Protein 1DF6 (pdb70)

InterPro domains:
  IPR005535 Cyclotide [PF03784] (1-30)
  IPR005535 Cyclotide [PIRSF037891] (2-29)
  IPR005535 Cyclotide [PS51052] (1-30)
  IPR012323 Cyclotide, bracelet, conserved site [PS60008] (4-13)
  IPR036146 Cyclotide superfamily [SSF57038] (4-30)

Nearest PDB structures (foldseek):
  1df6-assembly1_A  TM=1.014E+00  e=5.075E-05  Viola odorata
  1df6-assembly1_A  TM=9.612E-01  e=4.506E-05  Viola odorata
  1df6-assembly1_A  TM=9.431E-01  e=6.832E-05  Viola odorata
  1df6-assembly1_A  TM=1.004E+00  e=2.206E-05  Viola odorata
  1df6-assembly1_A  TM=9.739E-01  e=1.861E-04  Viola odorata

Secondary structure (DSSP, 8-state):
--SSS---SSGGGT-EEETTEEESSSB---

Organism: Viola odorata (NCBI:txid97441)

Structure (mmCIF, N/CA/C/O backbone):
data_1DF6
#
_entry.id   1DF6
#
_cell.length_a   1.000
_cell.length_b   1.000
_cell.length_c   1.000
_cell.angle_alpha   90.00
_cell.angle_beta   90.00
_cell.angle_gamma   90.00
#
_symmetry.space_group_name_H-M   'P 1'
#
loop_
_atom_site.group_PDB
_atom_site.id
_atom_site.type_symbol
_atom_site.label_atom_id
_atom_site.label_alt_id
_atom_site.label_comp_id
_atom_site.label_asym_id
_atom_site.label_entity_id
_atom_site.label_seq_id
_atom_site.pdbx_PDB_ins_code
_atom_site.Cartn_x
_atom_site.Cartn_y
_atom_site.Cartn_z
_atom_site.occupancy
_atom_site.B_iso_or_equiv
_atom_site.auth_seq_id
_atom_site.auth_comp_id
_atom_site.auth_asym_id
_atom_site.auth_atom_id
_atom_site.pdbx_PDB_model_num
ATOM 1 N N . SER A 1 1 ? -2.539 -1.206 -6.135 1.00 0.00 1 SER A N 1
ATOM 2 C CA . SER A 1 1 ? -3.665 -0.660 -5.317 1.00 0.00 1 SER A CA 1
ATOM 3 C C . SER A 1 1 ? -4.188 -1.675 -4.301 1.00 0.00 1 SER A C 1
ATOM 4 O O . SER A 1 1 ? -4.186 -2.868 -4.535 1.00 0.00 1 SER A O 1
ATOM 12 N N . CYS A 1 2 ? -4.621 -1.128 -3.196 1.00 0.00 2 CYS A N 1
ATOM 13 C CA . CYS A 1 2 ? -5.177 -1.917 -2.063 1.00 0.00 2 CYS A CA 1
ATOM 14 C C . CYS A 1 2 ? -6.712 -1.781 -2.020 1.00 0.00 2 CYS A C 1
ATOM 15 O O . CYS A 1 2 ? -7.296 -1.748 -0.954 1.00 0.00 2 CYS A O 1
ATOM 22 N N . VAL A 1 3 ? -7.289 -1.717 -3.194 1.00 0.00 3 VAL A N 1
ATOM 23 C CA . VAL A 1 3 ? -8.780 -1.577 -3.405 1.00 0.00 3 VAL A CA 1
ATOM 24 C C . VAL A 1 3 ? -9.645 -2.090 -2.255 1.00 0.00 3 VAL A C 1
ATOM 25 O O . VAL A 1 3 ? -10.464 -1.372 -1.713 1.00 0.00 3 VAL A O 1
ATOM 38 N N . TYR A 1 4 ? -9.421 -3.333 -1.934 1.00 0.00 4 TYR A N 1
ATOM 39 C CA . TYR A 1 4 ? -10.171 -3.991 -0.833 1.00 0.00 4 TYR A CA 1
ATOM 40 C C . TYR A 1 4 ? -9.072 -4.545 0.064 1.00 0.00 4 TYR A C 1
ATOM 41 O O . TYR A 1 4 ? -9.005 -4.272 1.246 1.00 0.00 4 TYR A O 1
ATOM 59 N N . ILE A 1 5 ? -8.241 -5.322 -0.579 1.00 0.00 5 ILE A N 1
ATOM 60 C CA . ILE A 1 5 ? -7.086 -5.973 0.071 1.00 0.00 5 ILE A CA 1
ATOM 61 C C . ILE A 1 5 ? -6.039 -4.892 0.394 1.00 0.00 5 ILE A C 1
ATOM 62 O O . ILE A 1 5 ? -6.070 -3.854 -0.226 1.00 0.00 5 ILE A O 1
ATOM 78 N N . PRO A 1 6 ? -5.150 -5.125 1.327 1.00 0.00 6 PRO A N 1
ATOM 79 C CA . PRO A 1 6 ? -3.881 -4.347 1.458 1.00 0.00 6 PRO A CA 1
ATOM 80 C C . PRO A 1 6 ? -3.053 -4.357 0.155 1.00 0.00 6 PRO A C 1
ATOM 81 O O . PRO A 1 6 ? -3.480 -4.872 -0.863 1.00 0.00 6 PRO A O 1
ATOM 92 N N . CYS A 1 7 ? -1.882 -3.781 0.239 1.00 0.00 7 CYS A N 1
ATOM 93 C CA . CYS A 1 7 ? -0.974 -3.711 -0.950 1.00 0.00 7 CYS A CA 1
ATOM 94 C C . CYS A 1 7 ? -0.273 -5.050 -1.191 1.00 0.00 7 CYS A C 1
ATOM 95 O O . CYS A 1 7 ? -0.311 -5.569 -2.288 1.00 0.00 7 CYS A O 1
ATOM 102 N N . THR A 1 8 ? 0.343 -5.547 -0.142 1.00 0.00 8 THR A N 1
ATOM 103 C CA . THR A 1 8 ? 1.096 -6.852 -0.151 1.00 0.00 8 THR A CA 1
ATOM 104 C C . THR A 1 8 ? 2.015 -7.029 -1.347 1.00 0.00 8 THR A C 1
ATOM 105 O O . THR A 1 8 ? 2.220 -8.122 -1.843 1.00 0.00 8 THR A O 1
ATOM 116 N N . VAL A 1 9 ? 2.542 -5.915 -1.764 1.00 0.00 9 VAL A N 1
ATOM 117 C CA . VAL A 1 9 ? 3.464 -5.918 -2.931 1.00 0.00 9 VAL A CA 1
ATOM 118 C C . VAL A 1 9 ? 4.619 -4.928 -2.701 1.00 0.00 9 VAL A C 1
ATOM 119 O O . VAL A 1 9 ? 5.752 -5.219 -3.031 1.00 0.00 9 VAL A O 1
ATOM 132 N N . THR A 1 10 ? 4.288 -3.792 -2.140 1.00 0.00 10 THR A N 1
ATOM 133 C CA . THR A 1 10 ? 5.306 -2.728 -1.850 1.00 0.00 10 THR A CA 1
ATOM 134 C C . THR A 1 10 ? 5.286 -2.349 -0.367 1.00 0.00 10 THR A C 1
ATOM 135 O O . THR A 1 10 ? 6.230 -1.762 0.127 1.00 0.00 10 THR A O 1
ATOM 146 N N . ALA A 1 11 ? 4.211 -2.696 0.302 1.00 0.00 11 ALA A N 1
ATOM 147 C CA . ALA A 1 11 ? 4.053 -2.395 1.758 1.00 0.00 11 ALA A CA 1
ATOM 148 C C . ALA A 1 11 ? 5.275 -2.854 2.576 1.00 0.00 11 ALA A C 1
ATOM 149 O O . ALA A 1 11 ? 5.536 -2.344 3.648 1.00 0.00 11 ALA A O 1
ATOM 156 N N . LEU A 1 12 ? 5.976 -3.812 2.018 1.00 0.00 12 LEU A N 1
ATOM 157 C CA . LEU A 1 12 ? 7.196 -4.398 2.638 1.00 0.00 12 LEU A CA 1
ATOM 158 C C . LEU A 1 12 ? 8.220 -3.330 3.049 1.00 0.00 12 LEU A C 1
ATOM 159 O O . LEU A 1 12 ? 8.795 -3.409 4.117 1.00 0.00 12 LEU A O 1
ATOM 175 N N . LEU A 1 13 ? 8.410 -2.365 2.183 1.00 0.00 13 LEU A N 1
ATOM 176 C CA . LEU A 1 13 ? 9.373 -1.267 2.448 1.00 0.00 13 LEU A CA 1
ATOM 177 C C . LEU A 1 13 ? 8.750 -0.067 3.183 1.00 0.00 13 LEU A C 1
ATOM 178 O O . LEU A 1 13 ? 9.459 0.844 3.566 1.00 0.00 13 LEU A O 1
ATOM 194 N N . GLY A 1 14 ? 7.451 -0.107 3.355 1.00 0.00 14 GLY A N 1
ATOM 195 C CA . GLY A 1 14 ? 6.718 0.996 4.058 1.00 0.00 14 GLY A CA 1
ATOM 196 C C . GLY A 1 14 ? 5.682 1.694 3.171 1.00 0.00 14 GLY A C 1
ATOM 197 O O . GLY A 1 14 ? 5.292 2.809 3.463 1.00 0.00 14 GLY A O 1
ATOM 201 N N . CYS A 1 15 ? 5.264 1.030 2.122 1.00 0.00 15 CYS A N 1
ATOM 202 C CA . CYS A 1 15 ? 4.256 1.617 1.192 1.00 0.00 15 CYS A CA 1
ATOM 203 C C . CYS A 1 15 ? 2.831 1.447 1.746 1.00 0.00 15 CYS A C 1
ATOM 204 O O . CYS A 1 15 ? 2.051 0.620 1.313 1.00 0.00 15 CYS A O 1
ATOM 211 N N . SER A 1 16 ? 2.575 2.285 2.721 1.00 0.00 16 SER A N 1
ATOM 212 C CA . SER A 1 16 ? 1.269 2.345 3.446 1.00 0.00 16 SER A CA 1
ATOM 213 C C . SER A 1 16 ? 0.106 2.594 2.485 1.00 0.00 16 SER A C 1
ATOM 214 O O . SER A 1 16 ? 0.102 3.565 1.756 1.00 0.00 16 SER A O 1
ATOM 222 N N . CYS A 1 17 ? -0.845 1.700 2.533 1.00 0.00 17 CYS A N 1
ATOM 223 C CA . CYS A 1 17 ? -2.049 1.793 1.657 1.00 0.00 17 CYS A CA 1
ATOM 224 C C . CYS A 1 17 ? -2.898 3.051 1.910 1.00 0.00 17 CYS A C 1
ATOM 225 O O . CYS A 1 17 ? -3.853 3.040 2.666 1.00 0.00 17 CYS A O 1
ATOM 232 N N . SER A 1 18 ? -2.499 4.106 1.249 1.00 0.00 18 SER A N 1
ATOM 233 C CA . SER A 1 18 ? -3.200 5.422 1.360 1.00 0.00 18 SER A CA 1
ATOM 234 C C . SER A 1 18 ? -4.198 5.454 0.205 1.00 0.00 18 SER A C 1
ATOM 235 O O . SER A 1 18 ? -3.794 5.263 -0.925 1.00 0.00 18 SER A O 1
ATOM 243 N N . ASN A 1 19 ? -5.452 5.686 0.514 1.00 0.00 19 ASN A N 1
ATOM 244 C CA . ASN A 1 19 ? -6.552 5.747 -0.509 1.00 0.00 19 ASN A CA 1
ATOM 245 C C . ASN A 1 19 ? -6.458 4.557 -1.481 1.00 0.00 19 ASN A C 1
ATOM 246 O O . ASN A 1 19 ? -6.602 4.680 -2.682 1.00 0.00 19 ASN A O 1
ATOM 257 N N . ARG A 1 20 ? -6.210 3.429 -0.866 1.00 0.00 20 ARG A N 1
ATOM 258 C CA . ARG A 1 20 ? -6.066 2.116 -1.578 1.00 0.00 20 ARG A CA 1
ATOM 259 C C . ARG A 1 20 ? -4.966 2.165 -2.652 1.00 0.00 20 ARG A C 1
ATOM 260 O O . ARG A 1 20 ? -5.070 1.586 -3.716 1.00 0.00 20 ARG A O 1
ATOM 281 N N . VAL A 1 21 ? -3.940 2.896 -2.316 1.00 0.00 21 VAL A N 1
ATOM 282 C CA . VAL A 1 21 ? -2.749 3.073 -3.204 1.00 0.00 21 VAL A CA 1
ATOM 283 C C . VAL A 1 21 ? -1.522 2.933 -2.291 1.00 0.00 21 VAL A C 1
ATOM 284 O O . VAL A 1 21 ? -1.400 3.680 -1.339 1.00 0.00 21 VAL A O 1
ATOM 297 N N . CYS A 1 22 ? -0.651 1.998 -2.590 1.00 0.00 22 CYS A N 1
ATOM 298 C CA . CYS A 1 22 ? 0.575 1.804 -1.745 1.00 0.00 22 CYS A CA 1
ATOM 299 C C . CYS A 1 22 ? 1.348 3.142 -1.724 1.00 0.00 22 CYS A C 1
ATOM 300 O O . CYS A 1 22 ? 1.724 3.653 -2.762 1.00 0.00 22 CYS A O 1
ATOM 307 N N . TYR A 1 23 ? 1.552 3.653 -0.535 1.00 0.00 23 TYR A N 1
ATOM 308 C CA . TYR A 1 23 ? 2.273 4.957 -0.343 1.00 0.00 23 TYR A CA 1
ATOM 309 C C . TYR A 1 23 ? 3.327 4.997 0.777 1.00 0.00 23 TYR A C 1
ATOM 310 O O . TYR A 1 23 ? 3.020 4.713 1.917 1.00 0.00 23 TYR A O 1
ATOM 328 N N . ASN A 1 24 ? 4.533 5.358 0.415 1.00 0.00 24 ASN A N 1
ATOM 329 C CA . ASN A 1 24 ? 5.660 5.452 1.398 1.00 0.00 24 ASN A CA 1
ATOM 330 C C . ASN A 1 24 ? 6.243 6.857 1.192 1.00 0.00 24 ASN A C 1
ATOM 331 O O . ASN A 1 24 ? 7.403 7.030 0.868 1.00 0.00 24 ASN A O 1
ATOM 342 N N . GLY A 1 25 ? 5.387 7.830 1.395 1.00 0.00 25 GLY A N 1
ATOM 343 C CA . GLY A 1 25 ? 5.759 9.256 1.236 1.00 0.00 25 GLY A CA 1
ATOM 344 C C . GLY A 1 25 ? 5.508 9.617 -0.238 1.00 0.00 25 GLY A C 1
ATOM 345 O O . GLY A 1 25 ? 5.030 10.686 -0.563 1.00 0.00 25 GLY A O 1
ATOM 349 N N . ILE A 1 26 ? 5.858 8.671 -1.073 1.00 0.00 26 ILE A N 1
ATOM 350 C CA . ILE A 1 26 ? 5.712 8.769 -2.552 1.00 0.00 26 ILE A CA 1
ATOM 351 C C . ILE A 1 26 ? 5.224 7.355 -2.941 1.00 0.00 26 ILE A C 1
ATOM 352 O O . ILE A 1 26 ? 5.625 6.397 -2.303 1.00 0.00 26 ILE A O 1
ATOM 368 N N . PRO A 1 27 ? 4.390 7.224 -3.948 1.00 0.00 27 PRO A N 1
ATOM 369 C CA . PRO A 1 27 ? 3.693 5.945 -4.227 1.00 0.00 27 PRO A CA 1
ATOM 370 C C . PRO A 1 27 ? 4.689 4.845 -4.608 1.00 0.00 27 PRO A C 1
ATOM 371 O O . PRO A 1 27 ? 5.868 5.086 -4.785 1.00 0.00 27 PRO A O 1
ATOM 382 N N . CYS A 1 28 ? 4.150 3.665 -4.721 1.00 0.00 28 CYS A N 1
ATOM 383 C CA . CYS A 1 28 ? 4.959 2.461 -5.086 1.00 0.00 28 CYS A CA 1
ATOM 384 C C . CYS A 1 28 ? 4.116 1.588 -6.020 1.00 0.00 28 CYS A C 1
ATOM 385 O O . CYS A 1 28 ? 4.339 0.398 -6.134 1.00 0.00 28 CYS A O 1
ATOM 392 N N . ALA A 1 29 ? 3.166 2.222 -6.666 1.00 0.00 29 ALA A N 1
ATOM 393 C CA . ALA A 1 29 ? 2.246 1.520 -7.615 1.00 0.00 29 ALA A CA 1
ATOM 394 C C . ALA A 1 29 ? 1.414 0.487 -6.835 1.00 0.00 29 ALA A C 1
ATOM 395 O O . ALA A 1 29 ? 1.524 0.407 -5.626 1.00 0.00 29 ALA A O 1
ATOM 402 N N . GLU A 1 30 ? 0.614 -0.264 -7.551 1.00 0.00 30 GLU A N 1
ATOM 403 C CA . GLU A 1 30 ? -0.270 -1.322 -6.952 1.00 0.00 30 GLU A CA 1
ATOM 404 C C . GLU A 1 30 ? -1.345 -0.673 -6.062 1.00 0.00 30 GLU A C 1
ATOM 405 O O . GLU A 1 30 ? -1.078 0.272 -5.345 1.00 0.00 30 GLU A O 1
ATOM 417 N N . SER A 1 1 ? -2.651 -1.010 -6.339 1.00 0.00 1 SER A N 2
ATOM 418 C CA . SER A 1 1 ? -3.726 -0.463 -5.454 1.00 0.00 1 SER A CA 2
ATOM 419 C C . SER A 1 1 ? -4.258 -1.513 -4.477 1.00 0.00 1 SER A C 2
ATOM 420 O O . SER A 1 1 ? -4.288 -2.695 -4.759 1.00 0.00 1 SER A O 2
ATOM 428 N N . CYS A 1 2 ? -4.665 -1.001 -3.346 1.00 0.00 2 CYS A N 2
ATOM 429 C CA . CYS A 1 2 ? -5.222 -1.818 -2.236 1.00 0.00 2 CYS A CA 2
ATOM 430 C C . CYS A 1 2 ? -6.755 -1.658 -2.163 1.00 0.00 2 CYS A C 2
ATOM 431 O O . CYS A 1 2 ? -7.320 -1.591 -1.089 1.00 0.00 2 CYS A O 2
ATOM 438 N N . VAL A 1 3 ? -7.356 -1.613 -3.327 1.00 0.00 3 VAL A N 2
ATOM 439 C CA . VAL A 1 3 ? -8.849 -1.457 -3.514 1.00 0.00 3 VAL A CA 2
ATOM 440 C C . VAL A 1 3 ? -9.704 -1.970 -2.356 1.00 0.00 3 VAL A C 2
ATOM 441 O O . VAL A 1 3 ? -10.520 -1.254 -1.808 1.00 0.00 3 VAL A O 2
ATOM 454 N N . TYR A 1 4 ? -9.474 -3.212 -2.038 1.00 0.00 4 TYR A N 2
ATOM 455 C CA . TYR A 1 4 ? -10.212 -3.875 -0.932 1.00 0.00 4 TYR A CA 2
ATOM 456 C C . TYR A 1 4 ? -9.101 -4.401 -0.036 1.00 0.00 4 TYR A C 2
ATOM 457 O O . TYR A 1 4 ? -9.004 -4.079 1.132 1.00 0.00 4 TYR A O 2
ATOM 475 N N . ILE A 1 5 ? -8.296 -5.212 -0.666 1.00 0.00 5 ILE A N 2
ATOM 476 C CA . ILE A 1 5 ? -7.132 -5.849 -0.018 1.00 0.00 5 ILE A CA 2
ATOM 477 C C . ILE A 1 5 ? -6.088 -4.761 0.280 1.00 0.00 5 ILE A C 2
ATOM 478 O O . ILE A 1 5 ? -6.109 -3.744 -0.373 1.00 0.00 5 ILE A O 2
ATOM 494 N N . PRO A 1 6 ? -5.212 -4.969 1.231 1.00 0.00 6 PRO A N 2
ATOM 495 C CA . PRO A 1 6 ? -3.940 -4.197 1.348 1.00 0.00 6 PRO A CA 2
ATOM 496 C C . PRO A 1 6 ? -3.077 -4.347 0.081 1.00 0.00 6 PRO A C 2
ATOM 497 O O . PRO A 1 6 ? -3.471 -4.985 -0.878 1.00 0.00 6 PRO A O 2
ATOM 508 N N . CYS A 1 7 ? -1.915 -3.748 0.126 1.00 0.00 7 CYS A N 2
ATOM 509 C CA . CYS A 1 7 ? -0.982 -3.814 -1.042 1.00 0.00 7 CYS A CA 2
ATOM 510 C C . CYS A 1 7 ? -0.265 -5.168 -1.036 1.00 0.00 7 CYS A C 2
ATOM 511 O O . CYS A 1 7 ? -0.127 -5.797 -2.065 1.00 0.00 7 CYS A O 2
ATOM 518 N N . THR A 1 8 ? 0.160 -5.562 0.142 1.00 0.00 8 THR A N 2
ATOM 519 C CA . THR A 1 8 ? 0.887 -6.858 0.374 1.00 0.00 8 THR A CA 2
ATOM 520 C C . THR A 1 8 ? 1.889 -7.238 -0.715 1.00 0.00 8 THR A C 2
ATOM 521 O O . THR A 1 8 ? 1.999 -8.374 -1.138 1.00 0.00 8 THR A O 2
ATOM 532 N N . VAL A 1 9 ? 2.594 -6.224 -1.123 1.00 0.00 9 VAL A N 2
ATOM 533 C CA . VAL A 1 9 ? 3.632 -6.383 -2.181 1.00 0.00 9 VAL A CA 2
ATOM 534 C C . VAL A 1 9 ? 4.725 -5.344 -1.897 1.00 0.00 9 VAL A C 2
ATOM 535 O O . VAL A 1 9 ? 5.845 -5.682 -1.568 1.00 0.00 9 VAL A O 2
ATOM 548 N N . THR A 1 10 ? 4.337 -4.102 -2.039 1.00 0.00 10 THR A N 2
ATOM 549 C CA . THR A 1 10 ? 5.269 -2.956 -1.803 1.00 0.00 10 THR A CA 2
ATOM 550 C C . THR A 1 10 ? 5.443 -2.709 -0.295 1.00 0.00 10 THR A C 2
ATOM 551 O O . THR A 1 10 ? 6.232 -1.878 0.108 1.00 0.00 10 THR A O 2
ATOM 562 N N . ALA A 1 11 ? 4.692 -3.441 0.494 1.00 0.00 11 ALA A N 2
ATOM 563 C CA . ALA A 1 11 ? 4.751 -3.318 1.979 1.00 0.00 11 ALA A CA 2
ATOM 564 C C . ALA A 1 11 ? 6.188 -3.493 2.506 1.00 0.00 11 ALA A C 2
ATOM 565 O O . ALA A 1 11 ? 6.498 -3.085 3.608 1.00 0.00 11 ALA A O 2
ATOM 572 N N . LEU A 1 12 ? 7.011 -4.103 1.685 1.00 0.00 12 LEU A N 2
ATOM 573 C CA . LEU A 1 12 ? 8.440 -4.357 2.023 1.00 0.00 12 LEU A CA 2
ATOM 574 C C . LEU A 1 12 ? 9.154 -3.067 2.446 1.00 0.00 12 LEU A C 2
ATOM 575 O O . LEU A 1 12 ? 9.911 -3.061 3.397 1.00 0.00 12 LEU A O 2
ATOM 591 N N . LEU A 1 13 ? 8.877 -2.014 1.716 1.00 0.00 13 LEU A N 2
ATOM 592 C CA . LEU A 1 13 ? 9.485 -0.692 1.997 1.00 0.00 13 LEU A CA 2
ATOM 593 C C . LEU A 1 13 ? 8.632 0.120 2.983 1.00 0.00 13 LEU A C 2
ATOM 594 O O . LEU A 1 13 ? 9.058 1.153 3.463 1.00 0.00 13 LEU A O 2
ATOM 610 N N . GLY A 1 14 ? 7.453 -0.385 3.246 1.00 0.00 14 GLY A N 2
ATOM 611 C CA . GLY A 1 14 ? 6.505 0.283 4.184 1.00 0.00 14 GLY A CA 2
ATOM 612 C C . GLY A 1 14 ? 5.506 1.150 3.419 1.00 0.00 14 GLY A C 2
ATOM 613 O O . GLY A 1 14 ? 5.117 2.200 3.895 1.00 0.00 14 GLY A O 2
ATOM 617 N N . CYS A 1 15 ? 5.123 0.687 2.254 1.00 0.00 15 CYS A N 2
ATOM 618 C CA . CYS A 1 15 ? 4.146 1.468 1.436 1.00 0.00 15 CYS A CA 2
ATOM 619 C C . CYS A 1 15 ? 2.709 1.346 1.980 1.00 0.00 15 CYS A C 2
ATOM 620 O O . CYS A 1 15 ? 1.938 0.476 1.624 1.00 0.00 15 CYS A O 2
ATOM 627 N N . SER A 1 16 ? 2.429 2.276 2.858 1.00 0.00 16 SER A N 2
ATOM 628 C CA . SER A 1 16 ? 1.107 2.401 3.545 1.00 0.00 16 SER A CA 2
ATOM 629 C C . SER A 1 16 ? -0.015 2.673 2.544 1.00 0.00 16 SER A C 2
ATOM 630 O O . SER A 1 16 ? -0.004 3.671 1.851 1.00 0.00 16 SER A O 2
ATOM 638 N N . CYS A 1 17 ? -0.953 1.768 2.520 1.00 0.00 17 CYS A N 2
ATOM 639 C CA . CYS A 1 17 ? -2.122 1.875 1.596 1.00 0.00 17 CYS A CA 2
ATOM 640 C C . CYS A 1 17 ? -3.023 3.093 1.866 1.00 0.00 17 CYS A C 2
ATOM 641 O O . CYS A 1 17 ? -4.014 3.011 2.566 1.00 0.00 17 CYS A O 2
ATOM 648 N N . SER A 1 18 ? -2.626 4.195 1.285 1.00 0.00 18 SER A N 2
ATOM 649 C CA . SER A 1 18 ? -3.384 5.475 1.430 1.00 0.00 18 SER A CA 2
ATOM 650 C C . SER A 1 18 ? -4.378 5.504 0.267 1.00 0.00 18 SER A C 2
ATOM 651 O O . SER A 1 18 ? -3.962 5.351 -0.864 1.00 0.00 18 SER A O 2
ATOM 659 N N . ASN A 1 19 ? -5.642 5.690 0.574 1.00 0.00 19 ASN A N 2
ATOM 660 C CA . ASN A 1 19 ? -6.741 5.743 -0.453 1.00 0.00 19 ASN A CA 2
ATOM 661 C C . ASN A 1 19 ? -6.603 4.588 -1.457 1.00 0.00 19 ASN A C 2
ATOM 662 O O . ASN A 1 19 ? -6.725 4.742 -2.658 1.00 0.00 19 ASN A O 2
ATOM 673 N N . ARG A 1 20 ? -6.344 3.449 -0.871 1.00 0.00 20 ARG A N 2
ATOM 674 C CA . ARG A 1 20 ? -6.160 2.164 -1.618 1.00 0.00 20 ARG A CA 2
ATOM 675 C C . ARG A 1 20 ? -5.046 2.257 -2.672 1.00 0.00 20 ARG A C 2
ATOM 676 O O . ARG A 1 20 ? -5.128 1.710 -3.755 1.00 0.00 20 ARG A O 2
ATOM 697 N N . VAL A 1 21 ? -4.031 2.986 -2.300 1.00 0.00 21 VAL A N 2
ATOM 698 C CA . VAL A 1 21 ? -2.834 3.193 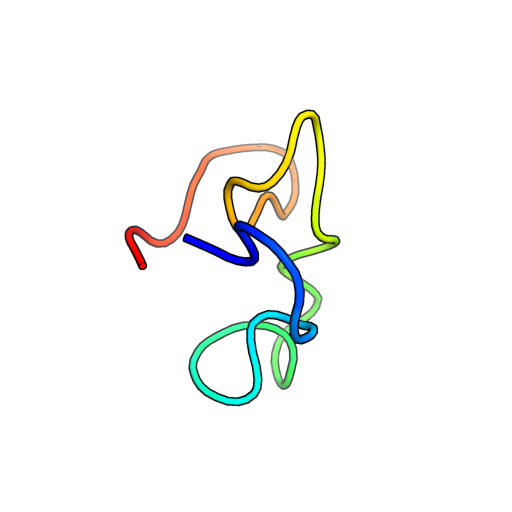-3.170 1.00 0.00 21 VAL A CA 2
ATOM 699 C C . VAL A 1 21 ? -1.619 3.033 -2.248 1.00 0.00 21 VAL A C 2
ATOM 700 O O . VAL A 1 21 ? -1.507 3.755 -1.275 1.00 0.00 21 VAL A O 2
ATOM 713 N N . CYS A 1 22 ? -0.752 2.105 -2.569 1.00 0.00 22 CYS A N 2
ATOM 714 C CA . CYS A 1 22 ? 0.470 1.873 -1.732 1.00 0.00 22 CYS A CA 2
ATOM 715 C C . CYS A 1 22 ? 1.237 3.216 -1.673 1.00 0.00 22 CYS A C 2
ATOM 716 O O . CYS A 1 22 ? 1.653 3.731 -2.693 1.00 0.00 22 CYS A O 2
ATOM 723 N N . TYR A 1 23 ? 1.388 3.730 -0.474 1.00 0.00 23 TYR A N 2
ATOM 724 C CA . TYR A 1 23 ? 2.098 5.039 -0.248 1.00 0.00 23 TYR A CA 2
ATOM 725 C C . TYR A 1 23 ? 3.110 5.124 0.915 1.00 0.00 23 TYR A C 2
ATOM 726 O O . TYR A 1 23 ? 2.850 4.640 1.996 1.00 0.00 23 TYR A O 2
ATOM 744 N N . ASN A 1 24 ? 4.230 5.751 0.655 1.00 0.00 24 ASN A N 2
ATOM 745 C CA . ASN A 1 24 ? 5.312 5.929 1.684 1.00 0.00 24 ASN A CA 2
ATOM 746 C C . ASN A 1 24 ? 6.012 7.244 1.312 1.00 0.00 24 ASN A C 2
ATOM 747 O O . ASN A 1 24 ? 7.188 7.277 1.005 1.00 0.00 24 ASN A O 2
ATOM 758 N N . GLY A 1 25 ? 5.237 8.301 1.360 1.00 0.00 25 GLY A N 2
ATOM 759 C CA . GLY A 1 25 ? 5.728 9.657 1.025 1.00 0.00 25 GLY A CA 2
ATOM 760 C C . GLY A 1 25 ? 5.495 9.801 -0.484 1.00 0.00 25 GLY A C 2
ATOM 761 O O . GLY A 1 25 ? 4.916 10.759 -0.956 1.00 0.00 25 GLY A O 2
ATOM 765 N N . ILE A 1 26 ? 5.979 8.799 -1.171 1.00 0.00 26 ILE A N 2
ATOM 766 C CA . ILE A 1 26 ? 5.888 8.670 -2.644 1.00 0.00 26 ILE A CA 2
ATOM 767 C C . ILE A 1 26 ? 5.223 7.293 -2.854 1.00 0.00 26 ILE A C 2
ATOM 768 O O . ILE A 1 26 ? 5.457 6.393 -2.069 1.00 0.00 26 ILE A O 2
ATOM 784 N N . PRO A 1 27 ? 4.419 7.138 -3.881 1.00 0.00 27 PRO A N 2
ATOM 785 C CA . PRO A 1 27 ? 3.692 5.869 -4.137 1.00 0.00 27 PRO A CA 2
ATOM 786 C C . PRO A 1 27 ? 4.677 4.744 -4.508 1.00 0.00 27 PRO A C 2
ATOM 787 O O . PRO A 1 27 ? 5.869 4.965 -4.600 1.00 0.00 27 PRO A O 2
ATOM 798 N N . CYS A 1 28 ? 4.136 3.571 -4.708 1.00 0.00 28 CYS A N 2
ATOM 799 C CA . CYS A 1 28 ? 4.973 2.382 -5.079 1.00 0.00 28 CYS A CA 2
ATOM 800 C C . CYS A 1 28 ? 4.183 1.490 -6.049 1.00 0.00 28 CYS A C 2
ATOM 801 O O . CYS A 1 28 ? 4.419 0.301 -6.138 1.00 0.00 28 CYS A O 2
ATOM 808 N N . ALA A 1 29 ? 3.264 2.113 -6.752 1.00 0.00 29 ALA A N 2
ATOM 809 C CA . ALA A 1 29 ? 2.392 1.407 -7.748 1.00 0.00 29 ALA A CA 2
ATOM 810 C C . ALA A 1 29 ? 1.460 0.406 -7.049 1.00 0.00 29 ALA A C 2
ATOM 811 O O . ALA A 1 29 ? 1.594 0.163 -5.865 1.00 0.00 29 ALA A O 2
ATOM 818 N N . GLU A 1 30 ? 0.546 -0.135 -7.818 1.00 0.00 30 GLU A N 2
ATOM 819 C CA . GLU A 1 30 ? -0.451 -1.136 -7.313 1.00 0.00 30 GLU A CA 2
ATOM 820 C C . GLU A 1 30 ? -1.456 -0.475 -6.353 1.00 0.00 30 GLU A C 2
ATOM 821 O O . GLU A 1 30 ? -1.132 0.476 -5.667 1.00 0.00 30 GLU A O 2
ATOM 833 N N . SER A 1 1 ? -2.466 -1.098 -6.481 1.00 0.00 1 SER A N 3
ATOM 834 C CA . SER A 1 1 ? -3.633 -0.598 -5.693 1.00 0.00 1 SER A CA 3
ATOM 835 C C . SER A 1 1 ? -4.088 -1.644 -4.670 1.00 0.00 1 SER A C 3
ATOM 836 O O . SER A 1 1 ? -4.040 -2.833 -4.920 1.00 0.00 1 SER A O 3
ATOM 844 N N . CYS A 1 2 ? -4.516 -1.139 -3.544 1.00 0.00 2 CYS A N 3
ATOM 845 C CA . CYS A 1 2 ? -5.000 -1.992 -2.425 1.00 0.00 2 CYS A CA 3
ATOM 846 C C . CYS A 1 2 ? -6.530 -1.958 -2.318 1.00 0.00 2 CYS A C 3
ATOM 847 O O . CYS A 1 2 ? -7.093 -1.994 -1.243 1.00 0.00 2 CYS A O 3
ATOM 854 N N . VAL A 1 3 ? -7.131 -1.899 -3.482 1.00 0.00 3 VAL A N 3
ATOM 855 C CA . VAL A 1 3 ? -8.626 -1.850 -3.691 1.00 0.00 3 VAL A CA 3
ATOM 856 C C . VAL A 1 3 ? -9.479 -2.393 -2.552 1.00 0.00 3 VAL A C 3
ATOM 857 O O . VAL A 1 3 ? -10.282 -1.700 -1.962 1.00 0.00 3 VAL A O 3
ATOM 870 N N . TYR A 1 4 ? -9.261 -3.644 -2.297 1.00 0.00 4 TYR A N 3
ATOM 871 C CA . TYR A 1 4 ? -10.014 -4.336 -1.206 1.00 0.00 4 TYR A CA 3
ATOM 872 C C . TYR A 1 4 ? -8.995 -4.856 -0.199 1.00 0.00 4 TYR A C 3
ATOM 873 O O . TYR A 1 4 ? -9.284 -5.036 0.968 1.00 0.00 4 TYR A O 3
ATOM 891 N N . ILE A 1 5 ? -7.822 -5.076 -0.724 1.00 0.00 5 ILE A N 3
ATOM 892 C CA . ILE A 1 5 ? -6.681 -5.581 0.054 1.00 0.00 5 ILE A CA 3
ATOM 893 C C . ILE A 1 5 ? -5.997 -4.418 0.842 1.00 0.00 5 ILE A C 3
ATOM 894 O O . ILE A 1 5 ? -6.481 -3.305 0.818 1.00 0.00 5 ILE A O 3
ATOM 910 N N . PRO A 1 6 ? -4.908 -4.690 1.523 1.00 0.00 6 PRO A N 3
ATOM 911 C CA . PRO A 1 6 ? -4.056 -3.681 2.208 1.00 0.00 6 PRO A CA 3
ATOM 912 C C . PRO A 1 6 ? -3.006 -3.112 1.253 1.00 0.00 6 PRO A C 3
ATOM 913 O O . PRO A 1 6 ? -2.913 -1.910 1.123 1.00 0.00 6 PRO A O 3
ATOM 924 N N . CYS A 1 7 ? -2.247 -3.985 0.642 1.00 0.00 7 CYS A N 3
ATOM 925 C CA . CYS A 1 7 ? -1.179 -3.607 -0.335 1.00 0.00 7 CYS A CA 3
ATOM 926 C C . CYS A 1 7 ? -0.474 -4.873 -0.847 1.00 0.00 7 CYS A C 3
ATOM 927 O O . CYS A 1 7 ? -0.313 -5.050 -2.036 1.00 0.00 7 CYS A O 3
ATOM 934 N N . THR A 1 8 ? -0.089 -5.688 0.104 1.00 0.00 8 THR A N 3
ATOM 935 C CA . THR A 1 8 ? 0.620 -6.999 -0.081 1.00 0.00 8 THR A CA 3
ATOM 936 C C . THR A 1 8 ? 1.649 -7.149 -1.198 1.00 0.00 8 THR A C 3
ATOM 937 O O . THR A 1 8 ? 1.890 -8.241 -1.678 1.00 0.00 8 THR A O 3
ATOM 948 N N . VAL A 1 9 ? 2.238 -6.051 -1.566 1.00 0.00 9 VAL A N 3
ATOM 949 C CA . VAL A 1 9 ? 3.255 -6.090 -2.664 1.00 0.00 9 VAL A CA 3
ATOM 950 C C . VAL A 1 9 ? 4.381 -5.079 -2.427 1.00 0.00 9 VAL A C 3
ATOM 951 O O . VAL A 1 9 ? 5.541 -5.441 -2.407 1.00 0.00 9 VAL A O 3
ATOM 964 N N . THR A 1 10 ? 3.998 -3.843 -2.254 1.00 0.00 10 THR A N 3
ATOM 965 C CA . THR A 1 10 ? 4.999 -2.751 -2.014 1.00 0.00 10 THR A CA 3
ATOM 966 C C . THR A 1 10 ? 5.153 -2.493 -0.508 1.00 0.00 10 THR A C 3
ATOM 967 O O . THR A 1 10 ? 5.929 -1.656 -0.094 1.00 0.00 10 THR A O 3
ATOM 978 N N . ALA A 1 11 ? 4.399 -3.225 0.276 1.00 0.00 11 ALA A N 3
ATOM 979 C CA . ALA A 1 11 ? 4.451 -3.083 1.755 1.00 0.00 11 ALA A CA 3
ATOM 980 C C . ALA A 1 11 ? 5.857 -3.441 2.283 1.00 0.00 11 ALA A C 3
ATOM 981 O O . ALA A 1 11 ? 6.193 -3.140 3.411 1.00 0.00 11 ALA A O 3
ATOM 988 N N . LEU A 1 12 ? 6.623 -4.080 1.428 1.00 0.00 12 LEU A N 3
ATOM 989 C CA . LEU A 1 12 ? 8.013 -4.509 1.750 1.00 0.00 12 LEU A CA 3
ATOM 990 C C . LEU A 1 12 ? 8.880 -3.341 2.228 1.00 0.00 12 LEU A C 3
ATOM 991 O O . LEU A 1 12 ? 9.628 -3.476 3.177 1.00 0.00 12 LEU A O 3
ATOM 1007 N N . LEU A 1 13 ? 8.747 -2.228 1.550 1.00 0.00 13 LEU A N 3
ATOM 1008 C CA . LEU A 1 13 ? 9.524 -1.017 1.901 1.00 0.00 13 LEU A CA 3
ATOM 1009 C C . LEU A 1 13 ? 8.779 -0.152 2.931 1.00 0.00 13 LEU A C 3
ATOM 1010 O O . LEU A 1 13 ? 9.289 0.855 3.380 1.00 0.00 13 LEU A O 3
ATOM 1026 N N . GLY A 1 14 ? 7.590 -0.592 3.267 1.00 0.00 14 GLY A N 3
ATOM 1027 C CA . GLY A 1 14 ? 6.731 0.125 4.257 1.00 0.00 14 GLY A CA 3
ATOM 1028 C C . GLY A 1 14 ? 5.798 1.108 3.554 1.00 0.00 14 GLY A C 3
ATOM 1029 O O . GLY A 1 14 ? 5.536 2.181 4.064 1.00 0.00 14 GLY A O 3
ATOM 1033 N N . CYS A 1 15 ? 5.324 0.711 2.399 1.00 0.00 15 CYS A N 3
ATOM 1034 C CA . CYS A 1 15 ? 4.403 1.595 1.625 1.00 0.00 15 CYS A CA 3
ATOM 1035 C C . CYS A 1 15 ? 2.942 1.465 2.107 1.00 0.00 15 CYS A C 3
ATOM 1036 O O . CYS A 1 15 ? 2.165 0.650 1.646 1.00 0.00 15 CYS A O 3
ATOM 1043 N N . SER A 1 16 ? 2.656 2.326 3.051 1.00 0.00 16 SER A N 3
ATOM 1044 C CA . SER A 1 16 ? 1.322 2.445 3.720 1.00 0.00 16 SER A CA 3
ATOM 1045 C C . SER A 1 16 ? 0.204 2.833 2.753 1.00 0.00 16 SER A C 3
ATOM 1046 O O . SER A 1 16 ? 0.236 3.889 2.152 1.00 0.00 16 SER A O 3
ATOM 1054 N N . CYS A 1 17 ? -0.761 1.962 2.652 1.00 0.00 17 CYS A N 3
ATOM 1055 C CA . CYS A 1 17 ? -1.913 2.215 1.740 1.00 0.00 17 CYS A CA 3
ATOM 1056 C C . CYS A 1 17 ? -2.767 3.404 2.186 1.00 0.00 17 CYS A C 3
ATOM 1057 O O . CYS A 1 17 ? -3.135 3.537 3.337 1.00 0.00 17 CYS A O 3
ATOM 1064 N N . SER A 1 18 ? -3.039 4.226 1.210 1.00 0.00 18 SER A N 3
ATOM 1065 C CA . SER A 1 18 ? -3.857 5.460 1.382 1.00 0.00 18 SER A CA 3
ATOM 1066 C C . SER A 1 18 ? -4.742 5.478 0.138 1.00 0.00 18 SER A C 3
ATOM 1067 O O . SER A 1 18 ? -4.223 5.320 -0.950 1.00 0.00 18 SER A O 3
ATOM 1075 N N . ASN A 1 19 ? -6.028 5.661 0.328 1.00 0.00 19 ASN A N 3
ATOM 1076 C CA . ASN A 1 19 ? -7.021 5.697 -0.802 1.00 0.00 19 ASN A CA 3
ATOM 1077 C C . ASN A 1 19 ? -6.770 4.524 -1.768 1.00 0.00 19 ASN A C 3
ATOM 1078 O O . ASN A 1 19 ? -6.796 4.649 -2.977 1.00 0.00 19 ASN A O 3
ATOM 1089 N N . ARG A 1 20 ? -6.532 3.402 -1.134 1.00 0.00 20 ARG A N 3
ATOM 1090 C CA . ARG A 1 20 ? -6.252 2.102 -1.824 1.00 0.00 20 ARG A CA 3
ATOM 1091 C C . ARG A 1 20 ? -5.066 2.193 -2.801 1.00 0.00 20 ARG A C 3
ATOM 1092 O O . ARG A 1 20 ? -5.059 1.618 -3.872 1.00 0.00 20 ARG A O 3
ATOM 1113 N N . VAL A 1 21 ? -4.094 2.951 -2.371 1.00 0.00 21 VAL A N 3
ATOM 1114 C CA . VAL A 1 21 ? -2.838 3.167 -3.153 1.00 0.00 21 VAL A CA 3
ATOM 1115 C C . VAL A 1 21 ? -1.670 3.055 -2.161 1.00 0.00 21 VAL A C 3
ATOM 1116 O O . VAL A 1 21 ? -1.532 3.912 -1.308 1.00 0.00 21 VAL A O 3
ATOM 1129 N N . CYS A 1 22 ? -0.867 2.021 -2.285 1.00 0.00 22 CYS A N 3
ATOM 1130 C CA . CYS A 1 22 ? 0.307 1.836 -1.360 1.00 0.00 22 CYS A CA 3
ATOM 1131 C C . CYS A 1 22 ? 1.113 3.161 -1.398 1.00 0.00 22 CYS A C 3
ATOM 1132 O O . CYS A 1 22 ? 1.426 3.649 -2.468 1.00 0.00 22 CYS A O 3
ATOM 1139 N N . TYR A 1 23 ? 1.423 3.699 -0.241 1.00 0.00 23 TYR A N 3
ATOM 1140 C CA . TYR A 1 23 ? 2.185 4.994 -0.152 1.00 0.00 23 TYR A CA 3
ATOM 1141 C C . TYR A 1 23 ? 3.318 5.042 0.885 1.00 0.00 23 TYR A C 3
ATOM 1142 O O . TYR A 1 23 ? 3.165 4.534 1.974 1.00 0.00 23 TYR A O 3
ATOM 1160 N N . ASN A 1 24 ? 4.415 5.662 0.529 1.00 0.00 24 ASN A N 3
ATOM 1161 C CA . ASN A 1 24 ? 5.577 5.769 1.472 1.00 0.00 24 ASN A CA 3
ATOM 1162 C C . ASN A 1 24 ? 6.213 7.136 1.203 1.00 0.00 24 ASN A C 3
ATOM 1163 O O . ASN A 1 24 ? 7.384 7.251 0.891 1.00 0.00 24 ASN A O 3
ATOM 1174 N N . GLY A 1 25 ? 5.385 8.144 1.345 1.00 0.00 25 GLY A N 3
ATOM 1175 C CA . GLY A 1 25 ? 5.792 9.549 1.119 1.00 0.00 25 GLY A CA 3
ATOM 1176 C C . GLY A 1 25 ? 5.521 9.789 -0.372 1.00 0.00 25 GLY A C 3
ATOM 1177 O O . GLY A 1 25 ? 4.912 10.762 -0.772 1.00 0.00 25 GLY A O 3
ATOM 1181 N N . ILE A 1 26 ? 6.014 8.844 -1.130 1.00 0.00 26 ILE A N 3
ATOM 1182 C CA . ILE A 1 26 ? 5.904 8.793 -2.604 1.00 0.00 26 ILE A CA 3
ATOM 1183 C C . ILE A 1 26 ? 5.298 7.396 -2.854 1.00 0.00 26 ILE A C 3
ATOM 1184 O O . ILE A 1 26 ? 5.609 6.474 -2.122 1.00 0.00 26 ILE A O 3
ATOM 1200 N N . PRO A 1 27 ? 4.462 7.247 -3.853 1.00 0.00 27 PRO A N 3
ATOM 1201 C CA . PRO A 1 27 ? 3.760 5.963 -4.115 1.00 0.00 27 PRO A CA 3
ATOM 1202 C C . PRO A 1 27 ? 4.759 4.855 -4.495 1.00 0.00 27 PRO A C 3
ATOM 1203 O O . PRO A 1 27 ? 5.949 5.085 -4.600 1.00 0.00 27 PRO A O 3
ATOM 1214 N N . CYS A 1 28 ? 4.223 3.681 -4.690 1.00 0.00 28 CYS A N 3
ATOM 1215 C CA . CYS A 1 28 ? 5.042 2.479 -5.064 1.00 0.00 28 CYS A CA 3
ATOM 1216 C C . CYS A 1 28 ? 4.242 1.639 -6.077 1.00 0.00 28 CYS A C 3
ATOM 1217 O O . CYS A 1 28 ? 4.635 0.533 -6.396 1.00 0.00 28 CYS A O 3
ATOM 1224 N N . ALA A 1 29 ? 3.149 2.196 -6.545 1.00 0.00 29 ALA A N 3
ATOM 1225 C CA . ALA A 1 29 ? 2.245 1.519 -7.532 1.00 0.00 29 ALA A CA 3
ATOM 1226 C C . ALA A 1 29 ? 1.467 0.413 -6.797 1.00 0.00 29 ALA A C 3
ATOM 1227 O O . ALA A 1 29 ? 1.596 0.275 -5.595 1.00 0.00 29 ALA A O 3
ATOM 1234 N N . GLU A 1 30 ? 0.686 -0.332 -7.542 1.00 0.00 30 GLU A N 3
ATOM 1235 C CA . GLU A 1 30 ? -0.142 -1.451 -6.977 1.00 0.00 30 GLU A CA 3
ATOM 1236 C C . GLU A 1 30 ? -1.244 -0.884 -6.069 1.00 0.00 30 GLU A C 3
ATOM 1237 O O . GLU A 1 30 ? -0.969 -0.287 -5.044 1.00 0.00 30 GLU A O 3
ATOM 1249 N N . SER A 1 1 ? -2.729 -0.942 -6.365 1.00 0.00 1 SER A N 4
ATOM 1250 C CA . SER A 1 1 ? -3.793 -0.393 -5.469 1.00 0.00 1 SER A CA 4
ATOM 1251 C C . SER A 1 1 ? -4.292 -1.460 -4.489 1.00 0.00 1 SER A C 4
ATOM 1252 O O . SER A 1 1 ? -4.270 -2.641 -4.780 1.00 0.00 1 SER A O 4
ATOM 1260 N N . CYS A 1 2 ? -4.727 -0.984 -3.352 1.00 0.00 2 CYS A N 4
ATOM 1261 C CA . CYS A 1 2 ? -5.254 -1.859 -2.268 1.00 0.00 2 CYS A CA 4
ATOM 1262 C C . CYS A 1 2 ? -6.791 -1.758 -2.219 1.00 0.00 2 CYS A C 4
ATOM 1263 O O . CYS A 1 2 ? -7.383 -1.799 -1.157 1.00 0.00 2 CYS A O 4
ATOM 1270 N N . VAL A 1 3 ? -7.359 -1.637 -3.395 1.00 0.00 3 VAL A N 4
ATOM 1271 C CA . VAL A 1 3 ? -8.847 -1.512 -3.628 1.00 0.00 3 VAL A CA 4
ATOM 1272 C C . VAL A 1 3 ? -9.719 -2.070 -2.506 1.00 0.00 3 VAL A C 4
ATOM 1273 O O . VAL A 1 3 ? -10.535 -1.372 -1.935 1.00 0.00 3 VAL A O 4
ATOM 1286 N N . TYR A 1 4 ? -9.503 -3.326 -2.244 1.00 0.00 4 TYR A N 4
ATOM 1287 C CA . TYR A 1 4 ? -10.259 -4.027 -1.177 1.00 0.00 4 TYR A CA 4
ATOM 1288 C C . TYR A 1 4 ? -9.157 -4.606 -0.301 1.00 0.00 4 TYR A C 4
ATOM 1289 O O . TYR A 1 4 ? -9.071 -4.354 0.885 1.00 0.00 4 TYR A O 4
ATOM 1307 N N . ILE A 1 5 ? -8.345 -5.379 -0.970 1.00 0.00 5 ILE A N 4
ATOM 1308 C CA . ILE A 1 5 ? -7.188 -6.057 -0.353 1.00 0.00 5 ILE A CA 4
ATOM 1309 C C . ILE A 1 5 ? -6.125 -5.000 0.003 1.00 0.00 5 ILE A C 4
ATOM 1310 O O . ILE A 1 5 ? -6.077 -3.988 -0.657 1.00 0.00 5 ILE A O 4
ATOM 1326 N N . PRO A 1 6 ? -5.311 -5.226 1.005 1.00 0.00 6 PRO A N 4
ATOM 1327 C CA . PRO A 1 6 ? -4.087 -4.406 1.263 1.00 0.00 6 PRO A CA 4
ATOM 1328 C C . PRO A 1 6 ? -3.114 -4.448 0.067 1.00 0.00 6 PRO A C 4
ATOM 1329 O O . PRO A 1 6 ? -3.402 -5.046 -0.953 1.00 0.00 6 PRO A O 4
ATOM 1340 N N . CYS A 1 7 ? -1.986 -3.808 0.238 1.00 0.00 7 CYS A N 4
ATOM 1341 C CA . CYS A 1 7 ? -0.959 -3.775 -0.853 1.00 0.00 7 CYS A CA 4
ATOM 1342 C C . CYS A 1 7 ? -0.205 -5.105 -0.851 1.00 0.00 7 CYS A C 4
ATOM 1343 O O . CYS A 1 7 ? -0.119 -5.766 -1.866 1.00 0.00 7 CYS A O 4
ATOM 1350 N N . THR A 1 8 ? 0.307 -5.439 0.311 1.00 0.00 8 THR A N 4
ATOM 1351 C CA . THR A 1 8 ? 1.087 -6.702 0.551 1.00 0.00 8 THR A CA 4
ATOM 1352 C C . THR A 1 8 ? 2.027 -7.101 -0.582 1.00 0.00 8 THR A C 4
ATOM 1353 O O . THR A 1 8 ? 2.207 -8.260 -0.903 1.00 0.00 8 THR A O 4
ATOM 1364 N N . VAL A 1 9 ? 2.598 -6.077 -1.147 1.00 0.00 9 VAL A N 4
ATOM 1365 C CA . VAL A 1 9 ? 3.556 -6.256 -2.273 1.00 0.00 9 VAL A CA 4
ATOM 1366 C C . VAL A 1 9 ? 4.672 -5.227 -2.072 1.00 0.00 9 VAL A C 4
ATOM 1367 O O . VAL A 1 9 ? 5.818 -5.582 -1.876 1.00 0.00 9 VAL A O 4
ATOM 1380 N N . THR A 1 10 ? 4.290 -3.977 -2.129 1.00 0.00 10 THR A N 4
ATOM 1381 C CA . THR A 1 10 ? 5.271 -2.861 -1.949 1.00 0.00 10 THR A CA 4
ATOM 1382 C C . THR A 1 10 ? 5.317 -2.449 -0.469 1.00 0.00 10 THR A C 4
ATOM 1383 O O . THR A 1 10 ? 6.172 -1.687 -0.067 1.00 0.00 10 THR A O 4
ATOM 1394 N N . ALA A 1 11 ? 4.391 -2.964 0.306 1.00 0.00 11 ALA A N 4
ATOM 1395 C CA . ALA A 1 11 ? 4.332 -2.647 1.762 1.00 0.00 11 ALA A CA 4
ATOM 1396 C C . ALA A 1 11 ? 5.662 -3.005 2.458 1.00 0.00 11 ALA A C 4
ATOM 1397 O O . ALA A 1 11 ? 5.951 -2.524 3.537 1.00 0.00 11 ALA A O 4
ATOM 1404 N N . LEU A 1 12 ? 6.419 -3.848 1.795 1.00 0.00 12 LEU A N 4
ATOM 1405 C CA . LEU A 1 12 ? 7.742 -4.321 2.291 1.00 0.00 12 LEU A CA 4
ATOM 1406 C C . LEU A 1 12 ? 8.676 -3.166 2.680 1.00 0.00 12 LEU A C 4
ATOM 1407 O O . LEU A 1 12 ? 9.387 -3.263 3.661 1.00 0.00 12 LEU A O 4
ATOM 1423 N N . LEU A 1 13 ? 8.640 -2.112 1.903 1.00 0.00 13 LEU A N 4
ATOM 1424 C CA . LEU A 1 13 ? 9.494 -0.930 2.173 1.00 0.00 13 LEU A CA 4
ATOM 1425 C C . LEU A 1 13 ? 8.786 0.073 3.095 1.00 0.00 13 LEU A C 4
ATOM 1426 O O . LEU A 1 13 ? 9.413 0.968 3.626 1.00 0.00 13 LEU A O 4
ATOM 1442 N N . GLY A 1 14 ? 7.499 -0.125 3.251 1.00 0.00 14 GLY A N 4
ATOM 1443 C CA . GLY A 1 14 ? 6.660 0.758 4.117 1.00 0.00 14 GLY A CA 4
ATOM 1444 C C . GLY A 1 14 ? 5.634 1.531 3.288 1.00 0.00 14 GLY A C 4
ATOM 1445 O O . GLY A 1 14 ? 5.230 2.611 3.676 1.00 0.00 14 GLY A O 4
ATOM 1449 N N . CYS A 1 15 ? 5.240 0.961 2.173 1.00 0.00 15 CYS A N 4
ATOM 1450 C CA . CYS A 1 15 ? 4.239 1.650 1.304 1.00 0.00 15 CYS A CA 4
ATOM 1451 C C . CYS A 1 15 ? 2.797 1.445 1.816 1.00 0.00 15 CYS A C 4
ATOM 1452 O O . CYS A 1 15 ? 2.046 0.604 1.361 1.00 0.00 15 CYS A O 4
ATOM 1459 N N . SER A 1 16 ? 2.489 2.271 2.785 1.00 0.00 16 SER A N 4
ATOM 1460 C CA . SER A 1 16 ? 1.160 2.303 3.475 1.00 0.00 16 SER A CA 4
ATOM 1461 C C . SER A 1 16 ? -0.016 2.550 2.521 1.00 0.00 16 SER A C 4
ATOM 1462 O O . SER A 1 16 ? -0.033 3.528 1.798 1.00 0.00 16 SER A O 4
ATOM 1470 N N . CYS A 1 17 ? -0.968 1.653 2.564 1.00 0.00 17 CYS A N 4
ATOM 1471 C CA . CYS A 1 17 ? -2.178 1.757 1.689 1.00 0.00 17 CYS A CA 4
ATOM 1472 C C . CYS A 1 17 ? -3.068 2.972 2.009 1.00 0.00 17 CYS A C 4
ATOM 1473 O O . CYS A 1 17 ? -4.051 2.873 2.718 1.00 0.00 17 CYS A O 4
ATOM 1480 N N . SER A 1 18 ? -2.673 4.091 1.460 1.00 0.00 18 SER A N 4
ATOM 1481 C CA . SER A 1 18 ? -3.421 5.367 1.659 1.00 0.00 18 SER A CA 4
ATOM 1482 C C . SER A 1 18 ? -4.421 5.420 0.500 1.00 0.00 18 SER A C 4
ATOM 1483 O O . SER A 1 18 ? -4.003 5.359 -0.639 1.00 0.00 18 SER A O 4
ATOM 1491 N N . ASN A 1 19 ? -5.690 5.527 0.821 1.00 0.00 19 ASN A N 4
ATOM 1492 C CA . ASN A 1 19 ? -6.794 5.590 -0.199 1.00 0.00 19 ASN A CA 4
ATOM 1493 C C . ASN A 1 19 ? -6.593 4.511 -1.273 1.00 0.00 19 ASN A C 4
ATOM 1494 O O . ASN A 1 19 ? -6.682 4.738 -2.464 1.00 0.00 19 ASN A O 4
ATOM 1505 N N . ARG A 1 20 ? -6.320 3.345 -0.748 1.00 0.00 20 ARG A N 4
ATOM 1506 C CA . ARG A 1 20 ? -6.074 2.111 -1.559 1.00 0.00 20 ARG A CA 4
ATOM 1507 C C . ARG A 1 20 ? -4.933 2.286 -2.573 1.00 0.00 20 ARG A C 4
ATOM 1508 O O . ARG A 1 20 ? -4.975 1.796 -3.683 1.00 0.00 20 ARG A O 4
ATOM 1529 N N . VAL A 1 21 ? -3.941 3.017 -2.140 1.00 0.00 21 VAL A N 4
ATOM 1530 C CA . VAL A 1 21 ? -2.732 3.287 -2.978 1.00 0.00 21 VAL A CA 4
ATOM 1531 C C . VAL A 1 21 ? -1.517 3.112 -2.059 1.00 0.00 21 VAL A C 4
ATOM 1532 O O . VAL A 1 21 ? -1.394 3.826 -1.081 1.00 0.00 21 VAL A O 4
ATOM 1545 N N . CYS A 1 22 ? -0.660 2.176 -2.388 1.00 0.00 22 CYS A N 4
ATOM 1546 C CA . CYS A 1 22 ? 0.562 1.929 -1.555 1.00 0.00 22 CYS A CA 4
ATOM 1547 C C . CYS A 1 22 ? 1.350 3.263 -1.524 1.00 0.00 22 CYS A C 4
ATOM 1548 O O . CYS A 1 22 ? 1.696 3.786 -2.565 1.00 0.00 22 CYS A O 4
ATOM 1555 N N . TYR A 1 23 ? 1.600 3.765 -0.336 1.00 0.00 23 TYR A N 4
ATOM 1556 C CA . TYR A 1 23 ? 2.344 5.062 -0.164 1.00 0.00 23 TYR A CA 4
ATOM 1557 C C . TYR A 1 23 ? 3.435 5.105 0.921 1.00 0.00 23 TYR A C 4
ATOM 1558 O O . TYR A 1 23 ? 3.219 4.671 2.033 1.00 0.00 23 TYR A O 4
ATOM 1576 N N . ASN A 1 24 ? 4.570 5.645 0.557 1.00 0.00 24 ASN A N 4
ATOM 1577 C CA . ASN A 1 24 ? 5.727 5.770 1.503 1.00 0.00 24 ASN A CA 4
ATOM 1578 C C . ASN A 1 24 ? 6.402 7.101 1.148 1.00 0.00 24 ASN A C 4
ATOM 1579 O O . ASN A 1 24 ? 7.557 7.156 0.769 1.00 0.00 24 ASN A O 4
ATOM 1590 N N . GLY A 1 25 ? 5.628 8.150 1.288 1.00 0.00 25 GLY A N 4
ATOM 1591 C CA . GLY A 1 25 ? 6.092 9.526 0.986 1.00 0.00 25 GLY A CA 4
ATOM 1592 C C . GLY A 1 25 ? 5.861 9.787 -0.514 1.00 0.00 25 GLY A C 4
ATOM 1593 O O . GLY A 1 25 ? 5.591 10.894 -0.937 1.00 0.00 25 GLY A O 4
ATOM 1597 N N . ILE A 1 26 ? 5.982 8.714 -1.253 1.00 0.00 26 ILE A N 4
ATOM 1598 C CA . ILE A 1 26 ? 5.803 8.691 -2.731 1.00 0.00 26 ILE A CA 4
ATOM 1599 C C . ILE A 1 26 ? 5.277 7.260 -3.003 1.00 0.00 26 ILE A C 4
ATOM 1600 O O . ILE A 1 26 ? 5.679 6.340 -2.313 1.00 0.00 26 ILE A O 4
ATOM 1616 N N . PRO A 1 27 ? 4.408 7.082 -3.970 1.00 0.00 27 PRO A N 4
ATOM 1617 C CA . PRO A 1 27 ? 3.713 5.788 -4.177 1.00 0.00 27 PRO A CA 4
ATOM 1618 C C . PRO A 1 27 ? 4.695 4.700 -4.637 1.00 0.00 27 PRO A C 4
ATOM 1619 O O . PRO A 1 27 ? 5.869 4.956 -4.829 1.00 0.00 27 PRO A O 4
ATOM 1630 N N . CYS A 1 28 ? 4.171 3.515 -4.798 1.00 0.00 28 CYS A N 4
ATOM 1631 C CA . CYS A 1 28 ? 5.001 2.348 -5.243 1.00 0.00 28 CYS A CA 4
ATOM 1632 C C . CYS A 1 28 ? 4.173 1.476 -6.200 1.00 0.00 28 CYS A C 4
ATOM 1633 O O . CYS A 1 28 ? 4.491 0.324 -6.421 1.00 0.00 28 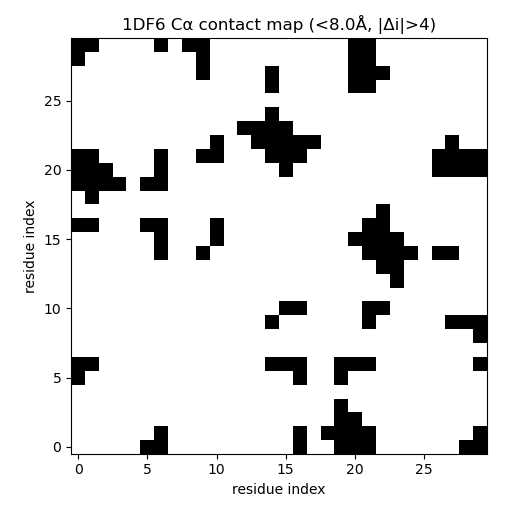CYS A O 4
ATOM 1640 N N . ALA A 1 29 ? 3.136 2.075 -6.738 1.00 0.00 29 ALA A N 4
ATOM 1641 C CA . ALA A 1 29 ? 2.202 1.393 -7.694 1.00 0.00 29 ALA A CA 4
ATOM 1642 C C . ALA A 1 29 ? 1.381 0.320 -6.964 1.00 0.00 29 ALA A C 4
ATOM 1643 O O . ALA A 1 29 ? 1.627 0.039 -5.806 1.00 0.00 29 ALA A O 4
ATOM 1650 N N . GLU A 1 30 ? 0.431 -0.237 -7.677 1.00 0.00 30 GLU A N 4
ATOM 1651 C CA . GLU A 1 30 ? -0.476 -1.304 -7.136 1.00 0.00 30 GLU A CA 4
ATOM 1652 C C . GLU A 1 30 ? -1.466 -0.681 -6.141 1.00 0.00 30 GLU A C 4
ATOM 1653 O O . GLU A 1 30 ? -1.069 0.005 -5.219 1.00 0.00 30 GLU A O 4
ATOM 1665 N N . SER A 1 1 ? -2.706 -0.952 -6.354 1.00 0.00 1 SER A N 5
ATOM 1666 C CA . SER A 1 1 ? -3.805 -0.404 -5.506 1.00 0.00 1 SER A CA 5
ATOM 1667 C C . SER A 1 1 ? -4.320 -1.454 -4.515 1.00 0.00 1 SER A C 5
ATOM 1668 O O . SER A 1 1 ? -4.337 -2.636 -4.802 1.00 0.00 1 SER A O 5
ATOM 1676 N N . CYS A 1 2 ? -4.722 -0.961 -3.375 1.00 0.00 2 CYS A N 5
ATOM 1677 C CA . CYS A 1 2 ? -5.260 -1.810 -2.275 1.00 0.00 2 CYS A CA 5
ATOM 1678 C C . CYS A 1 2 ? -6.794 -1.660 -2.204 1.00 0.00 2 CYS A C 5
ATOM 1679 O O . CYS A 1 2 ? -7.367 -1.664 -1.130 1.00 0.00 2 CYS A O 5
ATOM 1686 N N . VAL A 1 3 ? -7.383 -1.544 -3.368 1.00 0.00 3 VAL A N 5
ATOM 1687 C CA . VAL A 1 3 ? -8.874 -1.380 -3.563 1.00 0.00 3 VAL A CA 5
ATOM 1688 C C . VAL A 1 3 ? -9.734 -1.944 -2.434 1.00 0.00 3 VAL A C 5
ATOM 1689 O O . VAL A 1 3 ? -10.543 -1.250 -1.849 1.00 0.00 3 VAL A O 5
ATOM 1702 N N . TYR A 1 4 ? -9.519 -3.203 -2.182 1.00 0.00 4 TYR A N 5
ATOM 1703 C CA . TYR A 1 4 ? -10.264 -3.914 -1.113 1.00 0.00 4 TYR A CA 5
ATOM 1704 C C . TYR A 1 4 ? -9.163 -4.493 -0.236 1.00 0.00 4 TYR A C 5
ATOM 1705 O O . TYR A 1 4 ? -9.078 -4.241 0.950 1.00 0.00 4 TYR A O 5
ATOM 1723 N N . ILE A 1 5 ? -8.352 -5.267 -0.905 1.00 0.00 5 ILE A N 5
ATOM 1724 C CA . ILE A 1 5 ? -7.195 -5.945 -0.285 1.00 0.00 5 ILE A CA 5
ATOM 1725 C C . ILE A 1 5 ? -6.140 -4.885 0.080 1.00 0.00 5 ILE A C 5
ATOM 1726 O O . ILE A 1 5 ? -6.107 -3.861 -0.562 1.00 0.00 5 ILE A O 5
ATOM 1742 N N . PRO A 1 6 ? -5.315 -5.121 1.070 1.00 0.00 6 PRO A N 5
ATOM 1743 C CA . PRO A 1 6 ? -4.068 -4.329 1.297 1.00 0.00 6 PRO A CA 5
ATOM 1744 C C . PRO A 1 6 ? -3.113 -4.413 0.090 1.00 0.00 6 PRO A C 5
ATOM 1745 O O . PRO A 1 6 ? -3.423 -5.029 -0.913 1.00 0.00 6 PRO A O 5
ATOM 1756 N N . CYS A 1 7 ? -1.973 -3.787 0.235 1.00 0.00 7 CYS A N 5
ATOM 1757 C CA . CYS A 1 7 ? -0.952 -3.786 -0.862 1.00 0.00 7 CYS A CA 5
ATOM 1758 C C . CYS A 1 7 ? -0.190 -5.114 -0.846 1.00 0.00 7 CYS A C 5
ATOM 1759 O O . CYS A 1 7 ? -0.072 -5.767 -1.865 1.00 0.00 7 CYS A O 5
ATOM 1766 N N . THR A 1 8 ? 0.293 -5.451 0.327 1.00 0.00 8 THR A N 5
ATOM 1767 C CA . THR A 1 8 ? 1.074 -6.711 0.582 1.00 0.00 8 THR A CA 5
ATOM 1768 C C . THR A 1 8 ? 2.016 -7.127 -0.545 1.00 0.00 8 THR A C 5
ATOM 1769 O O . THR A 1 8 ? 2.149 -8.285 -0.894 1.00 0.00 8 THR A O 5
ATOM 1780 N N . VAL A 1 9 ? 2.645 -6.116 -1.071 1.00 0.00 9 VAL A N 5
ATOM 1781 C CA . VAL A 1 9 ? 3.614 -6.310 -2.184 1.00 0.00 9 VAL A CA 5
ATOM 1782 C C . VAL A 1 9 ? 4.727 -5.276 -1.984 1.00 0.00 9 VAL A C 5
ATOM 1783 O O . VAL A 1 9 ? 5.853 -5.620 -1.682 1.00 0.00 9 VAL A O 5
ATOM 1796 N N . THR A 1 10 ? 4.359 -4.032 -2.159 1.00 0.00 10 THR A N 5
ATOM 1797 C CA . THR A 1 10 ? 5.332 -2.907 -1.997 1.00 0.00 10 THR A CA 5
ATOM 1798 C C . THR A 1 10 ? 5.412 -2.509 -0.515 1.00 0.00 10 THR A C 5
ATOM 1799 O O . THR A 1 10 ? 6.273 -1.746 -0.124 1.00 0.00 10 THR A O 5
ATOM 1810 N N . ALA A 1 11 ? 4.504 -3.042 0.267 1.00 0.00 11 ALA A N 5
ATOM 1811 C CA . ALA A 1 11 ? 4.459 -2.753 1.728 1.00 0.00 11 ALA A CA 5
ATOM 1812 C C . ALA A 1 11 ? 5.798 -3.101 2.410 1.00 0.00 11 ALA A C 5
ATOM 1813 O O . ALA A 1 11 ? 6.069 -2.649 3.505 1.00 0.00 11 ALA A O 5
ATOM 1820 N N . LEU A 1 12 ? 6.582 -3.899 1.724 1.00 0.00 12 LEU A N 5
ATOM 1821 C CA . LEU A 1 12 ? 7.915 -4.343 2.223 1.00 0.00 12 LEU A CA 5
ATOM 1822 C C . LEU A 1 12 ? 8.817 -3.164 2.608 1.00 0.00 12 LEU A C 5
ATOM 1823 O O . LEU A 1 12 ? 9.535 -3.236 3.588 1.00 0.00 12 LEU A O 5
ATOM 1839 N N . LEU A 1 13 ? 8.750 -2.114 1.826 1.00 0.00 13 LEU A N 5
ATOM 1840 C CA . LEU A 1 13 ? 9.571 -0.907 2.087 1.00 0.00 13 LEU A CA 5
ATOM 1841 C C . LEU A 1 13 ? 8.836 0.079 3.009 1.00 0.00 13 LEU A C 5
ATOM 1842 O O . LEU A 1 13 ? 9.411 1.055 3.451 1.00 0.00 13 LEU A O 5
ATOM 1858 N N . GLY A 1 14 ? 7.587 -0.223 3.263 1.00 0.00 14 GLY A N 5
ATOM 1859 C CA . GLY A 1 14 ? 6.726 0.624 4.142 1.00 0.00 14 GLY A CA 5
ATOM 1860 C C . GLY A 1 14 ? 5.689 1.396 3.327 1.00 0.00 14 GLY A C 5
ATOM 1861 O O . GLY A 1 14 ? 5.296 2.480 3.717 1.00 0.00 14 GLY A O 5
ATOM 1865 N N . CYS A 1 15 ? 5.273 0.823 2.223 1.00 0.00 15 CYS A N 5
ATOM 1866 C CA . CYS A 1 15 ? 4.260 1.516 1.370 1.00 0.00 15 CYS A CA 5
ATOM 1867 C C . CYS A 1 15 ? 2.821 1.329 1.896 1.00 0.00 15 CYS A C 5
ATOM 1868 O O . CYS A 1 15 ? 2.061 0.488 1.454 1.00 0.00 15 CYS A O 5
ATOM 1875 N N . SER A 1 16 ? 2.524 2.168 2.856 1.00 0.00 16 SER A N 5
ATOM 1876 C CA . SER A 1 16 ? 1.196 2.212 3.546 1.00 0.00 16 SER A CA 5
ATOM 1877 C C . SER A 1 16 ? 0.055 2.517 2.570 1.00 0.00 16 SER A C 5
ATOM 1878 O O . SER A 1 16 ? 0.073 3.525 1.891 1.00 0.00 16 SER A O 5
ATOM 1886 N N . CYS A 1 17 ? -0.905 1.632 2.547 1.00 0.00 17 CYS A N 5
ATOM 1887 C CA . CYS A 1 17 ? -2.089 1.782 1.646 1.00 0.00 17 CYS A CA 5
ATOM 1888 C C . CYS A 1 17 ? -2.952 3.022 1.940 1.00 0.00 17 CYS A C 5
ATOM 1889 O O . CYS A 1 17 ? -3.928 2.961 2.663 1.00 0.00 17 CYS A O 5
ATOM 1896 N N . SER A 1 18 ? -2.544 4.119 1.355 1.00 0.00 18 SER A N 5
ATOM 1897 C CA . SER A 1 18 ? -3.273 5.412 1.530 1.00 0.00 18 SER A CA 5
ATOM 1898 C C . SER A 1 18 ? -4.269 5.475 0.369 1.00 0.00 18 SER A C 5
ATOM 1899 O O . SER A 1 18 ? -3.857 5.340 -0.765 1.00 0.00 18 SER A O 5
ATOM 1907 N N . ASN A 1 19 ? -5.530 5.667 0.683 1.00 0.00 19 ASN A N 5
ATOM 1908 C CA . ASN A 1 19 ? -6.632 5.752 -0.339 1.00 0.00 19 ASN A CA 5
ATOM 1909 C C . ASN A 1 19 ? -6.512 4.615 -1.364 1.00 0.00 19 ASN A C 5
ATOM 1910 O O . ASN A 1 19 ? -6.627 4.793 -2.561 1.00 0.00 19 ASN A O 5
ATOM 1921 N N . ARG A 1 20 ? -6.276 3.460 -0.797 1.00 0.00 20 ARG A N 5
ATOM 1922 C CA . ARG A 1 20 ? -6.112 2.183 -1.566 1.00 0.00 20 ARG A CA 5
ATOM 1923 C C . ARG A 1 20 ? -4.999 2.280 -2.621 1.00 0.00 20 ARG A C 5
ATOM 1924 O O . ARG A 1 20 ? -5.095 1.763 -3.716 1.00 0.00 20 ARG A O 5
ATOM 1945 N N . VAL A 1 21 ? -3.970 2.983 -2.236 1.00 0.00 21 VAL A N 5
ATOM 1946 C CA . VAL A 1 21 ? -2.773 3.186 -3.109 1.00 0.00 21 VAL A CA 5
ATOM 1947 C C . VAL A 1 21 ? -1.555 2.992 -2.198 1.00 0.00 21 VAL A C 5
ATOM 1948 O O . VAL A 1 21 ? -1.427 3.708 -1.222 1.00 0.00 21 VAL A O 5
ATOM 1961 N N . CYS A 1 22 ? -0.702 2.047 -2.521 1.00 0.00 22 CYS A N 5
ATOM 1962 C CA . CYS A 1 22 ? 0.516 1.805 -1.677 1.00 0.00 22 CYS A CA 5
ATOM 1963 C C . CYS A 1 22 ? 1.269 3.154 -1.613 1.00 0.00 22 CYS A C 5
ATOM 1964 O O . CYS A 1 22 ? 1.620 3.703 -2.639 1.00 0.00 22 CYS A O 5
ATOM 1971 N N . TYR A 1 23 ? 1.483 3.637 -0.412 1.00 0.00 23 TYR A N 5
ATOM 1972 C CA . TYR A 1 23 ? 2.190 4.948 -0.207 1.00 0.00 23 TYR A CA 5
ATOM 1973 C C . TYR A 1 23 ? 3.267 5.010 0.890 1.00 0.00 23 TYR A C 5
ATOM 1974 O O . TYR A 1 23 ? 3.071 4.520 1.982 1.00 0.00 23 TYR A O 5
ATOM 1992 N N . ASN A 1 24 ? 4.372 5.631 0.558 1.00 0.00 24 ASN A N 5
ATOM 1993 C CA . ASN A 1 24 ? 5.514 5.786 1.516 1.00 0.00 24 ASN A CA 5
ATOM 1994 C C . ASN A 1 24 ? 6.140 7.149 1.190 1.00 0.00 24 ASN A C 5
ATOM 1995 O O . ASN A 1 24 ? 7.293 7.256 0.817 1.00 0.00 24 ASN A O 5
ATOM 2006 N N . GLY A 1 25 ? 5.326 8.168 1.349 1.00 0.00 25 GLY A N 5
ATOM 2007 C CA . GLY A 1 25 ? 5.744 9.566 1.075 1.00 0.00 25 GLY A CA 5
ATOM 2008 C C . GLY A 1 25 ? 5.530 9.843 -0.426 1.00 0.00 25 GLY A C 5
ATOM 2009 O O . GLY A 1 25 ? 5.219 10.943 -0.837 1.00 0.00 25 GLY A O 5
ATOM 2013 N N . ILE A 1 26 ? 5.718 8.791 -1.179 1.00 0.00 26 ILE A N 5
ATOM 2014 C CA . ILE A 1 26 ? 5.573 8.778 -2.660 1.00 0.00 26 ILE A CA 5
ATOM 2015 C C . ILE A 1 26 ? 5.124 7.324 -2.954 1.00 0.00 26 ILE A C 5
ATOM 2016 O O . ILE A 1 26 ? 5.566 6.418 -2.271 1.00 0.00 26 ILE A O 5
ATOM 2032 N N . PRO A 1 27 ? 4.276 7.113 -3.932 1.00 0.00 27 PRO A N 5
ATOM 2033 C CA . PRO A 1 27 ? 3.635 5.793 -4.153 1.00 0.00 27 PRO A CA 5
ATOM 2034 C C . PRO A 1 27 ? 4.660 4.729 -4.580 1.00 0.00 27 PRO A C 5
ATOM 2035 O O . PRO A 1 27 ? 5.829 5.017 -4.754 1.00 0.00 27 PRO A O 5
ATOM 2046 N N . CYS A 1 28 ? 4.169 3.527 -4.732 1.00 0.00 28 CYS A N 5
ATOM 2047 C CA . CYS A 1 28 ? 5.031 2.372 -5.146 1.00 0.00 28 CYS A CA 5
ATOM 2048 C C . CYS A 1 28 ? 4.224 1.461 -6.084 1.00 0.00 28 CYS A C 5
ATOM 2049 O O . CYS A 1 28 ? 4.521 0.291 -6.224 1.00 0.00 28 CYS A O 5
ATOM 2056 N N . ALA A 1 29 ? 3.223 2.049 -6.701 1.00 0.00 29 ALA A N 5
ATOM 2057 C CA . ALA A 1 29 ? 2.315 1.329 -7.655 1.00 0.00 29 ALA A CA 5
ATOM 2058 C C . ALA A 1 29 ? 1.426 0.328 -6.899 1.00 0.00 29 ALA A C 5
ATOM 2059 O O . ALA A 1 29 ? 1.586 0.142 -5.708 1.00 0.00 29 ALA A O 5
ATOM 2066 N N . GLU A 1 30 ? 0.520 -0.272 -7.634 1.00 0.00 30 GLU A N 5
ATOM 2067 C CA . GLU A 1 30 ? -0.451 -1.283 -7.095 1.00 0.00 30 GLU A CA 5
ATOM 2068 C C . GLU A 1 30 ? -1.456 -0.633 -6.135 1.00 0.00 30 GLU A C 5
ATOM 2069 O O . GLU A 1 30 ? -1.090 0.116 -5.249 1.00 0.00 30 GLU A O 5
ATOM 2081 N N . SER A 1 1 ? -2.571 -0.895 -6.749 1.00 0.00 1 SER A N 6
ATOM 2082 C CA . SER A 1 1 ? -3.693 -0.343 -5.935 1.00 0.00 1 SER A CA 6
ATOM 2083 C C . SER A 1 1 ? -4.203 -1.406 -4.952 1.00 0.00 1 SER A C 6
ATOM 2084 O O . SER A 1 1 ? -4.395 -2.554 -5.305 1.00 0.00 1 SER A O 6
ATOM 2092 N N . CYS A 1 2 ? -4.400 -0.959 -3.741 1.00 0.00 2 CYS A N 6
ATOM 2093 C CA . CYS A 1 2 ? -4.893 -1.826 -2.632 1.00 0.00 2 CYS A CA 6
ATOM 2094 C C . CYS A 1 2 ? -6.380 -1.483 -2.388 1.00 0.00 2 CYS A C 6
ATOM 2095 O O . CYS A 1 2 ? -6.787 -1.123 -1.301 1.00 0.00 2 CYS A O 6
ATOM 2102 N N . VAL A 1 3 ? -7.120 -1.628 -3.460 1.00 0.00 3 VAL A N 6
ATOM 2103 C CA . VAL A 1 3 ? -8.602 -1.364 -3.532 1.00 0.00 3 VAL A CA 6
ATOM 2104 C C . VAL A 1 3 ? -9.449 -1.861 -2.368 1.00 0.00 3 VAL A C 6
ATOM 2105 O O . VAL A 1 3 ? -10.229 -1.122 -1.802 1.00 0.00 3 VAL A O 6
ATOM 2118 N N . TYR A 1 4 ? -9.285 -3.108 -2.049 1.00 0.00 4 TYR A N 6
ATOM 2119 C CA . TYR A 1 4 ? -10.060 -3.698 -0.926 1.00 0.00 4 TYR A CA 6
ATOM 2120 C C . TYR A 1 4 ? -8.976 -4.198 0.000 1.00 0.00 4 TYR A C 6
ATOM 2121 O O . TYR A 1 4 ? -8.873 -3.824 1.152 1.00 0.00 4 TYR A O 6
ATOM 2139 N N . ILE A 1 5 ? -8.197 -5.054 -0.596 1.00 0.00 5 ILE A N 6
ATOM 2140 C CA . ILE A 1 5 ? -7.059 -5.683 0.076 1.00 0.00 5 ILE A CA 6
ATOM 2141 C C . ILE A 1 5 ? -5.986 -4.595 0.251 1.00 0.00 5 ILE A C 6
ATOM 2142 O O . ILE A 1 5 ? -5.907 -3.717 -0.583 1.00 0.00 5 ILE A O 6
ATOM 2158 N N . PRO A 1 6 ? -5.199 -4.657 1.298 1.00 0.00 6 PRO A N 6
ATOM 2159 C CA . PRO A 1 6 ? -3.973 -3.821 1.440 1.00 0.00 6 PRO A CA 6
ATOM 2160 C C . PRO A 1 6 ? -2.994 -4.079 0.285 1.00 0.00 6 PRO A C 6
ATOM 2161 O O . PRO A 1 6 ? -3.254 -4.863 -0.609 1.00 0.00 6 PRO A O 6
ATOM 2172 N N . CYS A 1 7 ? -1.882 -3.399 0.353 1.00 0.00 7 CYS A N 6
ATOM 2173 C CA . CYS A 1 7 ? -0.834 -3.539 -0.702 1.00 0.00 7 CYS A CA 6
ATOM 2174 C C . CYS A 1 7 ? -0.095 -4.878 -0.593 1.00 0.00 7 CYS A C 6
ATOM 2175 O O . CYS A 1 7 ? -0.028 -5.622 -1.550 1.00 0.00 7 CYS A O 6
ATOM 2182 N N . THR A 1 8 ? 0.430 -5.123 0.583 1.00 0.00 8 THR A N 6
ATOM 2183 C CA . THR A 1 8 ? 1.196 -6.376 0.913 1.00 0.00 8 THR A CA 6
ATOM 2184 C C . THR A 1 8 ? 2.163 -6.863 -0.153 1.00 0.00 8 THR A C 6
ATOM 2185 O O . THR A 1 8 ? 2.369 -8.048 -0.343 1.00 0.00 8 THR A O 6
ATOM 2196 N N . VAL A 1 9 ? 2.730 -5.901 -0.815 1.00 0.00 9 VAL A N 6
ATOM 2197 C CA . VAL A 1 9 ? 3.707 -6.210 -1.891 1.00 0.00 9 VAL A CA 6
ATOM 2198 C C . VAL A 1 9 ? 4.799 -5.143 -1.822 1.00 0.00 9 VAL A C 6
ATOM 2199 O O . VAL A 1 9 ? 5.940 -5.436 -1.527 1.00 0.00 9 VAL A O 6
ATOM 2212 N N . THR A 1 10 ? 4.400 -3.930 -2.098 1.00 0.00 10 THR A N 6
ATOM 2213 C CA . THR A 1 10 ? 5.363 -2.786 -2.063 1.00 0.00 10 THR A CA 6
ATOM 2214 C C . THR A 1 10 ? 5.395 -2.285 -0.605 1.00 0.00 10 THR A C 6
ATOM 2215 O O . THR A 1 10 ? 6.314 -1.607 -0.192 1.00 0.00 10 THR A O 6
ATOM 2226 N N . ALA A 1 11 ? 4.367 -2.646 0.129 1.00 0.00 11 ALA A N 6
ATOM 2227 C CA . ALA A 1 11 ? 4.239 -2.258 1.559 1.00 0.00 11 ALA A CA 6
ATOM 2228 C C . ALA A 1 11 ? 5.432 -2.793 2.367 1.00 0.00 11 ALA A C 6
ATOM 2229 O O . ALA A 1 11 ? 5.733 -2.295 3.433 1.00 0.00 11 ALA A O 6
ATOM 2236 N N . LEU A 1 12 ? 6.064 -3.802 1.814 1.00 0.00 12 LEU A N 6
ATOM 2237 C CA . LEU A 1 12 ? 7.243 -4.446 2.453 1.00 0.00 12 LEU A CA 6
ATOM 2238 C C . LEU A 1 12 ? 8.364 -3.428 2.701 1.00 0.00 12 LEU A C 6
ATOM 2239 O O . LEU A 1 12 ? 9.076 -3.530 3.682 1.00 0.00 12 LEU A O 6
ATOM 2255 N N . LEU A 1 13 ? 8.482 -2.476 1.805 1.00 0.00 13 LEU A N 6
ATOM 2256 C CA . LEU A 1 13 ? 9.521 -1.429 1.930 1.00 0.00 13 LEU A CA 6
ATOM 2257 C C . LEU A 1 13 ? 9.001 -0.223 2.736 1.00 0.00 13 LEU A C 6
ATOM 2258 O O . LEU A 1 13 ? 9.752 0.680 3.051 1.00 0.00 13 LEU A O 6
ATOM 2274 N N . GLY A 1 14 ? 7.724 -0.263 3.040 1.00 0.00 14 GLY A N 6
ATOM 2275 C CA . GLY A 1 14 ? 7.056 0.824 3.824 1.00 0.00 14 GLY A CA 6
ATOM 2276 C C . GLY A 1 14 ? 5.904 1.509 3.079 1.00 0.00 14 GLY A C 6
ATOM 2277 O O . GLY A 1 14 ? 5.438 2.539 3.527 1.00 0.00 14 GLY A O 6
ATOM 2281 N N . CYS A 1 15 ? 5.468 0.940 1.981 1.00 0.00 15 CYS A N 6
ATOM 2282 C CA . CYS A 1 15 ? 4.346 1.577 1.221 1.00 0.00 15 CYS A CA 6
ATOM 2283 C C . CYS A 1 15 ? 2.959 1.267 1.816 1.00 0.00 15 CYS A C 6
ATOM 2284 O O . CYS A 1 15 ? 2.252 0.359 1.422 1.00 0.00 15 CYS A O 6
ATOM 2291 N N . SER A 1 16 ? 2.643 2.090 2.779 1.00 0.00 16 SER A N 6
ATOM 2292 C CA . SER A 1 16 ? 1.356 2.028 3.537 1.00 0.00 16 SER A CA 6
ATOM 2293 C C . SER A 1 16 ? 0.164 2.281 2.611 1.00 0.00 16 SER A C 6
ATOM 2294 O O . SER A 1 16 ? 0.109 3.294 1.943 1.00 0.00 16 SER A O 6
ATOM 2302 N N . CYS A 1 17 ? -0.754 1.353 2.612 1.00 0.00 17 CYS A N 6
ATOM 2303 C CA . CYS A 1 17 ? -1.963 1.482 1.747 1.00 0.00 17 CYS A CA 6
ATOM 2304 C C . CYS A 1 17 ? -2.858 2.677 2.131 1.00 0.00 17 CYS A C 6
ATOM 2305 O O . CYS A 1 17 ? -3.725 2.566 2.977 1.00 0.00 17 CYS A O 6
ATOM 2312 N N . SER A 1 18 ? -2.604 3.789 1.485 1.00 0.00 18 SER A N 6
ATOM 2313 C CA . SER A 1 18 ? -3.385 5.041 1.735 1.00 0.00 18 SER A CA 6
ATOM 2314 C C . SER A 1 18 ? -4.237 5.265 0.478 1.00 0.00 18 SER A C 6
ATOM 2315 O O . SER A 1 18 ? -3.756 5.044 -0.616 1.00 0.00 18 SER A O 6
ATOM 2323 N N . ASN A 1 19 ? -5.461 5.691 0.673 1.00 0.00 19 ASN A N 6
ATOM 2324 C CA . ASN A 1 19 ? -6.422 5.953 -0.451 1.00 0.00 19 ASN A CA 6
ATOM 2325 C C . ASN A 1 19 ? -6.461 4.764 -1.435 1.00 0.00 19 ASN A C 6
ATOM 2326 O O . ASN A 1 19 ? -6.566 4.911 -2.637 1.00 0.00 19 ASN A O 6
ATOM 2337 N N . ARG A 1 20 ? -6.375 3.602 -0.832 1.00 0.00 20 ARG A N 6
ATOM 2338 C CA . ARG A 1 20 ? -6.388 2.287 -1.555 1.00 0.00 20 ARG A CA 6
ATOM 2339 C C . ARG A 1 20 ? -5.282 2.178 -2.619 1.00 0.00 20 ARG A C 6
ATOM 2340 O O . ARG A 1 20 ? -5.425 1.544 -3.645 1.00 0.00 20 ARG A O 6
ATOM 2361 N N . VAL A 1 21 ? -4.204 2.840 -2.297 1.00 0.00 21 VAL A N 6
ATOM 2362 C CA . VAL A 1 21 ? -2.977 2.889 -3.154 1.00 0.00 21 VAL A CA 6
ATOM 2363 C C . VAL A 1 21 ? -1.757 2.704 -2.236 1.00 0.00 21 VAL A C 6
ATOM 2364 O O . VAL A 1 21 ? -1.726 3.273 -1.162 1.00 0.00 21 VAL A O 6
ATOM 2377 N N . CYS A 1 22 ? -0.789 1.929 -2.663 1.00 0.00 22 CYS A N 6
ATOM 2378 C CA . CYS A 1 22 ? 0.430 1.715 -1.814 1.00 0.00 22 CYS A CA 6
ATOM 2379 C C . CYS A 1 22 ? 1.130 3.082 -1.675 1.00 0.00 22 CYS A C 6
ATOM 2380 O O . CYS A 1 22 ? 1.419 3.713 -2.673 1.00 0.00 22 CYS A O 6
ATOM 2387 N N . TYR A 1 23 ? 1.374 3.496 -0.454 1.00 0.00 23 TYR A N 6
ATOM 2388 C CA . TYR A 1 23 ? 2.043 4.819 -0.203 1.00 0.00 23 TYR A CA 6
ATOM 2389 C C . TYR A 1 23 ? 3.157 4.851 0.857 1.00 0.00 23 TYR A C 6
ATOM 2390 O O . TYR A 1 23 ? 2.914 4.542 2.005 1.00 0.00 23 TYR A O 6
ATOM 2408 N N . ASN A 1 24 ? 4.340 5.236 0.444 1.00 0.00 24 ASN A N 6
ATOM 2409 C CA . ASN A 1 24 ? 5.514 5.320 1.377 1.00 0.00 24 ASN A CA 6
ATOM 2410 C C . ASN A 1 24 ? 5.980 6.776 1.259 1.00 0.00 24 ASN A C 6
ATOM 2411 O O . ASN A 1 24 ? 7.131 7.065 0.994 1.00 0.00 24 ASN A O 6
ATOM 2422 N N . GLY A 1 25 ? 5.032 7.656 1.470 1.00 0.00 25 GLY A N 6
ATOM 2423 C CA . GLY A 1 25 ? 5.270 9.114 1.390 1.00 0.00 25 GLY A CA 6
ATOM 2424 C C . GLY A 1 25 ? 4.922 9.468 -0.063 1.00 0.00 25 GLY A C 6
ATOM 2425 O O . GLY A 1 25 ? 4.258 10.446 -0.348 1.00 0.00 25 GLY A O 6
ATOM 2429 N N . ILE A 1 26 ? 5.413 8.615 -0.927 1.00 0.00 26 ILE A N 6
ATOM 2430 C CA . ILE A 1 26 ? 5.228 8.703 -2.395 1.00 0.00 26 ILE A CA 6
ATOM 2431 C C . ILE A 1 26 ? 4.841 7.266 -2.802 1.00 0.00 26 ILE A C 6
ATOM 2432 O O . ILE A 1 26 ? 5.292 6.327 -2.173 1.00 0.00 26 ILE A O 6
ATOM 2448 N N . PRO A 1 27 ? 4.033 7.102 -3.822 1.00 0.00 27 PRO A N 6
ATOM 2449 C CA . PRO A 1 27 ? 3.468 5.774 -4.175 1.00 0.00 27 PRO A CA 6
ATOM 2450 C C . PRO A 1 27 ? 4.558 4.777 -4.600 1.00 0.00 27 PRO A C 6
ATOM 2451 O O . PRO A 1 27 ? 5.721 5.119 -4.711 1.00 0.00 27 PRO A O 6
ATOM 2462 N N . CYS A 1 28 ? 4.122 3.567 -4.825 1.00 0.00 28 CYS A N 6
ATOM 2463 C CA . CYS A 1 28 ? 5.039 2.458 -5.248 1.00 0.00 28 CYS A CA 6
ATOM 2464 C C . CYS A 1 28 ? 4.265 1.527 -6.193 1.00 0.00 28 CYS A C 6
ATOM 2465 O O . CYS A 1 28 ? 4.550 0.349 -6.285 1.00 0.00 28 CYS A O 6
ATOM 2472 N N . ALA A 1 29 ? 3.301 2.112 -6.868 1.00 0.00 29 ALA A N 6
ATOM 2473 C CA . ALA A 1 29 ? 2.427 1.376 -7.839 1.00 0.00 29 ALA A CA 6
ATOM 2474 C C . ALA A 1 29 ? 1.537 0.359 -7.108 1.00 0.00 29 ALA A C 6
ATOM 2475 O O . ALA A 1 29 ? 1.655 0.188 -5.910 1.00 0.00 29 ALA A O 6
ATOM 2482 N N . GLU A 1 30 ? 0.675 -0.275 -7.867 1.00 0.00 30 GLU A N 6
ATOM 2483 C CA . GLU A 1 30 ? -0.281 -1.305 -7.340 1.00 0.00 30 GLU A CA 6
ATOM 2484 C C . GLU A 1 30 ? -1.327 -0.674 -6.409 1.00 0.00 30 GLU A C 6
ATOM 2485 O O . GLU A 1 30 ? -0.993 -0.025 -5.435 1.00 0.00 30 GLU A O 6
ATOM 2497 N N . SER A 1 1 ? -2.658 -0.895 -6.352 1.00 0.00 1 SER A N 7
ATOM 2498 C CA . SER A 1 1 ? -3.707 -0.355 -5.435 1.00 0.00 1 SER A CA 7
ATOM 2499 C C . SER A 1 1 ? -4.209 -1.431 -4.467 1.00 0.00 1 SER A C 7
ATOM 2500 O O . SER A 1 1 ? -4.205 -2.609 -4.767 1.00 0.00 1 SER A O 7
ATOM 2508 N N . CYS A 1 2 ? -4.626 -0.950 -3.326 1.00 0.00 2 CYS A N 7
ATOM 2509 C CA . CYS A 1 2 ? -5.160 -1.802 -2.228 1.00 0.00 2 CYS A CA 7
ATOM 2510 C C . CYS A 1 2 ? -6.697 -1.666 -2.165 1.00 0.00 2 CYS A C 7
ATOM 2511 O O . CYS A 1 2 ? -7.272 -1.644 -1.093 1.00 0.00 2 CYS A O 7
ATOM 2518 N N . VAL A 1 3 ? -7.290 -1.589 -3.331 1.00 0.00 3 VAL A N 7
ATOM 2519 C CA . VAL A 1 3 ? -8.784 -1.445 -3.525 1.00 0.00 3 VAL A CA 7
ATOM 2520 C C . VAL A 1 3 ? -9.642 -1.999 -2.388 1.00 0.00 3 VAL A C 7
ATOM 2521 O O . VAL A 1 3 ? -10.467 -1.304 -1.827 1.00 0.00 3 VAL A O 7
ATOM 2534 N N . TYR A 1 4 ? -9.406 -3.247 -2.103 1.00 0.00 4 TYR A N 7
ATOM 2535 C CA . TYR A 1 4 ? -10.149 -3.943 -1.020 1.00 0.00 4 TYR A CA 7
ATOM 2536 C C . TYR A 1 4 ? -9.041 -4.482 -0.127 1.00 0.00 4 TYR A C 7
ATOM 2537 O O . TYR A 1 4 ? -8.954 -4.188 1.048 1.00 0.00 4 TYR A O 7
ATOM 2555 N N . ILE A 1 5 ? -8.227 -5.272 -0.773 1.00 0.00 5 ILE A N 7
ATOM 2556 C CA . ILE A 1 5 ? -7.064 -5.919 -0.135 1.00 0.00 5 ILE A CA 7
ATOM 2557 C C . ILE A 1 5 ? -6.027 -4.836 0.210 1.00 0.00 5 ILE A C 7
ATOM 2558 O O . ILE A 1 5 ? -6.029 -3.809 -0.430 1.00 0.00 5 ILE A O 7
ATOM 2574 N N . PRO A 1 6 ? -5.179 -5.059 1.183 1.00 0.00 6 PRO A N 7
ATOM 2575 C CA . PRO A 1 6 ? -3.920 -4.275 1.363 1.00 0.00 6 PRO A CA 7
ATOM 2576 C C . PRO A 1 6 ? -3.021 -4.360 0.110 1.00 0.00 6 PRO A C 7
ATOM 2577 O O . PRO A 1 6 ? -3.401 -4.929 -0.897 1.00 0.00 6 PRO A O 7
ATOM 2588 N N . CYS A 1 7 ? -1.850 -3.788 0.217 1.00 0.00 7 CYS A N 7
ATOM 2589 C CA . CYS A 1 7 ? -0.890 -3.802 -0.932 1.00 0.00 7 CYS A CA 7
ATOM 2590 C C . CYS A 1 7 ? -0.180 -5.158 -1.021 1.00 0.00 7 CYS A C 7
ATOM 2591 O O . CYS A 1 7 ? -0.148 -5.769 -2.070 1.00 0.00 7 CYS A O 7
ATOM 2598 N N . THR A 1 8 ? 0.360 -5.561 0.106 1.00 0.00 8 THR A N 7
ATOM 2599 C CA . THR A 1 8 ? 1.107 -6.858 0.266 1.00 0.00 8 THR A CA 7
ATOM 2600 C C . THR A 1 8 ? 2.032 -7.207 -0.888 1.00 0.00 8 THR A C 7
ATOM 2601 O O . THR A 1 8 ? 2.210 -8.358 -1.243 1.00 0.00 8 THR A O 7
ATOM 2612 N N . VAL A 1 9 ? 2.595 -6.168 -1.430 1.00 0.00 9 VAL A N 7
ATOM 2613 C CA . VAL A 1 9 ? 3.531 -6.339 -2.574 1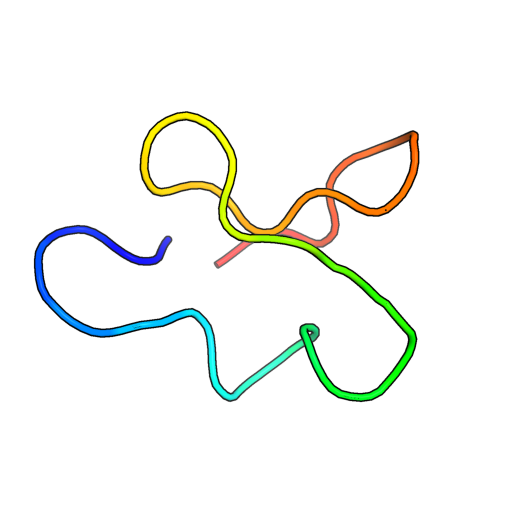.00 0.00 9 VAL A CA 7
ATOM 2614 C C . VAL A 1 9 ? 4.644 -5.286 -2.495 1.00 0.00 9 VAL A C 7
ATOM 2615 O O . VAL A 1 9 ? 5.780 -5.568 -2.822 1.00 0.00 9 VAL A O 7
ATOM 2628 N N . THR A 1 10 ? 4.267 -4.109 -2.067 1.00 0.00 10 THR A N 7
ATOM 2629 C CA . THR A 1 10 ? 5.239 -2.975 -1.932 1.00 0.00 10 THR A CA 7
ATOM 2630 C C . THR A 1 10 ? 5.283 -2.503 -0.471 1.00 0.00 10 THR A C 7
ATOM 2631 O O . THR A 1 10 ? 6.186 -1.790 -0.082 1.00 0.00 10 THR A O 7
ATOM 2642 N N . ALA A 1 11 ? 4.303 -2.913 0.298 1.00 0.00 11 ALA A N 7
ATOM 2643 C CA . ALA A 1 11 ? 4.228 -2.532 1.738 1.00 0.00 11 ALA A CA 7
ATOM 2644 C C . ALA A 1 11 ? 5.510 -2.913 2.506 1.00 0.00 11 ALA A C 7
ATOM 2645 O O . ALA A 1 11 ? 5.768 -2.388 3.571 1.00 0.00 11 ALA A O 7
ATOM 2652 N N . LEU A 1 12 ? 6.266 -3.820 1.931 1.00 0.00 12 LEU A N 7
ATOM 2653 C CA . LEU A 1 12 ? 7.540 -4.299 2.541 1.00 0.00 12 LEU A CA 7
ATOM 2654 C C . LEU A 1 12 ? 8.539 -3.167 2.825 1.00 0.00 12 LEU A C 7
ATOM 2655 O O . LEU A 1 12 ? 9.264 -3.224 3.800 1.00 0.00 12 LEU A O 7
ATOM 2671 N N . LEU A 1 13 ? 8.545 -2.175 1.969 1.00 0.00 13 LEU A N 7
ATOM 2672 C CA . LEU A 1 13 ? 9.462 -1.022 2.131 1.00 0.00 13 LEU A CA 7
ATOM 2673 C C . LEU A 1 13 ? 8.817 0.082 2.985 1.00 0.00 13 LEU A C 7
ATOM 2674 O O . LEU A 1 13 ? 9.456 1.063 3.314 1.00 0.00 13 LEU A O 7
ATOM 2690 N N . GLY A 1 14 ? 7.565 -0.131 3.310 1.00 0.00 14 GLY A N 7
ATOM 2691 C CA . GLY A 1 14 ? 6.778 0.833 4.139 1.00 0.00 14 GLY A CA 7
ATOM 2692 C C . GLY A 1 14 ? 5.726 1.562 3.302 1.00 0.00 14 GLY A C 7
ATOM 2693 O O . GLY A 1 14 ? 5.362 2.678 3.626 1.00 0.00 14 GLY A O 7
ATOM 2697 N N . CYS A 1 15 ? 5.265 0.920 2.257 1.00 0.00 15 CYS A N 7
ATOM 2698 C CA . CYS A 1 15 ? 4.236 1.565 1.388 1.00 0.00 15 CYS A CA 7
ATOM 2699 C C . CYS A 1 15 ? 2.809 1.389 1.943 1.00 0.00 15 CYS A C 7
ATOM 2700 O O . CYS A 1 15 ? 2.044 0.536 1.533 1.00 0.00 15 CYS A O 7
ATOM 2707 N N . SER A 1 16 ? 2.527 2.251 2.888 1.00 0.00 16 SER A N 7
ATOM 2708 C CA . SER A 1 16 ? 1.209 2.300 3.594 1.00 0.00 16 SER A CA 7
ATOM 2709 C C . SER A 1 16 ? 0.059 2.561 2.615 1.00 0.00 16 SER A C 7
ATOM 2710 O O . SER A 1 16 ? 0.057 3.544 1.901 1.00 0.00 16 SER A O 7
ATOM 2718 N N . CYS A 1 17 ? -0.887 1.662 2.632 1.00 0.00 17 CYS A N 7
ATOM 2719 C CA . CYS A 1 17 ? -2.077 1.763 1.736 1.00 0.00 17 CYS A CA 7
ATOM 2720 C C . CYS A 1 17 ? -3.002 2.952 2.051 1.00 0.00 17 CYS A C 7
ATOM 2721 O O . CYS A 1 17 ? -3.978 2.823 2.767 1.00 0.00 17 CYS A O 7
ATOM 2728 N N . SER A 1 18 ? -2.654 4.084 1.495 1.00 0.00 18 SER A N 7
ATOM 2729 C CA . SER A 1 18 ? -3.458 5.327 1.700 1.00 0.00 18 SER A CA 7
ATOM 2730 C C . SER A 1 18 ? -4.389 5.419 0.485 1.00 0.00 18 SER A C 7
ATOM 2731 O O . SER A 1 18 ? -3.929 5.247 -0.625 1.00 0.00 18 SER A O 7
ATOM 2739 N N . ASN A 1 19 ? -5.653 5.675 0.729 1.00 0.00 19 ASN A N 7
ATOM 2740 C CA . ASN A 1 19 ? -6.687 5.792 -0.356 1.00 0.00 19 ASN A CA 7
ATOM 2741 C C . ASN A 1 19 ? -6.551 4.638 -1.364 1.00 0.00 19 ASN A C 7
ATOM 2742 O O . ASN A 1 19 ? -6.642 4.802 -2.566 1.00 0.00 19 ASN A O 7
ATOM 2753 N N . ARG A 1 20 ? -6.332 3.487 -0.780 1.00 0.00 20 ARG A N 7
ATOM 2754 C CA . ARG A 1 20 ? -6.159 2.202 -1.534 1.00 0.00 20 ARG A CA 7
ATOM 2755 C C . ARG A 1 20 ? -5.028 2.281 -2.574 1.00 0.00 20 ARG A C 7
ATOM 2756 O O . ARG A 1 20 ? -5.116 1.762 -3.670 1.00 0.00 20 ARG A O 7
ATOM 2777 N N . VAL A 1 21 ? -3.992 2.968 -2.175 1.00 0.00 21 VAL A N 7
ATOM 2778 C CA . VAL A 1 21 ? -2.779 3.156 -3.029 1.00 0.00 21 VAL A CA 7
ATOM 2779 C C . VAL A 1 21 ? -1.562 2.946 -2.120 1.00 0.00 21 VAL A C 7
ATOM 2780 O O . VAL A 1 21 ? -1.456 3.613 -1.107 1.00 0.00 21 VAL A O 7
ATOM 2793 N N . CYS A 1 22 ? -0.683 2.043 -2.490 1.00 0.00 22 CYS A N 7
ATOM 2794 C CA . CYS A 1 22 ? 0.535 1.792 -1.650 1.00 0.00 22 CYS A CA 7
ATOM 2795 C C . CYS A 1 22 ? 1.288 3.140 -1.601 1.00 0.00 22 CYS A C 7
ATOM 2796 O O . CYS A 1 22 ? 1.639 3.677 -2.634 1.00 0.00 22 CYS A O 7
ATOM 2803 N N . TYR A 1 23 ? 1.503 3.640 -0.406 1.00 0.00 23 TYR A N 7
ATOM 2804 C CA . TYR A 1 23 ? 2.210 4.954 -0.221 1.00 0.00 23 TYR A CA 7
ATOM 2805 C C . TYR A 1 23 ? 3.288 5.029 0.875 1.00 0.00 23 TYR A C 7
ATOM 2806 O O . TYR A 1 23 ? 3.071 4.594 1.986 1.00 0.00 23 TYR A O 7
ATOM 2824 N N . ASN A 1 24 ? 4.413 5.596 0.520 1.00 0.00 24 ASN A N 7
ATOM 2825 C CA . ASN A 1 24 ? 5.556 5.753 1.477 1.00 0.00 24 ASN A CA 7
ATOM 2826 C C . ASN A 1 24 ? 6.170 7.121 1.147 1.00 0.00 24 ASN A C 7
ATOM 2827 O O . ASN A 1 24 ? 7.325 7.234 0.785 1.00 0.00 24 ASN A O 7
ATOM 2838 N N . GLY A 1 25 ? 5.345 8.132 1.292 1.00 0.00 25 GLY A N 7
ATOM 2839 C CA . GLY A 1 25 ? 5.752 9.531 1.012 1.00 0.00 25 GLY A CA 7
ATOM 2840 C C . GLY A 1 25 ? 5.527 9.798 -0.488 1.00 0.00 25 GLY A C 7
ATOM 2841 O O . GLY A 1 25 ? 5.190 10.891 -0.902 1.00 0.00 25 GLY A O 7
ATOM 2845 N N . ILE A 1 26 ? 5.734 8.749 -1.239 1.00 0.00 26 ILE A N 7
ATOM 2846 C CA . ILE A 1 26 ? 5.584 8.725 -2.719 1.00 0.00 26 ILE A CA 7
ATOM 2847 C C . ILE A 1 26 ? 5.157 7.263 -3.007 1.00 0.00 26 ILE A C 7
ATOM 2848 O O . ILE A 1 26 ? 5.619 6.366 -2.324 1.00 0.00 26 ILE A O 7
ATOM 2864 N N . PRO A 1 27 ? 4.306 7.035 -3.979 1.00 0.00 27 PRO A N 7
ATOM 2865 C CA . PRO A 1 27 ? 3.677 5.707 -4.186 1.00 0.00 27 PRO A CA 7
ATOM 2866 C C . PRO A 1 27 ? 4.704 4.636 -4.590 1.00 0.00 27 PRO A C 7
ATOM 2867 O O . PRO A 1 27 ? 5.875 4.922 -4.756 1.00 0.00 27 PRO A O 7
ATOM 2878 N N . CYS A 1 28 ? 4.214 3.433 -4.735 1.00 0.00 28 CYS A N 7
ATOM 2879 C CA . CYS A 1 28 ? 5.086 2.276 -5.128 1.00 0.00 28 CYS A CA 7
ATOM 2880 C C . CYS A 1 28 ? 4.308 1.367 -6.091 1.00 0.00 28 CYS A C 7
ATOM 2881 O O . CYS A 1 28 ? 4.578 0.185 -6.192 1.00 0.00 28 CYS A O 7
ATOM 2888 N N . ALA A 1 29 ? 3.364 1.973 -6.772 1.00 0.00 29 ALA A N 7
ATOM 2889 C CA . ALA A 1 29 ? 2.489 1.264 -7.763 1.00 0.00 29 ALA A CA 7
ATOM 2890 C C . ALA A 1 29 ? 1.536 0.287 -7.059 1.00 0.00 29 ALA A C 7
ATOM 2891 O O . ALA A 1 29 ? 1.703 -0.010 -5.891 1.00 0.00 29 ALA A O 7
ATOM 2898 N N . GLU A 1 30 ? 0.563 -0.172 -7.810 1.00 0.00 30 GLU A N 7
ATOM 2899 C CA . GLU A 1 30 ? -0.474 -1.136 -7.311 1.00 0.00 30 GLU A CA 7
ATOM 2900 C C . GLU A 1 30 ? -1.419 -0.475 -6.296 1.00 0.00 30 GLU A C 7
ATOM 2901 O O . GLU A 1 30 ? -1.018 0.370 -5.517 1.00 0.00 30 GLU A O 7
ATOM 2913 N N . SER A 1 1 ? -2.556 -0.938 -6.806 1.00 0.00 1 SER A N 8
ATOM 2914 C CA . SER A 1 1 ? -3.705 -0.354 -6.058 1.00 0.00 1 SER A CA 8
ATOM 2915 C C . SER A 1 1 ? -4.282 -1.415 -5.119 1.00 0.00 1 SER A C 8
ATOM 2916 O O . SER A 1 1 ? -4.554 -2.534 -5.511 1.00 0.00 1 SER A O 8
ATOM 2924 N N . CYS A 1 2 ? -4.442 -0.996 -3.895 1.00 0.00 2 CYS A N 8
ATOM 2925 C CA . CYS A 1 2 ? -4.988 -1.865 -2.816 1.00 0.00 2 CYS A CA 8
ATOM 2926 C C . CYS A 1 2 ? -6.444 -1.428 -2.564 1.00 0.00 2 CYS A C 8
ATOM 2927 O O . CYS A 1 2 ? -6.812 -1.018 -1.483 1.00 0.00 2 CYS A O 8
ATOM 2934 N N . VAL A 1 3 ? -7.207 -1.552 -3.623 1.00 0.00 3 VAL A N 8
ATOM 2935 C CA . VAL A 1 3 ? -8.668 -1.202 -3.681 1.00 0.00 3 VAL A CA 8
ATOM 2936 C C . VAL A 1 3 ? -9.523 -1.763 -2.550 1.00 0.00 3 VAL A C 8
ATOM 2937 O O . VAL A 1 3 ? -10.300 -1.063 -1.936 1.00 0.00 3 VAL A O 8
ATOM 2950 N N . TYR A 1 4 ? -9.356 -3.032 -2.323 1.00 0.00 4 TYR A N 8
ATOM 2951 C CA . TYR A 1 4 ? -10.125 -3.711 -1.243 1.00 0.00 4 TYR A CA 8
ATOM 2952 C C . TYR A 1 4 ? -9.076 -4.170 -0.249 1.00 0.00 4 TYR A C 8
ATOM 2953 O O . TYR A 1 4 ? -9.156 -3.923 0.940 1.00 0.00 4 TYR A O 8
ATOM 2971 N N . ILE A 1 5 ? -8.114 -4.839 -0.819 1.00 0.00 5 ILE A N 8
ATOM 2972 C CA . ILE A 1 5 ? -6.969 -5.385 -0.063 1.00 0.00 5 ILE A CA 8
ATOM 2973 C C . ILE A 1 5 ? -6.149 -4.213 0.522 1.00 0.00 5 ILE A C 8
ATOM 2974 O O . ILE A 1 5 ? -6.322 -3.086 0.106 1.00 0.00 5 ILE A O 8
ATOM 2990 N N . PRO A 1 6 ? -5.289 -4.496 1.470 1.00 0.00 6 PRO A N 8
ATOM 2991 C CA . PRO A 1 6 ? -4.065 -3.687 1.733 1.00 0.00 6 PRO A CA 8
ATOM 2992 C C . PRO A 1 6 ? -3.079 -3.844 0.565 1.00 0.00 6 PRO A C 8
ATOM 2993 O O . PRO A 1 6 ? -3.346 -4.549 -0.389 1.00 0.00 6 PRO A O 8
ATOM 3004 N N . CYS A 1 7 ? -1.960 -3.179 0.680 1.00 0.00 7 CYS A N 8
ATOM 3005 C CA . CYS A 1 7 ? -0.928 -3.255 -0.396 1.00 0.00 7 CYS A CA 8
ATOM 3006 C C . CYS A 1 7 ? -0.260 -4.632 -0.376 1.00 0.00 7 CYS A C 8
ATOM 3007 O O . CYS A 1 7 ? -0.379 -5.383 -1.323 1.00 0.00 7 CYS A O 8
ATOM 3014 N N . THR A 1 8 ? 0.414 -4.916 0.711 1.00 0.00 8 THR A N 8
ATOM 3015 C CA . THR A 1 8 ? 1.137 -6.217 0.918 1.00 0.00 8 THR A CA 8
ATOM 3016 C C . THR A 1 8 ? 1.928 -6.722 -0.286 1.00 0.00 8 THR A C 8
ATOM 3017 O O . THR A 1 8 ? 1.925 -7.889 -0.634 1.00 0.00 8 THR A O 8
ATOM 3028 N N . VAL A 1 9 ? 2.593 -5.777 -0.883 1.00 0.00 9 VAL A N 8
ATOM 3029 C CA . VAL A 1 9 ? 3.438 -6.060 -2.078 1.00 0.00 9 VAL A CA 8
ATOM 3030 C C . VAL A 1 9 ? 4.635 -5.115 -1.952 1.00 0.00 9 VAL A C 8
ATOM 3031 O O . VAL A 1 9 ? 5.742 -5.542 -1.687 1.00 0.00 9 VAL A O 8
ATOM 3044 N N . THR A 1 10 ? 4.362 -3.851 -2.145 1.00 0.00 10 THR A N 8
ATOM 3045 C CA . THR A 1 10 ? 5.429 -2.808 -2.049 1.00 0.00 10 THR A CA 8
ATOM 3046 C C . THR A 1 10 ? 5.511 -2.339 -0.586 1.00 0.00 10 THR A C 8
ATOM 3047 O O . THR A 1 10 ? 6.397 -1.594 -0.218 1.00 0.00 10 THR A O 8
ATOM 3058 N N . ALA A 1 11 ? 4.573 -2.794 0.209 1.00 0.00 11 ALA A N 8
ATOM 3059 C CA . ALA A 1 11 ? 4.526 -2.431 1.651 1.00 0.00 11 ALA A CA 8
ATOM 3060 C C . ALA A 1 11 ? 5.830 -2.849 2.355 1.00 0.00 11 ALA A C 8
ATOM 3061 O O . ALA A 1 11 ? 6.149 -2.356 3.419 1.00 0.00 11 ALA A O 8
ATOM 3068 N N . LEU A 1 12 ? 6.534 -3.756 1.716 1.00 0.00 12 LEU A N 8
ATOM 3069 C CA . LEU A 1 12 ? 7.826 -4.286 2.235 1.00 0.00 12 LEU A CA 8
ATOM 3070 C C . LEU A 1 12 ? 8.829 -3.171 2.555 1.00 0.00 12 LEU A C 8
ATOM 3071 O O . LEU A 1 12 ? 9.537 -3.257 3.540 1.00 0.00 12 LEU A O 8
ATOM 3087 N N . LEU A 1 13 ? 8.858 -2.163 1.718 1.00 0.00 13 LEU A N 8
ATOM 3088 C CA . LEU A 1 13 ? 9.790 -1.030 1.935 1.00 0.00 13 LEU A CA 8
ATOM 3089 C C . LEU A 1 13 ? 9.140 0.057 2.805 1.00 0.00 13 LEU A C 8
ATOM 3090 O O . LEU A 1 13 ? 9.815 0.959 3.263 1.00 0.00 13 LEU A O 8
ATOM 3106 N N . GLY A 1 14 ? 7.848 -0.074 3.002 1.00 0.00 14 GLY A N 8
ATOM 3107 C CA . GLY A 1 14 ? 7.073 0.900 3.833 1.00 0.00 14 GLY A CA 8
ATOM 3108 C C . GLY A 1 14 ? 5.881 1.510 3.091 1.00 0.00 14 GLY A C 8
ATOM 3109 O O . GLY A 1 14 ? 5.349 2.508 3.542 1.00 0.00 14 GLY A O 8
ATOM 3113 N N . CYS A 1 15 ? 5.484 0.918 1.990 1.00 0.00 15 CYS A N 8
ATOM 3114 C CA . CYS A 1 15 ? 4.323 1.486 1.236 1.00 0.00 15 CYS A CA 8
ATOM 3115 C C . CYS A 1 15 ? 2.969 1.096 1.849 1.00 0.00 15 CYS A C 8
ATOM 3116 O O . CYS A 1 15 ? 2.359 0.090 1.536 1.00 0.00 15 CYS A O 8
ATOM 3123 N N . SER A 1 16 ? 2.567 1.970 2.734 1.00 0.00 16 SER A N 8
ATOM 3124 C CA . SER A 1 16 ? 1.285 1.852 3.491 1.00 0.00 16 SER A CA 8
ATOM 3125 C C . SER A 1 16 ? 0.103 2.127 2.565 1.00 0.00 16 SER A C 8
ATOM 3126 O O . SER A 1 16 ? 0.063 3.157 1.923 1.00 0.00 16 SER A O 8
ATOM 3134 N N . CYS A 1 17 ? -0.826 1.207 2.532 1.00 0.00 17 CYS A N 8
ATOM 3135 C CA . CYS A 1 17 ? -2.023 1.378 1.655 1.00 0.00 17 CYS A CA 8
ATOM 3136 C C . CYS A 1 17 ? -2.879 2.602 2.046 1.00 0.00 17 CYS A C 8
ATOM 3137 O O . CYS A 1 17 ? -3.781 2.510 2.857 1.00 0.00 17 CYS A O 8
ATOM 3144 N N . SER A 1 18 ? -2.546 3.716 1.442 1.00 0.00 18 SER A N 8
ATOM 3145 C CA . SER A 1 18 ? -3.269 5.004 1.693 1.00 0.00 18 SER A CA 8
ATOM 3146 C C . SER A 1 18 ? -4.152 5.228 0.466 1.00 0.00 18 SER A C 8
ATOM 3147 O O . SER A 1 18 ? -3.700 5.005 -0.639 1.00 0.00 18 SER A O 8
ATOM 3155 N N . ASN A 1 19 ? -5.370 5.658 0.700 1.00 0.00 19 ASN A N 8
ATOM 3156 C CA . ASN A 1 19 ? -6.363 5.923 -0.395 1.00 0.00 19 ASN A CA 8
ATOM 3157 C C . ASN A 1 19 ? -6.418 4.737 -1.380 1.00 0.00 19 ASN A C 8
ATOM 3158 O O . ASN A 1 19 ? -6.518 4.886 -2.582 1.00 0.00 19 ASN A O 8
ATOM 3169 N N . ARG A 1 20 ? -6.345 3.574 -0.775 1.00 0.00 20 ARG A N 8
ATOM 3170 C CA . ARG A 1 20 ? -6.375 2.258 -1.495 1.00 0.00 20 ARG A CA 8
ATOM 3171 C C . ARG A 1 20 ? -5.280 2.126 -2.568 1.00 0.00 20 ARG A C 8
ATOM 3172 O O . ARG A 1 20 ? -5.443 1.486 -3.589 1.00 0.00 20 ARG A O 8
ATOM 3193 N N . VAL A 1 21 ? -4.188 2.773 -2.263 1.00 0.00 21 VAL A N 8
ATOM 3194 C CA . VAL A 1 21 ? -2.971 2.794 -3.138 1.00 0.00 21 VAL A CA 8
ATOM 3195 C C . VAL A 1 21 ? -1.740 2.600 -2.238 1.00 0.00 21 VAL A C 8
ATOM 3196 O O . VAL A 1 21 ? -1.694 3.179 -1.170 1.00 0.00 21 VAL A O 8
ATOM 3209 N N . CYS A 1 22 ? -0.783 1.813 -2.669 1.00 0.00 22 CYS A N 8
ATOM 3210 C CA . CYS A 1 22 ? 0.443 1.597 -1.826 1.00 0.00 22 CYS A CA 8
ATOM 3211 C C . CYS A 1 22 ? 1.110 2.975 -1.663 1.00 0.00 22 CYS A C 8
ATOM 3212 O O . CYS A 1 22 ? 1.398 3.625 -2.649 1.00 0.00 22 CYS A O 8
ATOM 3219 N N . TYR A 1 23 ? 1.330 3.374 -0.434 1.00 0.00 23 TYR A N 8
ATOM 3220 C CA . TYR A 1 23 ? 1.963 4.705 -0.158 1.00 0.00 23 TYR A CA 8
ATOM 3221 C C . TYR A 1 23 ? 3.066 4.766 0.910 1.00 0.00 23 TYR A C 8
ATOM 3222 O O . TYR A 1 23 ? 2.802 4.554 2.077 1.00 0.00 23 TYR A O 8
ATOM 3240 N N . ASN A 1 24 ? 4.267 5.060 0.474 1.00 0.00 24 ASN A N 8
ATOM 3241 C CA . ASN A 1 24 ? 5.441 5.166 1.403 1.00 0.00 24 ASN A CA 8
ATOM 3242 C C . ASN A 1 24 ? 5.884 6.633 1.297 1.00 0.00 24 ASN A C 8
ATOM 3243 O O . ASN A 1 24 ? 7.027 6.937 1.012 1.00 0.00 24 ASN A O 8
ATOM 3254 N N . GLY A 1 25 ? 4.935 7.508 1.539 1.00 0.00 25 GLY A N 8
ATOM 3255 C CA . GLY A 1 25 ? 5.172 8.969 1.471 1.00 0.00 25 GLY A CA 8
ATOM 3256 C C . GLY A 1 25 ? 4.907 9.393 0.015 1.00 0.00 25 GLY A C 8
ATOM 3257 O O . GLY A 1 25 ? 4.374 10.450 -0.259 1.00 0.00 25 GLY A O 8
ATOM 3261 N N . ILE A 1 26 ? 5.308 8.509 -0.863 1.00 0.00 26 ILE A N 8
ATOM 3262 C CA . ILE A 1 26 ? 5.165 8.664 -2.336 1.00 0.00 26 ILE A CA 8
ATOM 3263 C C . ILE A 1 26 ? 4.874 7.213 -2.797 1.00 0.00 26 ILE A C 8
ATOM 3264 O O . ILE A 1 26 ? 5.435 6.290 -2.236 1.00 0.00 26 ILE A O 8
ATOM 3280 N N . PRO A 1 27 ? 4.025 7.023 -3.781 1.00 0.00 27 PRO A N 8
ATOM 3281 C CA . PRO A 1 27 ? 3.459 5.684 -4.087 1.00 0.00 27 PRO A CA 8
ATOM 3282 C C . PRO A 1 27 ? 4.526 4.684 -4.559 1.00 0.00 27 PRO A C 8
ATOM 3283 O O . PRO A 1 27 ? 5.681 5.022 -4.733 1.00 0.00 27 PRO A O 8
ATOM 3294 N N . CYS A 1 28 ? 4.076 3.473 -4.750 1.00 0.00 28 CYS A N 8
ATOM 3295 C CA . CYS A 1 28 ? 4.967 2.359 -5.210 1.00 0.00 28 CYS A CA 8
ATOM 3296 C C . CYS A 1 28 ? 4.150 1.445 -6.135 1.00 0.00 28 CYS A C 8
ATOM 3297 O O . CYS A 1 28 ? 4.390 0.255 -6.214 1.00 0.00 28 CYS A O 8
ATOM 3304 N N . ALA A 1 29 ? 3.199 2.047 -6.811 1.00 0.00 29 ALA A N 8
ATOM 3305 C CA . ALA A 1 29 ? 2.299 1.312 -7.759 1.00 0.00 29 ALA A CA 8
ATOM 3306 C C . ALA A 1 29 ? 1.440 0.286 -6.999 1.00 0.00 29 ALA A C 8
ATOM 3307 O O . ALA A 1 29 ? 1.515 0.198 -5.789 1.00 0.00 29 ALA A O 8
ATOM 3314 N N . GLU A 1 30 ? 0.654 -0.449 -7.747 1.00 0.00 30 GLU A N 8
ATOM 3315 C CA . GLU A 1 30 ? -0.256 -1.502 -7.188 1.00 0.00 30 GLU A CA 8
ATOM 3316 C C . GLU A 1 30 ? -1.344 -0.862 -6.318 1.00 0.00 30 GLU A C 8
ATOM 3317 O O . GLU A 1 30 ? -1.071 -0.332 -5.257 1.00 0.00 30 GLU A O 8
ATOM 3329 N N . SER A 1 1 ? -2.782 -0.911 -6.422 1.00 0.00 1 SER A N 9
ATOM 3330 C CA . SER A 1 1 ? -3.866 -0.383 -5.542 1.00 0.00 1 SER A CA 9
ATOM 3331 C C . SER A 1 1 ? -4.327 -1.441 -4.532 1.00 0.00 1 SER A C 9
ATOM 3332 O O . SER A 1 1 ? -4.319 -2.625 -4.810 1.00 0.00 1 SER A O 9
ATOM 3340 N N . CYS A 1 2 ? -4.716 -0.949 -3.385 1.00 0.00 2 CYS A N 9
ATOM 3341 C CA . CYS A 1 2 ? -5.204 -1.799 -2.264 1.00 0.00 2 CYS A CA 9
ATOM 3342 C C . CYS A 1 2 ? -6.740 -1.683 -2.160 1.00 0.00 2 CYS A C 9
ATOM 3343 O O . CYS A 1 2 ? -7.289 -1.669 -1.075 1.00 0.00 2 CYS A O 9
ATOM 3350 N N . VAL A 1 3 ? -7.357 -1.614 -3.315 1.00 0.00 3 VAL A N 9
ATOM 3351 C CA . VAL A 1 3 ? -8.854 -1.489 -3.482 1.00 0.00 3 VAL A CA 9
ATOM 3352 C C . VAL A 1 3 ? -9.682 -2.036 -2.320 1.00 0.00 3 VAL A C 9
ATOM 3353 O O . VAL A 1 3 ? -10.489 -1.337 -1.738 1.00 0.00 3 VAL A O 9
ATOM 3366 N N . TYR A 1 4 ? -9.442 -3.283 -2.036 1.00 0.00 4 TYR A N 9
ATOM 3367 C CA . TYR A 1 4 ? -10.157 -3.971 -0.931 1.00 0.00 4 TYR A CA 9
ATOM 3368 C C . TYR A 1 4 ? -9.032 -4.506 -0.058 1.00 0.00 4 TYR A C 9
ATOM 3369 O O . TYR A 1 4 ? -8.933 -4.222 1.121 1.00 0.00 4 TYR A O 9
ATOM 3387 N N . ILE A 1 5 ? -8.216 -5.279 -0.721 1.00 0.00 5 ILE A N 9
ATOM 3388 C CA . ILE A 1 5 ? -7.037 -5.918 -0.103 1.00 0.00 5 ILE A CA 9
ATOM 3389 C C . ILE A 1 5 ? -5.990 -4.833 0.208 1.00 0.00 5 ILE A C 9
ATOM 3390 O O . ILE A 1 5 ? -5.990 -3.823 -0.455 1.00 0.00 5 ILE A O 9
ATOM 3406 N N . PRO A 1 6 ? -5.138 -5.038 1.182 1.00 0.00 6 PRO A N 9
ATOM 3407 C CA . PRO A 1 6 ? -3.885 -4.241 1.345 1.00 0.00 6 PRO A CA 9
ATOM 3408 C C . PRO A 1 6 ? -2.977 -4.369 0.105 1.00 0.00 6 PRO A C 9
ATOM 3409 O O . PRO A 1 6 ? -3.339 -4.991 -0.877 1.00 0.00 6 PRO A O 9
ATOM 3420 N N . CYS A 1 7 ? -1.816 -3.772 0.195 1.00 0.00 7 CYS A N 9
ATOM 3421 C CA . CYS A 1 7 ? -0.846 -3.821 -0.944 1.00 0.00 7 CYS A CA 9
ATOM 3422 C C . CYS A 1 7 ? -0.108 -5.165 -0.951 1.00 0.00 7 CYS A C 9
ATOM 3423 O O . CYS A 1 7 ? -0.073 -5.842 -1.960 1.00 0.00 7 CYS A O 9
ATOM 3430 N N . THR A 1 8 ? 0.452 -5.497 0.189 1.00 0.00 8 THR A N 9
ATOM 3431 C CA . THR A 1 8 ? 1.224 -6.772 0.398 1.00 0.00 8 THR A CA 9
ATOM 3432 C C . THR A 1 8 ? 2.131 -7.156 -0.764 1.00 0.00 8 THR A C 9
ATOM 3433 O O . THR A 1 8 ? 2.307 -8.313 -1.099 1.00 0.00 8 THR A O 9
ATOM 3444 N N . VAL A 1 9 ? 2.681 -6.125 -1.338 1.00 0.00 9 VAL A N 9
ATOM 3445 C CA . VAL A 1 9 ? 3.604 -6.296 -2.492 1.00 0.00 9 VAL A CA 9
ATOM 3446 C C . VAL A 1 9 ? 4.700 -5.226 -2.385 1.00 0.00 9 VAL A C 9
ATOM 3447 O O . VAL A 1 9 ? 5.857 -5.501 -2.635 1.00 0.00 9 VAL A O 9
ATOM 3460 N N . THR A 1 10 ? 4.284 -4.040 -2.017 1.00 0.00 10 THR A N 9
ATOM 3461 C CA . THR A 1 10 ? 5.224 -2.886 -1.858 1.00 0.00 10 THR A CA 9
ATOM 3462 C C . THR A 1 10 ? 5.225 -2.447 -0.382 1.00 0.00 10 THR A C 9
ATOM 3463 O O . THR A 1 10 ? 5.916 -1.523 -0.006 1.00 0.00 10 THR A O 9
ATOM 3474 N N . ALA A 1 11 ? 4.443 -3.125 0.420 1.00 0.00 11 ALA A N 9
ATOM 3475 C CA . ALA A 1 11 ? 4.353 -2.805 1.867 1.00 0.00 11 ALA A CA 9
ATOM 3476 C C . ALA A 1 11 ? 5.682 -3.035 2.610 1.00 0.00 11 ALA A C 9
ATOM 3477 O O . ALA A 1 11 ? 5.928 -2.412 3.626 1.00 0.00 11 ALA A O 9
ATOM 3484 N N . LEU A 1 12 ? 6.496 -3.920 2.083 1.00 0.00 12 LEU A N 9
ATOM 3485 C CA . LEU A 1 12 ? 7.813 -4.235 2.708 1.00 0.00 12 LEU A CA 9
ATOM 3486 C C . LEU A 1 12 ? 8.741 -3.025 2.903 1.00 0.00 12 LEU A C 9
ATOM 3487 O O . LEU A 1 12 ? 9.506 -3.004 3.848 1.00 0.00 12 LEU A O 9
ATOM 3503 N N . LEU A 1 13 ? 8.654 -2.057 2.021 1.00 0.00 13 LEU A N 9
ATOM 3504 C CA . LEU A 1 13 ? 9.511 -0.849 2.135 1.00 0.00 13 LEU A CA 9
ATOM 3505 C C . LEU A 1 13 ? 8.819 0.225 2.987 1.00 0.00 13 LEU A C 9
ATOM 3506 O O . LEU A 1 13 ? 9.427 1.213 3.350 1.00 0.00 13 LEU A O 9
ATOM 3522 N N . GLY A 1 14 ? 7.563 -0.016 3.275 1.00 0.00 14 GLY A N 9
ATOM 3523 C CA . GLY A 1 14 ? 6.747 0.926 4.099 1.00 0.00 14 GLY A CA 9
ATOM 3524 C C . GLY A 1 14 ? 5.691 1.656 3.268 1.00 0.00 14 GLY A C 9
ATOM 3525 O O . GLY A 1 14 ? 5.278 2.738 3.642 1.00 0.00 14 GLY A O 9
ATOM 3529 N N . CYS A 1 15 ? 5.278 1.060 2.174 1.00 0.00 15 CYS A N 9
ATOM 3530 C CA . CYS A 1 15 ? 4.247 1.728 1.325 1.00 0.00 15 CYS A CA 9
ATOM 3531 C C . CYS A 1 15 ? 2.833 1.522 1.895 1.00 0.00 15 CYS A C 9
ATOM 3532 O O . CYS A 1 15 ? 2.107 0.611 1.541 1.00 0.00 15 CYS A O 9
ATOM 3539 N N . SER A 1 16 ? 2.513 2.423 2.789 1.00 0.00 16 SER A N 9
ATOM 3540 C CA . SER A 1 16 ? 1.194 2.444 3.492 1.00 0.00 16 SER A CA 9
ATOM 3541 C C . SER A 1 16 ? 0.048 2.707 2.513 1.00 0.00 16 SER A C 9
ATOM 3542 O O . SER A 1 16 ? 0.032 3.714 1.831 1.00 0.00 16 SER A O 9
ATOM 3550 N N . CYS A 1 17 ? -0.877 1.785 2.493 1.00 0.00 17 CYS A N 9
ATOM 3551 C CA . CYS A 1 17 ? -2.063 1.885 1.589 1.00 0.00 17 CYS A CA 9
ATOM 3552 C C . CYS A 1 17 ? -2.978 3.085 1.888 1.00 0.00 17 CYS A C 9
ATOM 3553 O O . CYS A 1 17 ? -3.962 2.979 2.597 1.00 0.00 17 CYS A O 9
ATOM 3560 N N . SER A 1 18 ? -2.605 4.203 1.321 1.00 0.00 18 SER A N 9
ATOM 3561 C CA . SER A 1 18 ? -3.378 5.468 1.497 1.00 0.00 18 SER A CA 9
ATOM 3562 C C . SER A 1 18 ? -4.358 5.518 0.322 1.00 0.00 18 SER A C 9
ATOM 3563 O O . SER A 1 18 ? -3.933 5.366 -0.806 1.00 0.00 18 SER A O 9
ATOM 3571 N N . ASN A 1 19 ? -5.621 5.719 0.620 1.00 0.00 19 ASN A N 9
ATOM 3572 C CA . ASN A 1 19 ? -6.709 5.794 -0.415 1.00 0.00 19 ASN A CA 9
ATOM 3573 C C . ASN A 1 19 ? -6.583 4.642 -1.424 1.00 0.00 19 ASN A C 9
ATOM 3574 O O . ASN A 1 19 ? -6.700 4.804 -2.623 1.00 0.00 19 ASN A O 9
ATOM 3585 N N . ARG A 1 20 ? -6.339 3.495 -0.841 1.00 0.00 20 ARG A N 9
ATOM 3586 C CA . ARG A 1 20 ? -6.167 2.212 -1.596 1.00 0.00 20 ARG A CA 9
ATOM 3587 C C . ARG A 1 20 ? -5.057 2.307 -2.657 1.00 0.00 20 ARG A C 9
ATOM 3588 O O . ARG A 1 20 ? -5.154 1.779 -3.747 1.00 0.00 20 ARG A O 9
ATOM 3609 N N . VAL A 1 21 ? -4.031 3.018 -2.279 1.00 0.00 21 VAL A N 9
ATOM 3610 C CA . VAL A 1 21 ? -2.835 3.223 -3.152 1.00 0.00 21 VAL A CA 9
ATOM 3611 C C . VAL A 1 21 ? -1.620 3.039 -2.238 1.00 0.00 21 VAL A C 9
ATOM 3612 O O . VAL A 1 21 ? -1.493 3.757 -1.265 1.00 0.00 21 VAL A O 9
ATOM 3625 N N . CYS A 1 22 ? -0.768 2.096 -2.562 1.00 0.00 22 CYS A N 9
ATOM 3626 C CA . CYS A 1 22 ? 0.450 1.855 -1.721 1.00 0.00 22 CYS A CA 9
ATOM 3627 C C . CYS A 1 22 ? 1.226 3.188 -1.662 1.00 0.00 22 CYS A C 9
ATOM 3628 O O . CYS A 1 22 ? 1.576 3.732 -2.693 1.00 0.00 22 CYS A O 9
ATOM 3635 N N . TYR A 1 23 ? 1.462 3.669 -0.464 1.00 0.00 23 TYR A N 9
ATOM 3636 C CA . TYR A 1 23 ? 2.195 4.966 -0.277 1.00 0.00 23 TYR A CA 9
ATOM 3637 C C . TYR A 1 23 ? 3.287 4.993 0.809 1.00 0.00 23 TYR A C 9
ATOM 3638 O O . TYR A 1 23 ? 2.987 4.919 1.985 1.00 0.00 23 TYR A O 9
ATOM 3656 N N . ASN A 1 24 ? 4.520 5.105 0.377 1.00 0.00 24 ASN A N 9
ATOM 3657 C CA . ASN A 1 24 ? 5.688 5.153 1.319 1.00 0.00 24 ASN A CA 9
ATOM 3658 C C . ASN A 1 24 ? 6.204 6.598 1.222 1.00 0.00 24 ASN A C 9
ATOM 3659 O O . ASN A 1 24 ? 7.371 6.844 0.974 1.00 0.00 24 ASN A O 9
ATOM 3670 N N . GLY A 1 25 ? 5.293 7.520 1.425 1.00 0.00 25 GLY A N 9
ATOM 3671 C CA . GLY A 1 25 ? 5.604 8.968 1.358 1.00 0.00 25 GLY A CA 9
ATOM 3672 C C . GLY A 1 25 ? 5.387 9.389 -0.108 1.00 0.00 25 GLY A C 9
ATOM 3673 O O . GLY A 1 25 ? 4.890 10.458 -0.402 1.00 0.00 25 GLY A O 9
ATOM 3677 N N . ILE A 1 26 ? 5.789 8.487 -0.966 1.00 0.00 26 ILE A N 9
ATOM 3678 C CA . ILE A 1 26 ? 5.692 8.625 -2.445 1.00 0.00 26 ILE A CA 9
ATOM 3679 C C . ILE A 1 26 ? 5.236 7.207 -2.878 1.00 0.00 26 ILE A C 9
ATOM 3680 O O . ILE A 1 26 ? 5.653 6.241 -2.265 1.00 0.00 26 ILE A O 9
ATOM 3696 N N . PRO A 1 27 ? 4.411 7.086 -3.892 1.00 0.00 27 PRO A N 9
ATOM 3697 C CA . PRO A 1 27 ? 3.711 5.811 -4.194 1.00 0.00 27 PRO A CA 9
ATOM 3698 C C . PRO A 1 27 ? 4.692 4.703 -4.608 1.00 0.00 27 PRO A C 9
ATOM 3699 O O . PRO A 1 27 ? 5.881 4.928 -4.728 1.00 0.00 27 PRO A O 9
ATOM 3710 N N . CYS A 1 28 ? 4.143 3.535 -4.815 1.00 0.00 28 CYS A N 9
ATOM 3711 C CA . CYS A 1 28 ? 4.965 2.347 -5.224 1.00 0.00 28 CYS A CA 9
ATOM 3712 C C . CYS A 1 28 ? 4.138 1.465 -6.169 1.00 0.00 28 CYS A C 9
ATOM 3713 O O . CYS A 1 28 ? 4.367 0.276 -6.278 1.00 0.00 28 CYS A O 9
ATOM 3720 N N . ALA A 1 29 ? 3.194 2.099 -6.828 1.00 0.00 29 ALA A N 9
ATOM 3721 C CA . ALA A 1 29 ? 2.278 1.411 -7.796 1.00 0.00 29 ALA A CA 9
ATOM 3722 C C . ALA A 1 29 ? 1.360 0.415 -7.071 1.00 0.00 29 ALA A C 9
ATOM 3723 O O . ALA A 1 29 ? 1.513 0.181 -5.887 1.00 0.00 29 ALA A O 9
ATOM 3730 N N . GLU A 1 30 ? 0.434 -0.132 -7.821 1.00 0.00 30 GLU A N 9
ATOM 3731 C CA . GLU A 1 30 ? -0.561 -1.127 -7.299 1.00 0.00 30 GLU A CA 9
ATOM 3732 C C . GLU A 1 30 ? -1.550 -0.479 -6.319 1.00 0.00 30 GLU A C 9
ATOM 3733 O O . GLU A 1 30 ? -1.187 0.365 -5.521 1.00 0.00 30 GLU A O 9
ATOM 3745 N N . SER A 1 1 ? -2.410 -1.035 -6.522 1.00 0.00 1 SER A N 10
ATOM 3746 C CA . SER A 1 1 ? -3.540 -0.514 -5.704 1.00 0.00 1 SER A CA 10
ATOM 3747 C C . SER A 1 1 ? -3.912 -1.539 -4.636 1.00 0.00 1 SER A C 10
ATOM 3748 O O . SER A 1 1 ? -3.825 -2.736 -4.825 1.00 0.00 1 SER A O 10
ATOM 3756 N N . CYS A 1 2 ? -4.320 -0.972 -3.538 1.00 0.00 2 CYS A N 10
ATOM 3757 C CA . CYS A 1 2 ? -4.739 -1.750 -2.345 1.00 0.00 2 CYS A CA 10
ATOM 3758 C C . CYS A 1 2 ? -6.269 -1.717 -2.187 1.00 0.00 2 CYS A C 10
ATOM 3759 O O . CYS A 1 2 ? -6.785 -1.591 -1.093 1.00 0.00 2 CYS A O 10
ATOM 3766 N N . VAL A 1 3 ? -6.917 -1.846 -3.324 1.00 0.00 3 VAL A N 10
ATOM 3767 C CA . VAL A 1 3 ? -8.421 -1.848 -3.463 1.00 0.00 3 VAL A CA 10
ATOM 3768 C C . VAL A 1 3 ? -9.138 -2.423 -2.241 1.00 0.00 3 VAL A C 10
ATOM 3769 O O . VAL A 1 3 ? -10.015 -1.809 -1.666 1.00 0.00 3 VAL A O 10
ATOM 3782 N N . TYR A 1 4 ? -8.719 -3.610 -1.906 1.00 0.00 4 TYR A N 10
ATOM 3783 C CA . TYR A 1 4 ? -9.289 -4.332 -0.745 1.00 0.00 4 TYR A CA 10
ATOM 3784 C C . TYR A 1 4 ? -8.082 -4.660 0.131 1.00 0.00 4 TYR A C 10
ATOM 3785 O O . TYR A 1 4 ? -8.023 -4.320 1.296 1.00 0.00 4 TYR A O 10
ATOM 3803 N N . ILE A 1 5 ? -7.154 -5.324 -0.507 1.00 0.00 5 ILE A N 10
ATOM 3804 C CA . ILE A 1 5 ? -5.887 -5.750 0.134 1.00 0.00 5 ILE A CA 10
ATOM 3805 C C . ILE A 1 5 ? -5.102 -4.505 0.592 1.00 0.00 5 ILE A C 10
ATOM 3806 O O . ILE A 1 5 ? -4.953 -3.603 -0.199 1.00 0.00 5 ILE A O 10
ATOM 3822 N N . PRO A 1 6 ? -4.628 -4.467 1.819 1.00 0.00 6 PRO A N 10
ATOM 3823 C CA . PRO A 1 6 ? -3.717 -3.398 2.330 1.00 0.00 6 PRO A CA 10
ATOM 3824 C C . PRO A 1 6 ? -2.699 -2.935 1.281 1.00 0.00 6 PRO A C 10
ATOM 3825 O O . PRO A 1 6 ? -2.528 -1.750 1.102 1.00 0.00 6 PRO A O 10
ATOM 3836 N N . CYS A 1 7 ? -2.053 -3.874 0.642 1.00 0.00 7 CYS A N 10
ATOM 3837 C CA . CYS A 1 7 ? -1.041 -3.579 -0.423 1.00 0.00 7 CYS A CA 10
ATOM 3838 C C . CYS A 1 7 ? -0.449 -4.884 -0.959 1.00 0.00 7 CYS A C 10
ATOM 3839 O O . CYS A 1 7 ? -0.315 -5.051 -2.153 1.00 0.00 7 CYS A O 10
ATOM 3846 N N . THR A 1 8 ? -0.123 -5.744 -0.023 1.00 0.00 8 THR A N 10
ATOM 3847 C CA . THR A 1 8 ? 0.476 -7.102 -0.241 1.00 0.00 8 THR A CA 10
ATOM 3848 C C . THR A 1 8 ? 1.487 -7.280 -1.367 1.00 0.00 8 THR A C 10
ATOM 3849 O O . THR A 1 8 ? 1.682 -8.372 -1.870 1.00 0.00 8 THR A O 10
ATOM 3860 N N . VAL A 1 9 ? 2.115 -6.196 -1.714 1.00 0.00 9 VAL A N 10
ATOM 3861 C CA . VAL A 1 9 ? 3.125 -6.235 -2.816 1.00 0.00 9 VAL A CA 10
ATOM 3862 C C . VAL A 1 9 ? 4.265 -5.239 -2.572 1.00 0.00 9 VAL A C 10
ATOM 3863 O O . VAL A 1 9 ? 5.421 -5.616 -2.583 1.00 0.00 9 VAL A O 10
ATOM 3876 N N . THR A 1 10 ? 3.902 -4.002 -2.361 1.00 0.00 10 THR A N 10
ATOM 3877 C CA . THR A 1 10 ? 4.925 -2.932 -2.111 1.00 0.00 10 THR A CA 10
ATOM 3878 C C . THR A 1 10 ? 5.017 -2.599 -0.615 1.00 0.00 10 THR A C 10
ATOM 3879 O O . THR A 1 10 ? 5.860 -1.823 -0.207 1.00 0.00 10 THR A O 10
ATOM 3890 N N . ALA A 1 11 ? 4.148 -3.195 0.166 1.00 0.00 11 ALA A N 10
ATOM 3891 C CA . ALA A 1 11 ? 4.141 -2.960 1.637 1.00 0.00 11 ALA A CA 10
ATOM 3892 C C . ALA A 1 11 ? 5.477 -3.412 2.265 1.00 0.00 11 ALA A C 10
ATOM 3893 O O . ALA A 1 11 ? 5.776 -3.079 3.395 1.00 0.00 11 ALA A O 10
ATOM 3900 N N . LEU A 1 12 ? 6.227 -4.163 1.491 1.00 0.00 12 LEU A N 10
ATOM 3901 C CA . LEU A 1 12 ? 7.552 -4.696 1.917 1.00 0.00 12 LEU A CA 10
ATOM 3902 C C . LEU A 1 12 ? 8.500 -3.576 2.364 1.00 0.00 12 LEU A C 10
ATOM 3903 O O . LEU A 1 12 ? 9.200 -3.717 3.348 1.00 0.00 12 LEU A O 10
ATOM 3919 N N . LEU A 1 13 ? 8.487 -2.497 1.620 1.00 0.00 13 LEU A N 10
ATOM 3920 C CA . LEU A 1 13 ? 9.350 -1.332 1.929 1.00 0.00 13 LEU A CA 10
ATOM 3921 C C . LEU A 1 13 ? 8.637 -0.349 2.877 1.00 0.00 13 LEU A C 10
ATOM 3922 O O . LEU A 1 13 ? 9.156 0.706 3.186 1.00 0.00 13 LEU A O 10
ATOM 3938 N N . GLY A 1 14 ? 7.463 -0.748 3.300 1.00 0.00 14 GLY A N 10
ATOM 3939 C CA . GLY A 1 14 ? 6.631 0.074 4.227 1.00 0.00 14 GLY A CA 10
ATOM 3940 C C . GLY A 1 14 ? 5.672 0.996 3.471 1.00 0.00 14 GLY A C 10
ATOM 3941 O O . GLY A 1 14 ? 5.405 2.093 3.924 1.00 0.00 14 GLY A O 10
ATOM 3945 N N . CYS A 1 15 ? 5.178 0.533 2.347 1.00 0.00 15 CYS A N 10
ATOM 3946 C CA . CYS A 1 15 ? 4.235 1.381 1.556 1.00 0.00 15 CYS A CA 10
ATOM 3947 C C . CYS A 1 15 ? 2.796 1.308 2.110 1.00 0.00 15 CYS A C 10
ATOM 3948 O O . CYS A 1 15 ? 1.981 0.494 1.721 1.00 0.00 15 CYS A O 10
ATOM 3955 N N . SER A 1 16 ? 2.571 2.212 3.028 1.00 0.00 16 SER A N 10
ATOM 3956 C CA . SER A 1 16 ? 1.267 2.382 3.742 1.00 0.00 16 SER A CA 10
ATOM 3957 C C . SER A 1 16 ? 0.172 2.858 2.789 1.00 0.00 16 SER A C 10
ATOM 3958 O O . SER A 1 16 ? 0.278 3.917 2.204 1.00 0.00 16 SER A O 10
ATOM 3966 N N . CYS A 1 17 ? -0.854 2.063 2.679 1.00 0.00 17 CYS A N 10
ATOM 3967 C CA . CYS A 1 17 ? -1.991 2.412 1.776 1.00 0.00 17 CYS A CA 10
ATOM 3968 C C . CYS A 1 17 ? -2.667 3.741 2.119 1.00 0.00 17 CYS A C 10
ATOM 3969 O O . CYS A 1 17 ? -2.762 4.139 3.264 1.00 0.00 17 CYS A O 10
ATOM 3976 N N . SER A 1 18 ? -3.110 4.371 1.065 1.00 0.00 18 SER A N 10
ATOM 3977 C CA . SER A 1 18 ? -3.809 5.685 1.128 1.00 0.00 18 SER A CA 10
ATOM 3978 C C . SER A 1 18 ? -4.753 5.648 -0.074 1.00 0.00 18 SER A C 10
ATOM 3979 O O . SER A 1 18 ? -4.287 5.435 -1.174 1.00 0.00 18 SER A O 10
ATOM 3987 N N . ASN A 1 19 ? -6.032 5.846 0.161 1.00 0.00 19 ASN A N 10
ATOM 3988 C CA . ASN A 1 19 ? -7.074 5.832 -0.925 1.00 0.00 19 ASN A CA 10
ATOM 3989 C C . ASN A 1 19 ? -6.855 4.626 -1.853 1.00 0.00 19 ASN A C 10
ATOM 3990 O O . ASN A 1 19 ? -6.894 4.708 -3.066 1.00 0.00 19 ASN A O 10
ATOM 4001 N N . ARG A 1 20 ? -6.625 3.526 -1.183 1.00 0.00 20 ARG A N 10
ATOM 4002 C CA . ARG A 1 20 ? -6.374 2.201 -1.832 1.00 0.00 20 ARG A CA 10
ATOM 4003 C C . ARG A 1 20 ? -5.209 2.237 -2.840 1.00 0.00 20 ARG A C 10
ATOM 4004 O O . ARG A 1 20 ? -5.248 1.641 -3.895 1.00 0.00 20 ARG A O 10
ATOM 4025 N N . VAL A 1 21 ? -4.201 2.977 -2.455 1.00 0.00 21 VAL A N 10
ATOM 4026 C CA . VAL A 1 21 ? -2.953 3.139 -3.271 1.00 0.00 21 VAL A CA 10
ATOM 4027 C C . VAL A 1 21 ? -1.782 3.018 -2.272 1.00 0.00 21 VAL A C 10
ATOM 4028 O O . VAL A 1 21 ? -1.684 3.845 -1.386 1.00 0.00 21 VAL A O 10
ATOM 4041 N N . CYS A 1 22 ? -0.936 2.019 -2.418 1.00 0.00 22 CYS A N 10
ATOM 4042 C CA . CYS A 1 22 ? 0.228 1.856 -1.469 1.00 0.00 22 CYS A CA 10
ATOM 4043 C C . CYS A 1 22 ? 1.011 3.193 -1.436 1.00 0.00 22 CYS A C 10
ATOM 4044 O O . CYS A 1 22 ? 1.316 3.740 -2.478 1.00 0.00 22 CYS A O 10
ATOM 4051 N N . TYR A 1 23 ? 1.310 3.676 -0.251 1.00 0.00 23 TYR A N 10
ATOM 4052 C CA . TYR A 1 23 ? 2.055 4.975 -0.106 1.00 0.00 23 TYR A CA 10
ATOM 4053 C C . TYR A 1 23 ? 3.193 4.999 0.926 1.00 0.00 23 TYR A C 10
ATOM 4054 O O . TYR A 1 23 ? 3.070 4.445 1.995 1.00 0.00 23 TYR A O 10
ATOM 4072 N N . ASN A 1 24 ? 4.270 5.657 0.578 1.00 0.00 24 ASN A N 10
ATOM 4073 C CA . ASN A 1 24 ? 5.450 5.761 1.497 1.00 0.00 24 ASN A CA 10
ATOM 4074 C C . ASN A 1 24 ? 6.097 7.119 1.191 1.00 0.00 24 ASN A C 10
ATOM 4075 O O . ASN A 1 24 ? 7.247 7.209 0.806 1.00 0.00 24 ASN A O 10
ATOM 4086 N N . GLY A 1 25 ? 5.303 8.146 1.388 1.00 0.00 25 GLY A N 10
ATOM 4087 C CA . GLY A 1 25 ? 5.726 9.545 1.141 1.00 0.00 25 GLY A CA 10
ATOM 4088 C C . GLY A 1 25 ? 5.369 9.807 -0.328 1.00 0.00 25 GLY A C 10
ATOM 4089 O O . GLY A 1 25 ? 4.736 10.782 -0.679 1.00 0.00 25 GLY A O 10
ATOM 4093 N N . ILE A 1 26 ? 5.821 8.874 -1.122 1.00 0.00 26 ILE A N 10
ATOM 4094 C CA . ILE A 1 26 ? 5.632 8.834 -2.590 1.00 0.00 26 ILE A CA 10
ATOM 4095 C C . ILE A 1 26 ? 5.050 7.422 -2.813 1.00 0.00 26 ILE A C 10
ATOM 4096 O O . ILE A 1 26 ? 5.381 6.519 -2.065 1.00 0.00 26 ILE A O 10
ATOM 4112 N N . PRO A 1 27 ? 4.214 7.235 -3.805 1.00 0.00 27 PRO A N 10
ATOM 4113 C CA . PRO A 1 27 ? 3.559 5.924 -4.045 1.00 0.00 27 PRO A CA 10
ATOM 4114 C C . PRO A 1 27 ? 4.608 4.863 -4.422 1.00 0.00 27 PRO A C 10
ATOM 4115 O O . PRO A 1 27 ? 5.777 5.161 -4.568 1.00 0.00 27 PRO A O 10
ATOM 4126 N N . CYS A 1 28 ? 4.138 3.655 -4.568 1.00 0.00 28 CYS A N 10
ATOM 4127 C CA . CYS A 1 28 ? 5.033 2.509 -4.933 1.00 0.00 28 CYS A CA 10
ATOM 4128 C C . CYS A 1 28 ? 4.297 1.601 -5.926 1.00 0.00 28 CYS A C 10
ATOM 4129 O O . CYS A 1 28 ? 4.645 0.447 -6.083 1.00 0.00 28 CYS A O 10
ATOM 4136 N N . ALA A 1 29 ? 3.300 2.168 -6.567 1.00 0.00 29 ALA A N 10
ATOM 4137 C CA . ALA A 1 29 ? 2.461 1.437 -7.571 1.00 0.00 29 ALA A CA 10
ATOM 4138 C C . ALA A 1 29 ? 1.605 0.387 -6.848 1.00 0.00 29 ALA A C 10
ATOM 4139 O O . ALA A 1 29 ? 1.692 0.250 -5.643 1.00 0.00 29 ALA A O 10
ATOM 4146 N N . GLU A 1 30 ? 0.806 -0.314 -7.617 1.00 0.00 30 GLU A N 10
ATOM 4147 C CA . GLU A 1 30 ? -0.104 -1.382 -7.088 1.00 0.00 30 GLU A CA 10
ATOM 4148 C C . GLU A 1 30 ? -1.176 -0.789 -6.165 1.00 0.00 30 GLU A C 10
ATOM 4149 O O . GLU A 1 30 ? -0.875 -0.144 -5.178 1.00 0.00 30 GLU A O 10
ATOM 4161 N N . SER A 1 1 ? -2.614 -1.093 -6.000 1.00 0.00 1 SER A N 11
ATOM 4162 C CA . SER A 1 1 ? -3.731 -0.539 -5.182 1.00 0.00 1 SER A CA 11
ATOM 4163 C C . SER A 1 1 ? -4.323 -1.595 -4.243 1.00 0.00 1 SER A C 11
ATOM 4164 O O . SER A 1 1 ? -4.351 -2.772 -4.546 1.00 0.00 1 SER A O 11
ATOM 4172 N N . CYS A 1 2 ? -4.782 -1.105 -3.122 1.00 0.00 2 CYS A N 11
ATOM 4173 C CA . CYS A 1 2 ? -5.400 -1.946 -2.060 1.00 0.00 2 CYS A CA 11
ATOM 4174 C C . CYS A 1 2 ? -6.928 -1.771 -2.068 1.00 0.00 2 CYS A C 11
ATOM 4175 O O . CYS A 1 2 ? -7.563 -1.815 -1.032 1.00 0.00 2 CYS A O 11
ATOM 4182 N N . VAL A 1 3 ? -7.444 -1.589 -3.260 1.00 0.00 3 VAL A N 11
ATOM 4183 C CA . VAL A 1 3 ? -8.920 -1.388 -3.531 1.00 0.00 3 VAL A CA 11
ATOM 4184 C C . VAL A 1 3 ? -9.814 -2.045 -2.487 1.00 0.00 3 VAL A C 11
ATOM 4185 O O . VAL A 1 3 ? -10.673 -1.415 -1.902 1.00 0.00 3 VAL A O 11
ATOM 4198 N N . TYR A 1 4 ? -9.558 -3.309 -2.311 1.00 0.00 4 TYR A N 11
ATOM 4199 C CA . TYR A 1 4 ? -10.324 -4.115 -1.330 1.00 0.00 4 TYR A CA 11
ATOM 4200 C C . TYR A 1 4 ? -9.259 -4.735 -0.436 1.00 0.00 4 TYR A C 11
ATOM 4201 O O . TYR A 1 4 ? -9.272 -4.586 0.770 1.00 0.00 4 TYR A O 11
ATOM 4219 N N . ILE A 1 5 ? -8.364 -5.418 -1.098 1.00 0.00 5 ILE A N 11
ATOM 4220 C CA . ILE A 1 5 ? -7.233 -6.098 -0.428 1.00 0.00 5 ILE A CA 11
ATOM 4221 C C . ILE A 1 5 ? -6.284 -5.033 0.153 1.00 0.00 5 ILE A C 11
ATOM 4222 O O . ILE A 1 5 ? -6.395 -3.881 -0.199 1.00 0.00 5 ILE A O 11
ATOM 4238 N N . PRO A 1 6 ? -5.384 -5.414 1.020 1.00 0.00 6 PRO A N 11
ATOM 4239 C CA . PRO A 1 6 ? -4.102 -4.685 1.234 1.00 0.00 6 PRO A CA 11
ATOM 4240 C C . PRO A 1 6 ? -3.282 -4.597 -0.065 1.00 0.00 6 PRO A C 11
ATOM 4241 O O . PRO A 1 6 ? -3.695 -5.058 -1.111 1.00 0.00 6 PRO A O 11
ATOM 4252 N N . CYS A 1 7 ? -2.129 -3.997 0.065 1.00 0.00 7 CYS A N 11
ATOM 4253 C CA . CYS A 1 7 ? -1.205 -3.824 -1.099 1.00 0.00 7 CYS A CA 11
ATOM 4254 C C . CYS A 1 7 ? -0.296 -5.052 -1.183 1.00 0.00 7 CYS A C 11
ATOM 4255 O O . CYS A 1 7 ? -0.200 -5.668 -2.226 1.00 0.00 7 CYS A O 11
ATOM 4262 N N . THR A 1 8 ? 0.331 -5.360 -0.072 1.00 0.00 8 THR A N 11
ATOM 4263 C CA . THR A 1 8 ? 1.267 -6.531 0.057 1.00 0.00 8 THR A CA 11
ATOM 4264 C C . THR A 1 8 ? 2.088 -6.863 -1.196 1.00 0.00 8 THR A C 11
ATOM 4265 O O . THR A 1 8 ? 2.096 -7.969 -1.703 1.00 0.00 8 THR A O 11
ATOM 4276 N N . VAL A 1 9 ? 2.764 -5.844 -1.642 1.00 0.00 9 VAL A N 11
ATOM 4277 C CA . VAL A 1 9 ? 3.635 -5.949 -2.854 1.00 0.00 9 VAL A CA 11
ATOM 4278 C C . VAL A 1 9 ? 4.785 -4.949 -2.677 1.00 0.00 9 VAL A C 11
ATOM 4279 O O . VAL A 1 9 ? 5.922 -5.243 -2.989 1.00 0.00 9 VAL A O 11
ATOM 4292 N N . THR A 1 10 ? 4.429 -3.792 -2.178 1.00 0.00 10 THR A N 11
ATOM 4293 C CA . THR A 1 10 ? 5.412 -2.693 -1.931 1.00 0.00 10 THR A CA 11
ATOM 4294 C C . THR A 1 10 ? 5.339 -2.279 -0.457 1.00 0.00 10 THR A C 11
ATOM 4295 O O . THR A 1 10 ? 6.258 -1.674 0.057 1.00 0.00 10 THR A O 11
ATOM 4306 N N . ALA A 1 11 ? 4.246 -2.619 0.184 1.00 0.00 11 ALA A N 11
ATOM 4307 C CA . ALA A 1 11 ? 4.038 -2.285 1.626 1.00 0.00 11 ALA A CA 11
ATOM 4308 C C . ALA A 1 11 ? 5.228 -2.700 2.505 1.00 0.00 11 ALA A C 11
ATOM 4309 O O . ALA A 1 11 ? 5.468 -2.109 3.541 1.00 0.00 11 ALA A O 11
ATOM 4316 N N . LEU A 1 12 ? 5.930 -3.708 2.050 1.00 0.00 12 LEU A N 11
ATOM 4317 C CA . LEU A 1 12 ? 7.116 -4.239 2.775 1.00 0.00 12 LEU A CA 11
ATOM 4318 C C . LEU A 1 12 ? 8.187 -3.181 3.088 1.00 0.00 12 LEU A C 11
ATOM 4319 O O . LEU A 1 12 ? 8.801 -3.233 4.136 1.00 0.00 12 LEU A O 11
ATOM 4335 N N . LEU A 1 13 ? 8.378 -2.257 2.179 1.00 0.00 13 LEU A N 11
ATOM 4336 C CA . LEU A 1 13 ? 9.387 -1.188 2.376 1.00 0.00 13 LEU A CA 11
ATOM 4337 C C . LEU A 1 13 ? 8.827 0.057 3.083 1.00 0.00 13 LEU A C 11
ATOM 4338 O O . LEU A 1 13 ? 9.572 0.966 3.390 1.00 0.00 13 LEU A O 11
ATOM 4354 N N . GLY A 1 14 ? 7.536 0.053 3.319 1.00 0.00 14 GLY A N 11
ATOM 4355 C CA . GLY A 1 14 ? 6.857 1.201 4.005 1.00 0.00 14 GLY A CA 11
ATOM 4356 C C . GLY A 1 14 ? 5.760 1.836 3.144 1.00 0.00 14 GLY A C 11
ATOM 4357 O O . GLY A 1 14 ? 5.307 2.926 3.442 1.00 0.00 14 GLY A O 11
ATOM 4361 N N . CYS A 1 15 ? 5.362 1.142 2.106 1.00 0.00 15 CYS A N 11
ATOM 4362 C CA . CYS A 1 15 ? 4.299 1.664 1.199 1.00 0.00 15 CYS A CA 11
ATOM 4363 C C . CYS A 1 15 ? 2.912 1.407 1.825 1.00 0.00 15 CYS A C 11
ATOM 4364 O O . CYS A 1 15 ? 2.240 0.420 1.603 1.00 0.00 15 CYS A O 11
ATOM 4371 N N . SER A 1 16 ? 2.557 2.379 2.620 1.00 0.00 16 SER A N 11
ATOM 4372 C CA . SER A 1 16 ? 1.269 2.423 3.379 1.00 0.00 16 SER A CA 11
ATOM 4373 C C . SER A 1 16 ? 0.061 2.567 2.454 1.00 0.00 16 SER A C 11
ATOM 4374 O O . SER A 1 16 ? 0.007 3.483 1.660 1.00 0.00 16 SER A O 11
ATOM 4382 N N . CYS A 1 17 ? -0.871 1.659 2.596 1.00 0.00 17 CYS A N 11
ATOM 4383 C CA . CYS A 1 17 ? -2.104 1.689 1.748 1.00 0.00 17 CYS A CA 11
ATOM 4384 C C . CYS A 1 17 ? -2.977 2.920 2.052 1.00 0.00 17 CYS A C 11
ATOM 4385 O O . CYS A 1 17 ? -3.936 2.866 2.799 1.00 0.00 17 CYS A O 11
ATOM 4392 N N . SER A 1 18 ? -2.584 4.005 1.436 1.00 0.00 18 SER A N 11
ATOM 4393 C CA . SER A 1 18 ? -3.289 5.312 1.587 1.00 0.00 18 SER A CA 11
ATOM 4394 C C . SER A 1 18 ? -4.279 5.359 0.426 1.00 0.00 18 SER A C 11
ATOM 4395 O O . SER A 1 18 ? -3.863 5.231 -0.707 1.00 0.00 18 SER A O 11
ATOM 4403 N N . ASN A 1 19 ? -5.541 5.535 0.740 1.00 0.00 19 ASN A N 11
ATOM 4404 C CA . ASN A 1 19 ? -6.637 5.598 -0.287 1.00 0.00 19 ASN A CA 11
ATOM 4405 C C . ASN A 1 19 ? -6.494 4.444 -1.296 1.00 0.00 19 ASN A C 11
ATOM 4406 O O . ASN A 1 19 ? -6.653 4.598 -2.492 1.00 0.00 19 ASN A O 11
ATOM 4417 N N . ARG A 1 20 ? -6.191 3.310 -0.719 1.00 0.00 20 ARG A N 11
ATOM 4418 C CA . ARG A 1 20 ? -5.990 2.028 -1.465 1.00 0.00 20 ARG A CA 11
ATOM 4419 C C . ARG A 1 20 ? -4.875 2.147 -2.514 1.00 0.00 20 ARG A C 11
ATOM 4420 O O . ARG A 1 20 ? -4.951 1.613 -3.601 1.00 0.00 20 ARG A O 11
ATOM 4441 N N . VAL A 1 21 ? -3.871 2.889 -2.141 1.00 0.00 21 VAL A N 11
ATOM 4442 C CA . VAL A 1 21 ? -2.678 3.112 -3.016 1.00 0.00 21 VAL A CA 11
ATOM 4443 C C . VAL A 1 21 ? -1.449 2.983 -2.099 1.00 0.00 21 VAL A C 11
ATOM 4444 O O . VAL A 1 21 ? -1.338 3.741 -1.154 1.00 0.00 21 VAL A O 11
ATOM 4457 N N . CYS A 1 22 ? -0.566 2.052 -2.375 1.00 0.00 22 CYS A N 11
ATOM 4458 C CA . CYS A 1 22 ? 0.652 1.894 -1.506 1.00 0.00 22 CYS A CA 11
ATOM 4459 C C . CYS A 1 22 ? 1.444 3.220 -1.593 1.00 0.00 22 CYS A C 11
ATOM 4460 O O . CYS A 1 22 ? 1.792 3.665 -2.672 1.00 0.00 22 CYS A O 11
ATOM 4467 N N . TYR A 1 23 ? 1.694 3.802 -0.446 1.00 0.00 23 TYR A N 11
ATOM 4468 C CA . TYR A 1 23 ? 2.438 5.101 -0.349 1.00 0.00 23 TYR A CA 11
ATOM 4469 C C . TYR A 1 23 ? 3.514 5.146 0.748 1.00 0.00 23 TYR A C 11
ATOM 4470 O O . TYR A 1 23 ? 3.222 4.885 1.898 1.00 0.00 23 TYR A O 11
ATOM 4488 N N . ASN A 1 24 ? 4.718 5.483 0.365 1.00 0.00 24 ASN A N 11
ATOM 4489 C CA . ASN A 1 24 ? 5.859 5.572 1.332 1.00 0.00 24 ASN A CA 11
ATOM 4490 C C . ASN A 1 24 ? 6.501 6.937 1.049 1.00 0.00 24 ASN A C 11
ATOM 4491 O O . ASN A 1 24 ? 7.656 7.035 0.676 1.00 0.00 24 ASN A O 11
ATOM 4502 N N . GLY A 1 25 ? 5.702 7.958 1.248 1.00 0.00 25 GLY A N 11
ATOM 4503 C CA . GLY A 1 25 ? 6.131 9.355 1.017 1.00 0.00 25 GLY A CA 11
ATOM 4504 C C . GLY A 1 25 ? 5.792 9.619 -0.457 1.00 0.00 25 GLY A C 11
ATOM 4505 O O . GLY A 1 25 ? 5.153 10.594 -0.806 1.00 0.00 25 GLY A O 11
ATOM 4509 N N . ILE A 1 26 ? 6.256 8.701 -1.265 1.00 0.00 26 ILE A N 11
ATOM 4510 C CA . ILE A 1 26 ? 6.065 8.703 -2.734 1.00 0.00 26 ILE A CA 11
ATOM 4511 C C . ILE A 1 26 ? 5.395 7.343 -3.019 1.00 0.00 26 ILE A C 11
ATOM 4512 O O . ILE A 1 26 ? 5.642 6.400 -2.290 1.00 0.00 26 ILE A O 11
ATOM 4528 N N . PRO A 1 27 ? 4.579 7.244 -4.042 1.00 0.00 27 PRO A N 11
ATOM 4529 C CA . PRO A 1 27 ? 3.777 6.020 -4.300 1.00 0.00 27 PRO A CA 11
ATOM 4530 C C . PRO A 1 27 ? 4.697 4.830 -4.614 1.00 0.00 27 PRO A C 11
ATOM 4531 O O . PRO A 1 27 ? 5.902 4.974 -4.714 1.00 0.00 27 PRO A O 11
ATOM 4542 N N . CYS A 1 28 ? 4.086 3.688 -4.760 1.00 0.00 28 CYS A N 11
ATOM 4543 C CA . CYS A 1 28 ? 4.842 2.434 -5.069 1.00 0.00 28 CYS A CA 11
ATOM 4544 C C . CYS A 1 28 ? 3.949 1.508 -5.901 1.00 0.00 28 CYS A C 11
ATOM 4545 O O . CYS A 1 28 ? 4.187 0.318 -5.973 1.00 0.00 28 CYS A O 11
ATOM 4552 N N . ALA A 1 29 ? 2.944 2.089 -6.510 1.00 0.00 29 ALA A N 11
ATOM 4553 C CA . ALA A 1 29 ? 1.980 1.318 -7.358 1.00 0.00 29 ALA A CA 11
ATOM 4554 C C . ALA A 1 29 ? 1.232 0.283 -6.499 1.00 0.00 29 ALA A C 11
ATOM 4555 O O . ALA A 1 29 ? 1.363 0.277 -5.289 1.00 0.00 29 ALA A O 11
ATOM 4562 N N . GLU A 1 30 ? 0.474 -0.553 -7.164 1.00 0.00 30 GLU A N 11
ATOM 4563 C CA . GLU A 1 30 ? -0.333 -1.632 -6.509 1.00 0.00 30 GLU A CA 11
ATOM 4564 C C . GLU A 1 30 ? -1.382 -1.024 -5.566 1.00 0.00 30 GLU A C 11
ATOM 4565 O O . GLU A 1 30 ? -1.062 -0.527 -4.503 1.00 0.00 30 GLU A O 11
ATOM 4577 N N . SER A 1 1 ? -2.557 -1.012 -6.631 1.00 0.00 1 SER A N 12
ATOM 4578 C CA . SER A 1 1 ? -3.713 -0.454 -5.871 1.00 0.00 1 SER A CA 12
ATOM 4579 C C . SER A 1 1 ? -4.280 -1.515 -4.922 1.00 0.00 1 SER A C 12
ATOM 4580 O O . SER A 1 1 ? -4.475 -2.657 -5.290 1.00 0.00 1 SER A O 12
ATOM 4588 N N . CYS A 1 2 ? -4.520 -1.070 -3.720 1.00 0.00 2 CYS A N 12
ATOM 4589 C CA . CYS A 1 2 ? -5.072 -1.931 -2.635 1.00 0.00 2 CYS A CA 12
ATOM 4590 C C . CYS A 1 2 ? -6.563 -1.594 -2.415 1.00 0.00 2 CYS A C 12
ATOM 4591 O O . CYS A 1 2 ? -6.994 -1.341 -1.307 1.00 0.00 2 CYS A O 12
ATOM 4598 N N . VAL A 1 3 ? -7.282 -1.619 -3.513 1.00 0.00 3 VAL A N 12
ATOM 4599 C CA . VAL A 1 3 ? -8.760 -1.327 -3.579 1.00 0.00 3 VAL A CA 12
ATOM 4600 C C . VAL A 1 3 ? -9.596 -1.905 -2.439 1.00 0.00 3 VAL A C 12
ATOM 4601 O O . VAL A 1 3 ? -10.369 -1.209 -1.808 1.00 0.00 3 VAL A O 12
ATOM 4614 N N . TYR A 1 4 ? -9.414 -3.175 -2.226 1.00 0.00 4 TYR A N 12
ATOM 4615 C CA . TYR A 1 4 ? -10.155 -3.880 -1.148 1.00 0.00 4 TYR A CA 12
ATOM 4616 C C . TYR A 1 4 ? -9.056 -4.419 -0.252 1.00 0.00 4 TYR A C 12
ATOM 4617 O O . TYR A 1 4 ? -8.961 -4.102 0.918 1.00 0.00 4 TYR A O 12
ATOM 4635 N N . ILE A 1 5 ? -8.258 -5.238 -0.881 1.00 0.00 5 ILE A N 12
ATOM 4636 C CA . ILE A 1 5 ? -7.105 -5.884 -0.223 1.00 0.00 5 ILE A CA 12
ATOM 4637 C C . ILE A 1 5 ? -6.102 -4.766 0.116 1.00 0.00 5 ILE A C 12
ATOM 4638 O O . ILE A 1 5 ? -6.040 -3.813 -0.629 1.00 0.00 5 ILE A O 12
ATOM 4654 N N . PRO A 1 6 ? -5.355 -4.880 1.189 1.00 0.00 6 PRO A N 12
ATOM 4655 C CA . PRO A 1 6 ? -4.209 -3.966 1.480 1.00 0.00 6 PRO A CA 12
ATOM 4656 C C . PRO A 1 6 ? -3.150 -4.037 0.371 1.00 0.00 6 PRO A C 12
ATOM 4657 O O . PRO A 1 6 ? -3.296 -4.765 -0.593 1.00 0.00 6 PRO A O 12
ATOM 4668 N N . CYS A 1 7 ? -2.106 -3.268 0.551 1.00 0.00 7 CYS A N 12
ATOM 4669 C CA . CYS A 1 7 ? -1.006 -3.245 -0.461 1.00 0.00 7 CYS A CA 12
ATOM 4670 C C . CYS A 1 7 ? -0.314 -4.608 -0.510 1.00 0.00 7 CYS A C 12
ATOM 4671 O O . CYS A 1 7 ? -0.331 -5.256 -1.539 1.00 0.00 7 CYS A O 12
ATOM 4678 N N . THR A 1 8 ? 0.263 -4.991 0.604 1.00 0.00 8 THR A N 12
ATOM 4679 C CA . THR A 1 8 ? 0.989 -6.301 0.750 1.00 0.00 8 THR A CA 12
ATOM 4680 C C . THR A 1 8 ? 1.793 -6.740 -0.471 1.00 0.00 8 THR A C 12
ATOM 4681 O O . THR A 1 8 ? 1.854 -7.903 -0.828 1.00 0.00 8 THR A O 12
ATOM 4692 N N . VAL A 1 9 ? 2.390 -5.751 -1.067 1.00 0.00 9 VAL A N 12
ATOM 4693 C CA . VAL A 1 9 ? 3.228 -5.979 -2.277 1.00 0.00 9 VAL A CA 12
ATOM 4694 C C . VAL A 1 9 ? 4.455 -5.078 -2.132 1.00 0.00 9 VAL A C 12
ATOM 4695 O O . VAL A 1 9 ? 5.556 -5.561 -1.966 1.00 0.00 9 VAL A O 12
ATOM 4708 N N . THR A 1 10 ? 4.218 -3.795 -2.199 1.00 0.00 10 THR A N 12
ATOM 4709 C CA . THR A 1 10 ? 5.330 -2.800 -2.065 1.00 0.00 10 THR A CA 12
ATOM 4710 C C . THR A 1 10 ? 5.425 -2.347 -0.600 1.00 0.00 10 THR A C 12
ATOM 4711 O O . THR A 1 10 ? 6.316 -1.609 -0.231 1.00 0.00 10 THR A O 12
ATOM 4722 N N . ALA A 1 11 ? 4.493 -2.809 0.198 1.00 0.00 11 ALA A N 12
ATOM 4723 C CA . ALA A 1 11 ? 4.460 -2.459 1.643 1.00 0.00 11 ALA A CA 12
ATOM 4724 C C . ALA A 1 11 ? 5.758 -2.873 2.362 1.00 0.00 11 ALA A C 12
ATOM 4725 O O . ALA A 1 11 ? 6.048 -2.377 3.434 1.00 0.00 11 ALA A O 12
ATOM 4732 N N . LEU A 1 12 ? 6.492 -3.771 1.746 1.00 0.00 12 LEU A N 12
ATOM 4733 C CA . LEU A 1 12 ? 7.776 -4.268 2.322 1.00 0.00 12 LEU A CA 12
ATOM 4734 C C . LEU A 1 12 ? 8.766 -3.145 2.651 1.00 0.00 12 LEU A C 12
ATOM 4735 O O . LEU A 1 12 ? 9.477 -3.229 3.634 1.00 0.00 12 LEU A O 12
ATOM 4751 N N . LEU A 1 13 ? 8.784 -2.130 1.822 1.00 0.00 13 LEU A N 12
ATOM 4752 C CA . LEU A 1 13 ? 9.701 -0.986 2.041 1.00 0.00 13 LEU A CA 12
ATOM 4753 C C . LEU A 1 13 ? 9.039 0.088 2.916 1.00 0.00 13 LEU A C 12
ATOM 4754 O O . LEU A 1 13 ? 9.703 0.994 3.384 1.00 0.00 13 LEU A O 12
ATOM 4770 N N . GLY A 1 14 ? 7.750 -0.061 3.106 1.00 0.00 14 GLY A N 12
ATOM 4771 C CA . GLY A 1 14 ? 6.956 0.896 3.937 1.00 0.00 14 GLY A CA 12
ATOM 4772 C C . GLY A 1 14 ? 5.824 1.554 3.148 1.00 0.00 14 GLY A C 12
ATOM 4773 O O . GLY A 1 14 ? 5.355 2.606 3.540 1.00 0.00 14 GLY A O 12
ATOM 4777 N N . CYS A 1 15 ? 5.411 0.934 2.068 1.00 0.00 15 CYS A N 12
ATOM 4778 C CA . CYS A 1 15 ? 4.307 1.535 1.260 1.00 0.00 15 CYS A CA 12
ATOM 4779 C C . CYS A 1 15 ? 2.915 1.187 1.820 1.00 0.00 15 CYS A C 12
ATOM 4780 O O . CYS A 1 15 ? 2.249 0.252 1.416 1.00 0.00 15 CYS A O 12
ATOM 4787 N N . SER A 1 16 ? 2.554 2.011 2.769 1.00 0.00 16 SER A N 12
ATOM 4788 C CA . SER A 1 16 ? 1.252 1.926 3.501 1.00 0.00 16 SER A CA 12
ATOM 4789 C C . SER A 1 16 ? 0.071 2.198 2.569 1.00 0.00 16 SER A C 12
ATOM 4790 O O . SER A 1 16 ? 0.045 3.209 1.896 1.00 0.00 16 SER A O 12
ATOM 4798 N N . CYS A 1 17 ? -0.873 1.292 2.569 1.00 0.00 17 CYS A N 12
ATOM 4799 C CA . CYS A 1 17 ? -2.075 1.450 1.696 1.00 0.00 17 CYS A CA 12
ATOM 4800 C C . CYS A 1 17 ? -2.927 2.686 2.054 1.00 0.00 17 CYS A C 12
ATOM 4801 O O . CYS A 1 17 ? -3.861 2.610 2.830 1.00 0.00 17 CYS A O 12
ATOM 4808 N N . SER A 1 18 ? -2.557 3.795 1.463 1.00 0.00 18 SER A N 12
ATOM 4809 C CA . SER A 1 18 ? -3.272 5.090 1.687 1.00 0.00 18 SER A CA 12
ATOM 4810 C C . SER A 1 18 ? -4.204 5.271 0.486 1.00 0.00 18 SER A C 12
ATOM 4811 O O . SER A 1 18 ? -3.759 5.124 -0.635 1.00 0.00 18 SER A O 12
ATOM 4819 N N . ASN A 1 19 ? -5.453 5.579 0.754 1.00 0.00 19 ASN A N 12
ATOM 4820 C CA . ASN A 1 19 ? -6.496 5.789 -0.309 1.00 0.00 19 ASN A CA 12
ATOM 4821 C C . ASN A 1 19 ? -6.450 4.652 -1.346 1.00 0.00 19 ASN A C 12
ATOM 4822 O O . ASN A 1 19 ? -6.525 4.848 -2.544 1.00 0.00 19 ASN A O 12
ATOM 4833 N N . ARG A 1 20 ? -6.324 3.475 -0.786 1.00 0.00 20 ARG A N 12
ATOM 4834 C CA . ARG A 1 20 ? -6.251 2.192 -1.557 1.00 0.00 20 ARG A CA 12
ATOM 4835 C C . ARG A 1 20 ? -5.132 2.183 -2.611 1.00 0.00 20 ARG A C 12
ATOM 4836 O O . ARG A 1 20 ? -5.239 1.598 -3.671 1.00 0.00 20 ARG A O 12
ATOM 4857 N N . VAL A 1 21 ? -4.082 2.869 -2.248 1.00 0.00 21 VAL A N 12
ATOM 4858 C CA . VAL A 1 21 ? -2.862 2.998 -3.104 1.00 0.00 21 VAL A CA 12
ATOM 4859 C C . VAL A 1 21 ? -1.641 2.814 -2.188 1.00 0.00 21 VAL A C 12
ATOM 4860 O O . VAL A 1 21 ? -1.571 3.452 -1.155 1.00 0.00 21 VAL A O 12
ATOM 4873 N N . CYS A 1 22 ? -0.719 1.965 -2.574 1.00 0.00 22 CYS A N 12
ATOM 4874 C CA . CYS A 1 22 ? 0.504 1.739 -1.731 1.00 0.00 22 CYS A CA 12
ATOM 4875 C C . CYS A 1 22 ? 1.216 3.103 -1.599 1.00 0.00 22 CYS A C 12
ATOM 4876 O O . CYS A 1 22 ? 1.518 3.723 -2.600 1.00 0.00 22 CYS A O 12
ATOM 4883 N N . TYR A 1 23 ? 1.456 3.522 -0.379 1.00 0.00 23 TYR A N 12
ATOM 4884 C CA . TYR A 1 23 ? 2.134 4.840 -0.129 1.00 0.00 23 TYR A CA 12
ATOM 4885 C C . TYR A 1 23 ? 3.242 4.881 0.935 1.00 0.00 23 TYR A C 12
ATOM 4886 O O . TYR A 1 23 ? 3.020 4.500 2.067 1.00 0.00 23 TYR A O 12
ATOM 4904 N N . ASN A 1 24 ? 4.399 5.354 0.539 1.00 0.00 24 ASN A N 12
ATOM 4905 C CA . ASN A 1 24 ? 5.574 5.463 1.465 1.00 0.00 24 ASN A CA 12
ATOM 4906 C C . ASN A 1 24 ? 6.120 6.879 1.233 1.00 0.00 24 ASN A C 12
ATOM 4907 O O . ASN A 1 24 ? 7.278 7.075 0.915 1.00 0.00 24 ASN A O 12
ATOM 4918 N N . GLY A 1 25 ? 5.236 7.832 1.412 1.00 0.00 25 GLY A N 12
ATOM 4919 C CA . GLY A 1 25 ? 5.565 9.265 1.224 1.00 0.00 25 GLY A CA 12
ATOM 4920 C C . GLY A 1 25 ? 5.253 9.541 -0.254 1.00 0.00 25 GLY A C 12
ATOM 4921 O O . GLY A 1 25 ? 4.593 10.498 -0.607 1.00 0.00 25 GLY A O 12
ATOM 4925 N N . ILE A 1 26 ? 5.770 8.646 -1.055 1.00 0.00 26 ILE A N 12
ATOM 4926 C CA . ILE A 1 26 ? 5.628 8.644 -2.529 1.00 0.00 26 ILE A CA 12
ATOM 4927 C C . ILE A 1 26 ? 5.105 7.225 -2.835 1.00 0.00 26 ILE A C 12
ATOM 4928 O O . ILE A 1 26 ? 5.501 6.290 -2.162 1.00 0.00 26 ILE A O 12
ATOM 4944 N N . PRO A 1 27 ? 4.244 7.069 -3.814 1.00 0.00 27 PRO A N 12
ATOM 4945 C CA . PRO A 1 27 ? 3.600 5.763 -4.100 1.00 0.00 27 PRO A CA 12
ATOM 4946 C C . PRO A 1 27 ? 4.624 4.712 -4.562 1.00 0.00 27 PRO A C 12
ATOM 4947 O O . PRO A 1 27 ? 5.795 5.000 -4.724 1.00 0.00 27 PRO A O 12
ATOM 4958 N N . CYS A 1 28 ? 4.130 3.518 -4.757 1.00 0.00 28 CYS A N 12
ATOM 4959 C CA . CYS A 1 28 ? 4.984 2.371 -5.210 1.00 0.00 28 CYS A CA 12
ATOM 4960 C C . CYS A 1 28 ? 4.133 1.468 -6.115 1.00 0.00 28 CYS A C 12
ATOM 4961 O O . CYS A 1 28 ? 4.375 0.281 -6.222 1.00 0.00 28 CYS A O 12
ATOM 4968 N N . ALA A 1 29 ? 3.153 2.077 -6.742 1.00 0.00 29 ALA A N 12
ATOM 4969 C CA . ALA A 1 29 ? 2.218 1.354 -7.664 1.00 0.00 29 ALA A CA 12
ATOM 4970 C C . ALA A 1 29 ? 1.412 0.297 -6.894 1.00 0.00 29 ALA A C 12
ATOM 4971 O O . ALA A 1 29 ? 1.531 0.190 -5.688 1.00 0.00 29 ALA A O 12
ATOM 4978 N N . GLU A 1 30 ? 0.614 -0.447 -7.623 1.00 0.00 30 GLU A N 12
ATOM 4979 C CA . GLU A 1 30 ? -0.248 -1.528 -7.042 1.00 0.00 30 GLU A CA 12
ATOM 4980 C C . GLU A 1 30 ? -1.340 -0.913 -6.156 1.00 0.00 30 GLU A C 12
ATOM 4981 O O . GLU A 1 30 ? -1.067 -0.379 -5.097 1.00 0.00 30 GLU A O 12
ATOM 4993 N N . SER A 1 1 ? -2.429 -0.957 -6.645 1.00 0.00 1 SER A N 13
ATOM 4994 C CA . SER A 1 1 ? -3.531 -0.441 -5.783 1.00 0.00 1 SER A CA 13
ATOM 4995 C C . SER A 1 1 ? -3.935 -1.485 -4.741 1.00 0.00 1 SER A C 13
ATOM 4996 O O . SER A 1 1 ? -3.896 -2.677 -4.976 1.00 0.00 1 SER A O 13
ATOM 5004 N N . CYS A 1 2 ? -4.316 -0.956 -3.611 1.00 0.00 2 CYS A N 13
ATOM 5005 C CA . CYS A 1 2 ? -4.757 -1.760 -2.442 1.00 0.00 2 CYS A CA 13
ATOM 5006 C C . CYS A 1 2 ? -6.286 -1.700 -2.297 1.00 0.00 2 CYS A C 13
ATOM 5007 O O . CYS A 1 2 ? -6.815 -1.562 -1.212 1.00 0.00 2 CYS A O 13
ATOM 5014 N N . VAL A 1 3 ? -6.921 -1.818 -3.442 1.00 0.00 3 VAL A N 13
ATOM 5015 C CA . VAL A 1 3 ? -8.421 -1.794 -3.591 1.00 0.00 3 VAL A CA 13
ATOM 5016 C C . VAL A 1 3 ? -9.161 -2.410 -2.408 1.00 0.00 3 VAL A C 13
ATOM 5017 O O . VAL A 1 3 ? -10.076 -1.826 -1.859 1.00 0.00 3 VAL A O 13
ATOM 5030 N N . TYR A 1 4 ? -8.724 -3.590 -2.073 1.00 0.00 4 TYR A N 13
ATOM 5031 C CA . TYR A 1 4 ? -9.327 -4.336 -0.945 1.00 0.00 4 TYR A CA 13
ATOM 5032 C C . TYR A 1 4 ? -8.164 -4.626 -0.006 1.00 0.00 4 TYR A C 13
ATOM 5033 O O . TYR A 1 4 ? -8.159 -4.251 1.150 1.00 0.00 4 TYR A O 13
ATOM 5051 N N . ILE A 1 5 ? -7.210 -5.305 -0.584 1.00 0.00 5 ILE A N 13
ATOM 5052 C CA . ILE A 1 5 ? -5.974 -5.703 0.123 1.00 0.00 5 ILE A CA 13
ATOM 5053 C C . ILE A 1 5 ? -5.230 -4.435 0.586 1.00 0.00 5 ILE A C 13
ATOM 5054 O O . ILE A 1 5 ? -5.096 -3.532 -0.207 1.00 0.00 5 ILE A O 13
ATOM 5070 N N . PRO A 1 6 ? -4.775 -4.380 1.818 1.00 0.00 6 PRO A N 13
ATOM 5071 C CA . PRO A 1 6 ? -3.930 -3.262 2.335 1.00 0.00 6 PRO A CA 13
ATOM 5072 C C . PRO A 1 6 ? -2.872 -2.815 1.325 1.00 0.00 6 PRO A C 13
ATOM 5073 O O . PRO A 1 6 ? -2.706 -1.631 1.130 1.00 0.00 6 PRO A O 13
ATOM 5084 N N . CYS A 1 7 ? -2.189 -3.763 0.739 1.00 0.00 7 CYS A N 13
ATOM 5085 C CA . CYS A 1 7 ? -1.129 -3.498 -0.285 1.00 0.00 7 CYS A CA 13
ATOM 5086 C C . CYS A 1 7 ? -0.537 -4.834 -0.728 1.00 0.00 7 CYS A C 13
ATOM 5087 O O . CYS A 1 7 ? -0.548 -5.165 -1.899 1.00 0.00 7 CYS A O 13
ATOM 5094 N N . THR A 1 8 ? -0.043 -5.549 0.253 1.00 0.00 8 THR A N 13
ATOM 5095 C CA . THR A 1 8 ? 0.592 -6.900 0.079 1.00 0.00 8 THR A CA 13
ATOM 5096 C C . THR A 1 8 ? 1.444 -7.079 -1.166 1.00 0.00 8 THR A C 13
ATOM 5097 O O . THR A 1 8 ? 1.500 -8.143 -1.755 1.00 0.00 8 THR A O 13
ATOM 5108 N N . VAL A 1 9 ? 2.088 -6.004 -1.516 1.00 0.00 9 VAL A N 13
ATOM 5109 C CA . VAL A 1 9 ? 2.967 -6.025 -2.715 1.00 0.00 9 VAL A CA 13
ATOM 5110 C C . VAL A 1 9 ? 4.181 -5.129 -2.450 1.00 0.00 9 VAL A C 13
ATOM 5111 O O . VAL A 1 9 ? 5.302 -5.601 -2.431 1.00 0.00 9 VAL A O 13
ATOM 5124 N N . THR A 1 10 ? 3.912 -3.865 -2.252 1.00 0.00 10 THR A N 13
ATOM 5125 C CA . THR A 1 10 ? 5.005 -2.876 -1.979 1.00 0.00 10 THR A CA 13
ATOM 5126 C C . THR A 1 10 ? 5.130 -2.615 -0.472 1.00 0.00 10 THR A C 13
ATOM 5127 O O . THR A 1 10 ? 5.956 -1.833 -0.044 1.00 0.00 10 THR A O 13
ATOM 5138 N N . ALA A 1 11 ? 4.300 -3.284 0.293 1.00 0.00 11 ALA A N 13
ATOM 5139 C CA . ALA A 1 11 ? 4.319 -3.133 1.774 1.00 0.00 11 ALA A CA 13
ATOM 5140 C C . ALA A 1 11 ? 5.699 -3.541 2.326 1.00 0.00 11 ALA A C 13
ATOM 5141 O O . ALA A 1 11 ? 6.050 -3.214 3.443 1.00 0.00 11 ALA A O 13
ATOM 5148 N N . LEU A 1 12 ? 6.427 -4.254 1.497 1.00 0.00 12 LEU A N 13
ATOM 5149 C CA . LEU A 1 12 ? 7.790 -4.751 1.827 1.00 0.00 12 LEU A CA 13
ATOM 5150 C C . LEU A 1 12 ? 8.717 -3.608 2.254 1.00 0.00 12 LEU A C 13
ATOM 5151 O O . LEU A 1 12 ? 9.446 -3.736 3.219 1.00 0.00 12 LEU A O 13
ATOM 5167 N N . LEU A 1 13 ? 8.655 -2.527 1.517 1.00 0.00 13 LEU A N 13
ATOM 5168 C CA . LEU A 1 13 ? 9.496 -1.345 1.818 1.00 0.00 13 LEU A CA 13
ATOM 5169 C C . LEU A 1 13 ? 8.799 -0.378 2.789 1.00 0.00 13 LEU A C 13
ATOM 5170 O O . LEU A 1 13 ? 9.328 0.669 3.109 1.00 0.00 13 LEU A O 13
ATOM 5186 N N . GLY A 1 14 ? 7.628 -0.775 3.221 1.00 0.00 14 GLY A N 13
ATOM 5187 C CA . GLY A 1 14 ? 6.815 0.041 4.173 1.00 0.00 14 GLY A CA 13
ATOM 5188 C C . GLY A 1 14 ? 5.832 0.972 3.463 1.00 0.00 14 GLY A C 13
ATOM 5189 O O . GLY A 1 14 ? 5.568 2.056 3.948 1.00 0.00 14 GLY A O 13
ATOM 5193 N N . CYS A 1 15 ? 5.314 0.532 2.341 1.00 0.00 15 CYS A N 13
ATOM 5194 C CA . CYS A 1 15 ? 4.343 1.389 1.594 1.00 0.00 15 CYS A CA 13
ATOM 5195 C C . CYS A 1 15 ? 2.927 1.295 2.198 1.00 0.00 15 CYS A C 13
ATOM 5196 O O . CYS A 1 15 ? 2.134 0.433 1.869 1.00 0.00 15 CYS A O 13
ATOM 5203 N N . SER A 1 16 ? 2.682 2.229 3.082 1.00 0.00 16 SER A N 13
ATOM 5204 C CA . SER A 1 16 ? 1.380 2.355 3.809 1.00 0.00 16 SER A CA 13
ATOM 5205 C C . SER A 1 16 ? 0.318 2.886 2.851 1.00 0.00 16 SER A C 13
ATOM 5206 O O . SER A 1 16 ? 0.426 3.985 2.348 1.00 0.00 16 SER A O 13
ATOM 5214 N N . CYS A 1 17 ? -0.685 2.087 2.643 1.00 0.00 17 CYS A N 13
ATOM 5215 C CA . CYS A 1 17 ? -1.786 2.484 1.720 1.00 0.00 17 CYS A CA 13
ATOM 5216 C C . CYS A 1 17 ? -2.644 3.666 2.175 1.00 0.00 17 CYS A C 13
ATOM 5217 O O . CYS A 1 17 ? -2.861 3.901 3.348 1.00 0.00 17 CYS A O 13
ATOM 5224 N N . SER A 1 18 ? -3.091 4.362 1.165 1.00 0.00 18 SER A N 13
ATOM 5225 C CA . SER A 1 18 ? -3.956 5.569 1.300 1.00 0.00 18 SER A CA 13
ATOM 5226 C C . SER A 1 18 ? -4.802 5.568 0.021 1.00 0.00 18 SER A C 13
ATOM 5227 O O . SER A 1 18 ? -4.262 5.320 -1.039 1.00 0.00 18 SER A O 13
ATOM 5235 N N . ASN A 1 19 ? -6.080 5.835 0.152 1.00 0.00 19 ASN A N 13
ATOM 5236 C CA . ASN A 1 19 ? -7.030 5.865 -1.014 1.00 0.00 19 ASN A CA 13
ATOM 5237 C C . ASN A 1 19 ? -6.832 4.633 -1.917 1.00 0.00 19 ASN A C 13
ATOM 5238 O O . ASN A 1 19 ? -6.877 4.695 -3.130 1.00 0.00 19 ASN A O 13
ATOM 5249 N N . ARG A 1 20 ? -6.616 3.536 -1.233 1.00 0.00 20 ARG A N 13
ATOM 5250 C CA . ARG A 1 20 ? -6.388 2.196 -1.863 1.00 0.00 20 ARG A CA 13
ATOM 5251 C C . ARG A 1 20 ? -5.222 2.209 -2.872 1.00 0.00 20 ARG A C 13
ATOM 5252 O O . ARG A 1 20 ? -5.267 1.605 -3.927 1.00 0.00 20 ARG A O 13
ATOM 5273 N N . VAL A 1 21 ? -4.209 2.941 -2.485 1.00 0.00 21 VAL A N 13
ATOM 5274 C CA . VAL A 1 21 ? -2.953 3.094 -3.287 1.00 0.00 21 VAL A CA 13
ATOM 5275 C C . VAL A 1 21 ? -1.791 2.968 -2.277 1.00 0.00 21 VAL A C 13
ATOM 5276 O O . VAL A 1 21 ? -1.700 3.801 -1.396 1.00 0.00 21 VAL A O 13
ATOM 5289 N N . CYS A 1 22 ? -0.946 1.963 -2.405 1.00 0.00 22 CYS A N 13
ATOM 5290 C CA 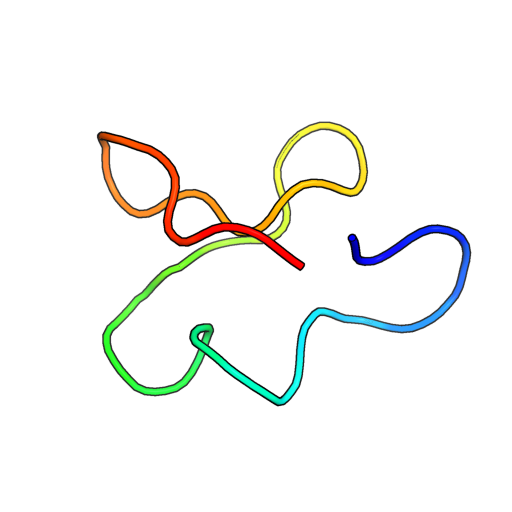. CYS A 1 22 ? 0.207 1.801 -1.441 1.00 0.00 22 CYS A CA 13
ATOM 5291 C C . CYS A 1 22 ? 0.971 3.145 -1.381 1.00 0.00 22 CYS A C 13
ATOM 5292 O O . CYS A 1 22 ? 1.250 3.719 -2.417 1.00 0.00 22 CYS A O 13
ATOM 5299 N N . TYR A 1 23 ? 1.287 3.607 -0.191 1.00 0.00 23 TYR A N 13
ATOM 5300 C CA . TYR A 1 23 ? 2.016 4.915 -0.047 1.00 0.00 23 TYR A CA 13
ATOM 5301 C C . TYR A 1 23 ? 3.182 4.958 0.951 1.00 0.00 23 TYR A C 13
ATOM 5302 O O . TYR A 1 23 ? 3.047 4.531 2.077 1.00 0.00 23 TYR A O 13
ATOM 5320 N N . ASN A 1 24 ? 4.296 5.485 0.511 1.00 0.00 24 ASN A N 13
ATOM 5321 C CA . ASN A 1 24 ? 5.501 5.591 1.393 1.00 0.00 24 ASN A CA 13
ATOM 5322 C C . ASN A 1 24 ? 6.092 6.980 1.117 1.00 0.00 24 ASN A C 13
ATOM 5323 O O . ASN A 1 24 ? 7.211 7.125 0.660 1.00 0.00 24 ASN A O 13
ATOM 5334 N N . GLY A 1 25 ? 5.289 7.974 1.420 1.00 0.00 25 GLY A N 13
ATOM 5335 C CA . GLY A 1 25 ? 5.662 9.397 1.220 1.00 0.00 25 GLY A CA 13
ATOM 5336 C C . GLY A 1 25 ? 5.265 9.777 -0.217 1.00 0.00 25 GLY A C 13
ATOM 5337 O O . GLY A 1 25 ? 4.780 10.857 -0.489 1.00 0.00 25 GLY A O 13
ATOM 5341 N N . ILE A 1 26 ? 5.506 8.823 -1.078 1.00 0.00 26 ILE A N 13
ATOM 5342 C CA . ILE A 1 26 ? 5.219 8.903 -2.535 1.00 0.00 26 ILE A CA 13
ATOM 5343 C C . ILE A 1 26 ? 4.870 7.433 -2.874 1.00 0.00 26 ILE A C 13
ATOM 5344 O O . ILE A 1 26 ? 5.423 6.540 -2.258 1.00 0.00 26 ILE A O 13
ATOM 5360 N N . PRO A 1 27 ? 3.986 7.187 -3.815 1.00 0.00 27 PRO A N 13
ATOM 5361 C CA . PRO A 1 27 ? 3.413 5.832 -4.015 1.00 0.00 27 PRO A CA 13
ATOM 5362 C C . PRO A 1 27 ? 4.489 4.818 -4.430 1.00 0.00 27 PRO A C 13
ATOM 5363 O O . PRO A 1 27 ? 5.639 5.161 -4.628 1.00 0.00 27 PRO A O 13
ATOM 5374 N N . CYS A 1 28 ? 4.059 3.592 -4.546 1.00 0.00 28 CYS A N 13
ATOM 5375 C CA . CYS A 1 28 ? 4.976 2.474 -4.940 1.00 0.00 28 CYS A CA 13
ATOM 5376 C C . CYS A 1 28 ? 4.269 1.587 -5.972 1.00 0.00 28 CYS A C 13
ATOM 5377 O O . CYS A 1 28 ? 4.630 0.442 -6.158 1.00 0.00 28 CYS A O 13
ATOM 5384 N N . ALA A 1 29 ? 3.278 2.158 -6.617 1.00 0.00 29 ALA A N 13
ATOM 5385 C CA . ALA A 1 29 ? 2.472 1.439 -7.657 1.00 0.00 29 ALA A CA 13
ATOM 5386 C C . ALA A 1 29 ? 1.618 0.358 -6.978 1.00 0.00 29 ALA A C 13
ATOM 5387 O O . ALA A 1 29 ? 1.749 0.129 -5.790 1.00 0.00 29 ALA A O 13
ATOM 5394 N N . GLU A 1 30 ? 0.773 -0.265 -7.764 1.00 0.00 30 GLU A N 13
ATOM 5395 C CA . GLU A 1 30 ? -0.146 -1.348 -7.280 1.00 0.00 30 GLU A CA 13
ATOM 5396 C C . GLU A 1 30 ? -1.181 -0.768 -6.306 1.00 0.00 30 GLU A C 13
ATOM 5397 O O . GLU A 1 30 ? -0.837 -0.181 -5.296 1.00 0.00 30 GLU A O 13
ATOM 5409 N N . SER A 1 1 ? -2.676 -0.711 -6.704 1.00 0.00 1 SER A N 14
ATOM 5410 C CA . SER A 1 1 ? -3.790 -0.162 -5.876 1.00 0.00 1 SER A CA 14
ATOM 5411 C C . SER A 1 1 ? -4.301 -1.273 -4.954 1.00 0.00 1 SER A C 14
ATOM 5412 O O . SER A 1 1 ? -4.448 -2.409 -5.362 1.00 0.00 1 SER A O 14
ATOM 5420 N N . CYS A 1 2 ? -4.551 -0.884 -3.734 1.00 0.00 2 CYS A N 14
ATOM 5421 C CA . CYS A 1 2 ? -5.052 -1.818 -2.685 1.00 0.00 2 CYS A CA 14
ATOM 5422 C C . CYS A 1 2 ? -6.556 -1.572 -2.439 1.00 0.00 2 CYS A C 14
ATOM 5423 O O . CYS A 1 2 ? -6.981 -1.296 -1.334 1.00 0.00 2 CYS A O 14
ATOM 5430 N N . VAL A 1 3 ? -7.289 -1.699 -3.521 1.00 0.00 3 VAL A N 14
ATOM 5431 C CA . VAL A 1 3 ? -8.783 -1.512 -3.578 1.00 0.00 3 VAL A CA 14
ATOM 5432 C C . VAL A 1 3 ? -9.540 -1.958 -2.328 1.00 0.00 3 VAL A C 14
ATOM 5433 O O . VAL A 1 3 ? -10.126 -1.172 -1.612 1.00 0.00 3 VAL A O 14
ATOM 5446 N N . TYR A 1 4 ? -9.504 -3.236 -2.121 1.00 0.00 4 TYR A N 14
ATOM 5447 C CA . TYR A 1 4 ? -10.194 -3.823 -0.935 1.00 0.00 4 TYR A CA 14
ATOM 5448 C C . TYR A 1 4 ? -9.052 -4.421 -0.135 1.00 0.00 4 TYR A C 14
ATOM 5449 O O . TYR A 1 4 ? -8.875 -4.158 1.039 1.00 0.00 4 TYR A O 14
ATOM 5467 N N . ILE A 1 5 ? -8.313 -5.221 -0.852 1.00 0.00 5 ILE A N 14
ATOM 5468 C CA . ILE A 1 5 ? -7.137 -5.911 -0.295 1.00 0.00 5 ILE A CA 14
ATOM 5469 C C . ILE A 1 5 ? -6.048 -4.841 -0.101 1.00 0.00 5 ILE A C 14
ATOM 5470 O O . ILE A 1 5 ? -5.844 -4.055 -1.003 1.00 0.00 5 ILE A O 14
ATOM 5486 N N . PRO A 1 6 ? -5.384 -4.817 1.032 1.00 0.00 6 PRO A N 14
ATOM 5487 C CA . PRO A 1 6 ? -4.224 -3.910 1.272 1.00 0.00 6 PRO A CA 14
ATOM 5488 C C . PRO A 1 6 ? -3.128 -4.106 0.213 1.00 0.00 6 PRO A C 14
ATOM 5489 O O . PRO A 1 6 ? -3.246 -4.921 -0.682 1.00 0.00 6 PRO A O 14
ATOM 5500 N N . CYS A 1 7 ? -2.083 -3.338 0.366 1.00 0.00 7 CYS A N 14
ATOM 5501 C CA . CYS A 1 7 ? -0.944 -3.420 -0.596 1.00 0.00 7 CYS A CA 14
ATOM 5502 C C . CYS A 1 7 ? -0.203 -4.755 -0.459 1.00 0.00 7 CYS A C 14
ATOM 5503 O O . CYS A 1 7 ? -0.100 -5.499 -1.415 1.00 0.00 7 CYS A O 14
ATOM 5510 N N . THR A 1 8 ? 0.279 -4.999 0.736 1.00 0.00 8 THR A N 14
ATOM 5511 C CA . THR A 1 8 ? 1.038 -6.249 1.091 1.00 0.00 8 THR A CA 14
ATOM 5512 C C . THR A 1 8 ? 1.950 -6.802 0.002 1.00 0.00 8 THR A C 14
ATOM 5513 O O . THR A 1 8 ? 2.037 -7.994 -0.230 1.00 0.00 8 THR A O 14
ATOM 5524 N N . VAL A 1 9 ? 2.606 -5.876 -0.632 1.00 0.00 9 VAL A N 14
ATOM 5525 C CA . VAL A 1 9 ? 3.551 -6.229 -1.727 1.00 0.00 9 VAL A CA 14
ATOM 5526 C C . VAL A 1 9 ? 4.681 -5.200 -1.679 1.00 0.00 9 VAL A C 14
ATOM 5527 O O . VAL A 1 9 ? 5.808 -5.532 -1.372 1.00 0.00 9 VAL A O 14
ATOM 5540 N N . THR A 1 10 ? 4.335 -3.977 -1.987 1.00 0.00 10 THR A N 14
ATOM 5541 C CA . THR A 1 10 ? 5.353 -2.880 -1.969 1.00 0.00 10 THR A CA 14
ATOM 5542 C C . THR A 1 10 ? 5.455 -2.369 -0.522 1.00 0.00 10 THR A C 14
ATOM 5543 O O . THR A 1 10 ? 6.348 -1.618 -0.186 1.00 0.00 10 THR A O 14
ATOM 5554 N N . ALA A 1 11 ? 4.525 -2.797 0.297 1.00 0.00 11 ALA A N 14
ATOM 5555 C CA . ALA A 1 11 ? 4.497 -2.393 1.728 1.00 0.00 11 ALA A CA 14
ATOM 5556 C C . ALA A 1 11 ? 5.803 -2.817 2.427 1.00 0.00 11 ALA A C 14
ATOM 5557 O O . ALA A 1 11 ? 6.138 -2.309 3.479 1.00 0.00 11 ALA A O 14
ATOM 5564 N N . LEU A 1 12 ? 6.490 -3.745 1.799 1.00 0.00 12 LEU A N 14
ATOM 5565 C CA . LEU A 1 12 ? 7.779 -4.282 2.317 1.00 0.00 12 LEU A CA 14
ATOM 5566 C C . LEU A 1 12 ? 8.803 -3.172 2.578 1.00 0.00 12 LEU A C 14
ATOM 5567 O O . LEU A 1 12 ? 9.543 -3.238 3.541 1.00 0.00 12 LEU A O 14
ATOM 5583 N N . LEU A 1 13 ? 8.812 -2.184 1.714 1.00 0.00 13 LEU A N 14
ATOM 5584 C CA . LEU A 1 13 ? 9.757 -1.053 1.864 1.00 0.00 13 LEU A CA 14
ATOM 5585 C C . LEU A 1 13 ? 9.146 0.062 2.726 1.00 0.00 13 LEU A C 14
ATOM 5586 O O . LEU A 1 13 ? 9.842 0.971 3.134 1.00 0.00 13 LEU A O 14
ATOM 5602 N N . GLY A 1 14 ? 7.861 -0.054 2.973 1.00 0.00 14 GLY A N 14
ATOM 5603 C CA . GLY A 1 14 ? 7.119 0.947 3.803 1.00 0.00 14 GLY A CA 14
ATOM 5604 C C . GLY A 1 14 ? 5.930 1.573 3.070 1.00 0.00 14 GLY A C 14
ATOM 5605 O O . GLY A 1 14 ? 5.446 2.607 3.492 1.00 0.00 14 GLY A O 14
ATOM 5609 N N . CYS A 1 15 ? 5.483 0.947 2.008 1.00 0.00 15 CYS A N 14
ATOM 5610 C CA . CYS A 1 15 ? 4.323 1.518 1.255 1.00 0.00 15 CYS A CA 14
ATOM 5611 C C . CYS A 1 15 ? 2.962 1.149 1.873 1.00 0.00 15 CYS A C 14
ATOM 5612 O O . CYS A 1 15 ? 2.332 0.161 1.546 1.00 0.00 15 CYS A O 14
ATOM 5619 N N . SER A 1 16 ? 2.574 2.012 2.776 1.00 0.00 16 SER A N 14
ATOM 5620 C CA . SER A 1 16 ? 1.288 1.891 3.528 1.00 0.00 16 SER A CA 14
ATOM 5621 C C . SER A 1 16 ? 0.102 2.167 2.600 1.00 0.00 16 SER A C 14
ATOM 5622 O O . SER A 1 16 ? 0.065 3.194 1.951 1.00 0.00 16 SER A O 14
ATOM 5630 N N . CYS A 1 17 ? -0.828 1.248 2.573 1.00 0.00 17 CYS A N 14
ATOM 5631 C CA . CYS A 1 17 ? -2.032 1.408 1.700 1.00 0.00 17 CYS A CA 14
ATOM 5632 C C . CYS A 1 17 ? -2.882 2.636 2.079 1.00 0.00 17 CYS A C 14
ATOM 5633 O O . CYS A 1 17 ? -3.785 2.555 2.890 1.00 0.00 17 CYS A O 14
ATOM 5640 N N . SER A 1 18 ? -2.548 3.742 1.464 1.00 0.00 18 SER A N 14
ATOM 5641 C CA . SER A 1 18 ? -3.265 5.032 1.701 1.00 0.00 18 SER A CA 14
ATOM 5642 C C . SER A 1 18 ? -4.139 5.291 0.472 1.00 0.00 18 SER A C 14
ATOM 5643 O O . SER A 1 18 ? -3.672 5.134 -0.639 1.00 0.00 18 SER A O 14
ATOM 5651 N N . ASN A 1 19 ? -5.369 5.674 0.719 1.00 0.00 19 ASN A N 14
ATOM 5652 C CA . ASN A 1 19 ? -6.371 5.974 -0.357 1.00 0.00 19 ASN A CA 14
ATOM 5653 C C . ASN A 1 19 ? -6.399 4.861 -1.419 1.00 0.00 19 ASN A C 14
ATOM 5654 O O . ASN A 1 19 ? -6.458 5.094 -2.612 1.00 0.00 19 ASN A O 14
ATOM 5665 N N . ARG A 1 20 ? -6.356 3.661 -0.892 1.00 0.00 20 ARG A N 14
ATOM 5666 C CA . ARG A 1 20 ? -6.373 2.399 -1.707 1.00 0.00 20 ARG A CA 14
ATOM 5667 C C . ARG A 1 20 ? -5.231 2.334 -2.736 1.00 0.00 20 ARG A C 14
ATOM 5668 O O . ARG A 1 20 ? -5.347 1.760 -3.803 1.00 0.00 20 ARG A O 14
ATOM 5689 N N . VAL A 1 21 ? -4.154 2.958 -2.347 1.00 0.00 21 VAL A N 14
ATOM 5690 C CA . VAL A 1 21 ? -2.907 3.028 -3.174 1.00 0.00 21 VAL A CA 14
ATOM 5691 C C . VAL A 1 21 ? -1.705 2.773 -2.251 1.00 0.00 21 VAL A C 14
ATOM 5692 O O . VAL A 1 21 ? -1.670 3.317 -1.164 1.00 0.00 21 VAL A O 14
ATOM 5705 N N . CYS A 1 22 ? -0.758 1.973 -2.680 1.00 0.00 22 CYS A N 14
ATOM 5706 C CA . CYS A 1 22 ? 0.438 1.705 -1.810 1.00 0.00 22 CYS A CA 14
ATOM 5707 C C . CYS A 1 22 ? 1.139 3.066 -1.630 1.00 0.00 22 CYS A C 14
ATOM 5708 O O . CYS A 1 22 ? 1.432 3.721 -2.613 1.00 0.00 22 CYS A O 14
ATOM 5715 N N . TYR A 1 23 ? 1.385 3.452 -0.401 1.00 0.00 23 TYR A N 14
ATOM 5716 C CA . TYR A 1 23 ? 2.053 4.770 -0.132 1.00 0.00 23 TYR A CA 14
ATOM 5717 C C . TYR A 1 23 ? 3.177 4.820 0.915 1.00 0.00 23 TYR A C 14
ATOM 5718 O O . TYR A 1 23 ? 2.944 4.559 2.078 1.00 0.00 23 TYR A O 14
ATOM 5736 N N . ASN A 1 24 ? 4.359 5.163 0.465 1.00 0.00 24 ASN A N 14
ATOM 5737 C CA . ASN A 1 24 ? 5.553 5.265 1.367 1.00 0.00 24 ASN A CA 14
ATOM 5738 C C . ASN A 1 24 ? 6.041 6.713 1.207 1.00 0.00 24 ASN A C 14
ATOM 5739 O O . ASN A 1 24 ? 7.181 6.970 0.871 1.00 0.00 24 ASN A O 14
ATOM 5750 N N . GLY A 1 25 ? 5.133 7.626 1.462 1.00 0.00 25 GLY A N 14
ATOM 5751 C CA . GLY A 1 25 ? 5.416 9.078 1.349 1.00 0.00 25 GLY A CA 14
ATOM 5752 C C . GLY A 1 25 ? 5.128 9.485 -0.108 1.00 0.00 25 GLY A C 14
ATOM 5753 O O . GLY A 1 25 ? 4.626 10.555 -0.389 1.00 0.00 25 GLY A O 14
ATOM 5757 N N . ILE A 1 26 ? 5.475 8.571 -0.975 1.00 0.00 26 ILE A N 14
ATOM 5758 C CA . ILE A 1 26 ? 5.304 8.696 -2.447 1.00 0.00 26 ILE A CA 14
ATOM 5759 C C . ILE A 1 26 ? 5.003 7.237 -2.869 1.00 0.00 26 ILE A C 14
ATOM 5760 O O . ILE A 1 26 ? 5.584 6.325 -2.309 1.00 0.00 26 ILE A O 14
ATOM 5776 N N . PRO A 1 27 ? 4.122 7.028 -3.818 1.00 0.00 27 PRO A N 14
ATOM 5777 C CA . PRO A 1 27 ? 3.552 5.684 -4.082 1.00 0.00 27 PRO A CA 14
ATOM 5778 C C . PRO A 1 27 ? 4.601 4.683 -4.588 1.00 0.00 27 PRO A C 14
ATOM 5779 O O . PRO A 1 27 ? 5.743 5.025 -4.829 1.00 0.00 27 PRO A O 14
ATOM 5790 N N . CYS A 1 28 ? 4.147 3.467 -4.729 1.00 0.00 28 CYS A N 14
ATOM 5791 C CA . CYS A 1 28 ? 5.013 2.343 -5.211 1.00 0.00 28 CYS A CA 14
ATOM 5792 C C . CYS A 1 28 ? 4.170 1.477 -6.161 1.00 0.00 28 CYS A C 14
ATOM 5793 O O . CYS A 1 28 ? 4.404 0.292 -6.300 1.00 0.00 28 CYS A O 14
ATOM 5800 N N . ALA A 1 29 ? 3.213 2.124 -6.787 1.00 0.00 29 ALA A N 14
ATOM 5801 C CA . ALA A 1 29 ? 2.280 1.457 -7.752 1.00 0.00 29 ALA A CA 14
ATOM 5802 C C . ALA A 1 29 ? 1.387 0.442 -7.017 1.00 0.00 29 ALA A C 14
ATOM 5803 O O . ALA A 1 29 ? 1.482 0.301 -5.813 1.00 0.00 29 ALA A O 14
ATOM 5810 N N . GLU A 1 30 ? 0.551 -0.223 -7.778 1.00 0.00 30 GLU A N 14
ATOM 5811 C CA . GLU A 1 30 ? -0.399 -1.254 -7.242 1.00 0.00 30 GLU A CA 14
ATOM 5812 C C . GLU A 1 30 ? -1.438 -0.645 -6.286 1.00 0.00 30 GLU A C 14
ATOM 5813 O O . GLU A 1 30 ? -1.105 -0.146 -5.227 1.00 0.00 30 GLU A O 14
ATOM 5825 N N . SER A 1 1 ? -2.605 -1.026 -6.584 1.00 0.00 1 SER A N 15
ATOM 5826 C CA . SER A 1 1 ? -3.751 -0.542 -5.767 1.00 0.00 1 SER A CA 15
ATOM 5827 C C . SER A 1 1 ? -4.161 -1.599 -4.740 1.00 0.00 1 SER A C 15
ATOM 5828 O O . SER A 1 1 ? -4.114 -2.787 -4.996 1.00 0.00 1 SER A O 15
ATOM 5836 N N . CYS A 1 2 ? -4.554 -1.100 -3.600 1.00 0.00 2 CYS A N 15
ATOM 5837 C CA . CYS A 1 2 ? -4.993 -1.956 -2.469 1.00 0.00 2 CYS A CA 15
ATOM 5838 C C . CYS A 1 2 ? -6.519 -1.928 -2.317 1.00 0.00 2 CYS A C 15
ATOM 5839 O O . CYS A 1 2 ? -7.051 -1.930 -1.227 1.00 0.00 2 CYS A O 15
ATOM 5846 N N . VAL A 1 3 ? -7.152 -1.917 -3.467 1.00 0.00 3 VAL A N 15
ATOM 5847 C CA . VAL A 1 3 ? -8.652 -1.888 -3.634 1.00 0.00 3 VAL A CA 15
ATOM 5848 C C . VAL A 1 3 ? -9.458 -2.429 -2.453 1.00 0.00 3 VAL A C 15
ATOM 5849 O O . VAL A 1 3 ? -10.337 -1.766 -1.937 1.00 0.00 3 VAL A O 15
ATOM 5862 N N . TYR A 1 4 ? -9.119 -3.628 -2.075 1.00 0.00 4 TYR A N 15
ATOM 5863 C CA . TYR A 1 4 ? -9.810 -4.295 -0.939 1.00 0.00 4 TYR A CA 15
ATOM 5864 C C . TYR A 1 4 ? -8.743 -4.654 0.088 1.00 0.00 4 TYR A C 15
ATOM 5865 O O . TYR A 1 4 ? -8.946 -4.573 1.285 1.00 0.00 4 TYR A O 15
ATOM 5883 N N . ILE A 1 5 ? -7.625 -5.044 -0.460 1.00 0.00 5 ILE A N 15
ATOM 5884 C CA . ILE A 1 5 ? -6.441 -5.445 0.323 1.00 0.00 5 ILE A CA 15
ATOM 5885 C C . ILE A 1 5 ? -5.762 -4.209 0.992 1.00 0.00 5 ILE A C 15
ATOM 5886 O O . ILE A 1 5 ? -6.218 -3.100 0.814 1.00 0.00 5 ILE A O 15
ATOM 5902 N N . PRO A 1 6 ? -4.709 -4.417 1.749 1.00 0.00 6 PRO A N 15
ATOM 5903 C CA . PRO A 1 6 ? -3.820 -3.337 2.257 1.00 0.00 6 PRO A CA 15
ATOM 5904 C C . PRO A 1 6 ? -2.803 -2.930 1.196 1.00 0.00 6 PRO A C 15
ATOM 5905 O O . PRO A 1 6 ? -2.688 -1.760 0.912 1.00 0.00 6 PRO A O 15
ATOM 5916 N N . CYS A 1 7 ? -2.088 -3.888 0.667 1.00 0.00 7 CYS A N 15
ATOM 5917 C CA . CYS A 1 7 ? -1.062 -3.647 -0.397 1.00 0.00 7 CYS A CA 15
ATOM 5918 C C . CYS A 1 7 ? -0.398 -4.975 -0.771 1.00 0.00 7 CYS A C 15
ATOM 5919 O O . CYS A 1 7 ? -0.448 -5.395 -1.911 1.00 0.00 7 CYS A O 15
ATOM 5926 N N . THR A 1 8 ? 0.202 -5.579 0.228 1.00 0.00 8 THR A N 15
ATOM 5927 C CA . THR A 1 8 ? 0.925 -6.894 0.112 1.00 0.0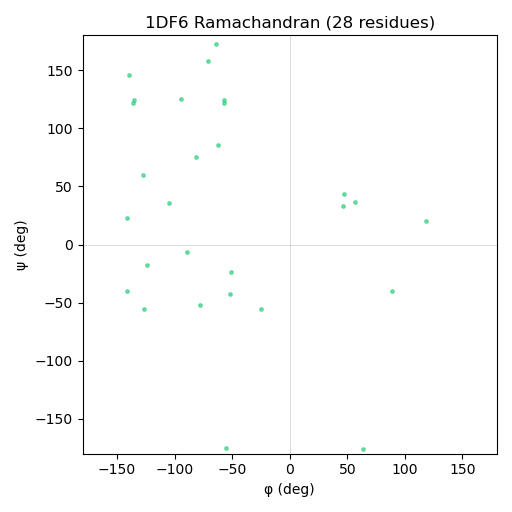0 8 THR A CA 15
ATOM 5928 C C . THR A 1 8 ? 1.754 -7.063 -1.153 1.00 0.00 8 THR A C 15
ATOM 5929 O O . THR A 1 8 ? 1.828 -8.128 -1.740 1.00 0.00 8 THR A O 15
ATOM 5940 N N . VAL A 1 9 ? 2.359 -5.971 -1.521 1.00 0.00 9 VAL A N 15
ATOM 5941 C CA . VAL A 1 9 ? 3.215 -5.960 -2.738 1.00 0.00 9 VAL A CA 15
ATOM 5942 C C . VAL A 1 9 ? 4.406 -5.026 -2.483 1.00 0.00 9 VAL A C 15
ATOM 5943 O O . VAL A 1 9 ? 5.542 -5.462 -2.464 1.00 0.00 9 VAL A O 15
ATOM 5956 N N . THR A 1 10 ? 4.100 -3.769 -2.294 1.00 0.00 10 THR A N 15
ATOM 5957 C CA . THR A 1 10 ? 5.156 -2.740 -2.029 1.00 0.00 10 THR A CA 15
ATOM 5958 C C . THR A 1 10 ? 5.240 -2.420 -0.535 1.00 0.00 10 THR A C 15
ATOM 5959 O O . THR A 1 10 ? 6.198 -1.813 -0.096 1.00 0.00 10 THR A O 15
ATOM 5970 N N . ALA A 1 11 ? 4.239 -2.836 0.205 1.00 0.00 11 ALA A N 15
ATOM 5971 C CA . ALA A 1 11 ? 4.194 -2.593 1.681 1.00 0.00 11 ALA A CA 15
ATOM 5972 C C . ALA A 1 11 ? 5.494 -3.027 2.387 1.00 0.00 11 ALA A C 15
ATOM 5973 O O . ALA A 1 11 ? 5.778 -2.588 3.484 1.00 0.00 11 ALA A O 15
ATOM 5980 N N . LEU A 1 12 ? 6.232 -3.882 1.719 1.00 0.00 12 LEU A N 15
ATOM 5981 C CA . LEU A 1 12 ? 7.522 -4.411 2.242 1.00 0.00 12 LEU A CA 15
ATOM 5982 C C . LEU A 1 12 ? 8.493 -3.290 2.637 1.00 0.00 12 LEU A C 15
ATOM 5983 O O . LEU A 1 12 ? 9.102 -3.344 3.687 1.00 0.00 12 LEU A O 15
ATOM 5999 N N . LEU A 1 13 ? 8.597 -2.308 1.775 1.00 0.00 13 LEU A N 15
ATOM 6000 C CA . LEU A 1 13 ? 9.495 -1.154 2.019 1.00 0.00 13 LEU A CA 15
ATOM 6001 C C . LEU A 1 13 ? 8.791 -0.014 2.780 1.00 0.00 13 LEU A C 15
ATOM 6002 O O . LEU A 1 13 ? 9.289 1.092 2.849 1.00 0.00 13 LEU A O 15
ATOM 6018 N N . GLY A 1 14 ? 7.647 -0.338 3.330 1.00 0.00 14 GLY A N 15
ATOM 6019 C CA . GLY A 1 14 ? 6.841 0.652 4.108 1.00 0.00 14 GLY A CA 15
ATOM 6020 C C . GLY A 1 14 ? 5.848 1.435 3.245 1.00 0.00 14 GLY A C 15
ATOM 6021 O O . GLY A 1 14 ? 5.536 2.567 3.564 1.00 0.00 14 GLY A O 15
ATOM 6025 N N . CYS A 1 15 ? 5.378 0.826 2.184 1.00 0.00 15 CYS A N 15
ATOM 6026 C CA . CYS A 1 15 ? 4.404 1.509 1.282 1.00 0.00 15 CYS A CA 15
ATOM 6027 C C . CYS A 1 15 ? 2.987 1.410 1.867 1.00 0.00 15 CYS A C 15
ATOM 6028 O O . CYS A 1 15 ? 2.173 0.593 1.481 1.00 0.00 15 CYS A O 15
ATOM 6035 N N . SER A 1 16 ? 2.773 2.295 2.809 1.00 0.00 16 SER A N 15
ATOM 6036 C CA . SER A 1 16 ? 1.478 2.415 3.546 1.00 0.00 16 SER A CA 15
ATOM 6037 C C . SER A 1 16 ? 0.373 2.878 2.606 1.00 0.00 16 SER A C 15
ATOM 6038 O O . SER A 1 16 ? 0.422 3.965 2.067 1.00 0.00 16 SER A O 15
ATOM 6046 N N . CYS A 1 17 ? -0.600 2.028 2.455 1.00 0.00 17 CYS A N 15
ATOM 6047 C CA . CYS A 1 17 ? -1.746 2.346 1.559 1.00 0.00 17 CYS A CA 15
ATOM 6048 C C . CYS A 1 17 ? -2.568 3.557 2.006 1.00 0.00 17 CYS A C 15
ATOM 6049 O O . CYS A 1 17 ? -2.761 3.809 3.180 1.00 0.00 17 CYS A O 15
ATOM 6056 N N . SER A 1 18 ? -3.016 4.259 1.001 1.00 0.00 18 SER A N 15
ATOM 6057 C CA . SER A 1 18 ? -3.846 5.489 1.161 1.00 0.00 18 SER A CA 15
ATOM 6058 C C . SER A 1 18 ? -4.764 5.459 -0.059 1.00 0.00 18 SER A C 15
ATOM 6059 O O . SER A 1 18 ? -4.269 5.286 -1.155 1.00 0.00 18 SER A O 15
ATOM 6067 N N . ASN A 1 19 ? -6.051 5.622 0.152 1.00 0.00 19 ASN A N 15
ATOM 6068 C CA . ASN A 1 19 ? -7.065 5.608 -0.961 1.00 0.00 19 ASN A CA 15
ATOM 6069 C C . ASN A 1 19 ? -6.793 4.427 -1.912 1.00 0.00 19 ASN A C 15
ATOM 6070 O O . ASN A 1 19 ? -6.869 4.525 -3.121 1.00 0.00 19 ASN A O 15
ATOM 6081 N N . ARG A 1 20 ? -6.477 3.332 -1.268 1.00 0.00 20 ARG A N 15
ATOM 6082 C CA . ARG A 1 20 ? -6.161 2.038 -1.946 1.00 0.00 20 ARG A CA 15
ATOM 6083 C C . ARG A 1 20 ? -5.012 2.164 -2.963 1.00 0.00 20 ARG A C 15
ATOM 6084 O O . ARG A 1 20 ? -5.048 1.629 -4.053 1.00 0.00 20 ARG A O 15
ATOM 6105 N N . VAL A 1 21 ? -4.025 2.913 -2.542 1.00 0.00 21 VAL A N 15
ATOM 6106 C CA . VAL A 1 21 ? -2.792 3.160 -3.355 1.00 0.00 21 VAL A CA 15
ATOM 6107 C C . VAL A 1 21 ? -1.610 3.017 -2.374 1.00 0.00 21 VAL A C 15
ATOM 6108 O O . VAL A 1 21 ? -1.465 3.846 -1.496 1.00 0.00 21 VAL A O 15
ATOM 6121 N N . CYS A 1 22 ? -0.806 1.990 -2.538 1.00 0.00 22 CYS A N 15
ATOM 6122 C CA . CYS A 1 22 ? 0.375 1.772 -1.628 1.00 0.00 22 CYS A CA 15
ATOM 6123 C C . CYS A 1 22 ? 1.214 3.077 -1.585 1.00 0.00 22 CYS A C 15
ATOM 6124 O O . CYS A 1 22 ? 1.578 3.596 -2.623 1.00 0.00 22 CYS A O 15
ATOM 6131 N N . TYR A 1 23 ? 1.491 3.563 -0.395 1.00 0.00 23 TYR A N 15
ATOM 6132 C CA . TYR A 1 23 ? 2.285 4.835 -0.228 1.00 0.00 23 TYR A CA 15
ATOM 6133 C C . TYR A 1 23 ? 3.400 4.840 0.846 1.00 0.00 23 TYR A C 15
ATOM 6134 O O . TYR A 1 23 ? 3.103 4.761 2.022 1.00 0.00 23 TYR A O 15
ATOM 6152 N N . ASN A 1 24 ? 4.641 4.942 0.433 1.00 0.00 24 ASN A N 15
ATOM 6153 C CA . ASN A 1 24 ? 5.791 4.967 1.405 1.00 0.00 24 ASN A CA 15
ATOM 6154 C C . ASN A 1 24 ? 6.249 6.433 1.399 1.00 0.00 24 ASN A C 15
ATOM 6155 O O . ASN A 1 24 ? 7.405 6.741 1.170 1.00 0.00 24 ASN A O 15
ATOM 6166 N N . GLY A 1 25 ? 5.302 7.301 1.659 1.00 0.00 25 GLY A N 15
ATOM 6167 C CA . GLY A 1 25 ? 5.556 8.761 1.682 1.00 0.00 25 GLY A CA 15
ATOM 6168 C C . GLY A 1 25 ? 5.302 9.226 0.238 1.00 0.00 25 GLY A C 15
ATOM 6169 O O . GLY A 1 25 ? 4.687 10.244 -0.012 1.00 0.00 25 GLY A O 15
ATOM 6173 N N . ILE A 1 26 ? 5.815 8.418 -0.654 1.00 0.00 26 ILE A N 15
ATOM 6174 C CA . ILE A 1 26 ? 5.724 8.597 -2.122 1.00 0.00 26 ILE A CA 15
ATOM 6175 C C . ILE A 1 26 ? 5.110 7.265 -2.594 1.00 0.00 26 ILE A C 15
ATOM 6176 O O . ILE A 1 26 ? 5.333 6.256 -1.953 1.00 0.00 26 ILE A O 15
ATOM 6192 N N . PRO A 1 27 ? 4.368 7.253 -3.674 1.00 0.00 27 PRO A N 15
ATOM 6193 C CA . PRO A 1 27 ? 3.605 6.047 -4.087 1.00 0.00 27 PRO A CA 15
ATOM 6194 C C . PRO A 1 27 ? 4.561 4.892 -4.430 1.00 0.00 27 PRO A C 15
ATOM 6195 O O . PRO A 1 27 ? 5.766 5.050 -4.441 1.00 0.00 27 PRO A O 15
ATOM 6206 N N . CYS A 1 28 ? 3.971 3.761 -4.702 1.00 0.00 28 CYS A N 15
ATOM 6207 C CA . CYS A 1 28 ? 4.753 2.537 -5.055 1.00 0.00 28 CYS A CA 15
ATOM 6208 C C . CYS A 1 28 ? 3.926 1.689 -6.027 1.00 0.00 28 CYS A C 15
ATOM 6209 O O . CYS A 1 28 ? 4.163 0.505 -6.174 1.00 0.00 28 CYS A O 15
ATOM 6216 N N . ALA A 1 29 ? 2.975 2.330 -6.665 1.00 0.00 29 ALA A N 15
ATOM 6217 C CA . ALA A 1 29 ? 2.076 1.640 -7.644 1.00 0.00 29 ALA A CA 15
ATOM 6218 C C . ALA A 1 29 ? 1.273 0.554 -6.909 1.00 0.00 29 ALA A C 15
ATOM 6219 O O . ALA A 1 29 ? 1.329 0.470 -5.697 1.00 0.00 29 ALA A O 15
ATOM 6226 N N . GLU A 1 30 ? 0.555 -0.234 -7.671 1.00 0.00 30 GLU A N 15
ATOM 6227 C CA . GLU A 1 30 ? -0.290 -1.345 -7.122 1.00 0.00 30 GLU A CA 15
ATOM 6228 C C . GLU A 1 30 ? -1.380 -0.797 -6.191 1.00 0.00 30 GLU A C 15
ATOM 6229 O O . GLU A 1 30 ? -1.103 -0.204 -5.166 1.00 0.00 30 GLU A O 15
ATOM 6241 N N . SER A 1 1 ? -2.495 -1.033 -6.537 1.00 0.00 1 SER A N 16
ATOM 6242 C CA . SER A 1 1 ? -3.649 -0.483 -5.771 1.00 0.00 1 SER A CA 16
ATOM 6243 C C . SER A 1 1 ? -4.128 -1.519 -4.754 1.00 0.00 1 SER A C 16
ATOM 6244 O O . SER A 1 1 ? -4.254 -2.692 -5.047 1.00 0.00 1 SER A O 16
ATOM 6252 N N . CYS A 1 2 ? -4.377 -1.011 -3.580 1.00 0.00 2 CYS A N 16
ATOM 6253 C CA . CYS A 1 2 ? -4.853 -1.822 -2.427 1.00 0.00 2 CYS A CA 16
ATOM 6254 C C . CYS A 1 2 ? -6.361 -1.576 -2.216 1.00 0.00 2 CYS A C 16
ATOM 6255 O O . CYS A 1 2 ? -6.815 -1.352 -1.112 1.00 0.00 2 CYS A O 16
ATOM 6262 N N . VAL A 1 3 ? -7.072 -1.640 -3.321 1.00 0.00 3 VAL A N 16
ATOM 6263 C CA . VAL A 1 3 ? -8.562 -1.439 -3.389 1.00 0.00 3 VAL A CA 16
ATOM 6264 C C . VAL A 1 3 ? -9.319 -2.229 -2.331 1.00 0.00 3 VAL A C 16
ATOM 6265 O O . VAL A 1 3 ? -10.202 -1.724 -1.665 1.00 0.00 3 VAL A O 16
ATOM 6278 N N . TYR A 1 4 ? -8.924 -3.463 -2.237 1.00 0.00 4 TYR A N 16
ATOM 6279 C CA . TYR A 1 4 ? -9.543 -4.390 -1.258 1.00 0.00 4 TYR A CA 16
ATOM 6280 C C . TYR A 1 4 ? -8.405 -4.799 -0.338 1.00 0.00 4 TYR A C 16
ATOM 6281 O O . TYR A 1 4 ? -8.473 -4.647 0.866 1.00 0.00 4 TYR A O 16
ATOM 6299 N N . ILE A 1 5 ? -7.387 -5.314 -0.976 1.00 0.00 5 ILE A N 16
ATOM 6300 C CA . ILE A 1 5 ? -6.171 -5.770 -0.265 1.00 0.00 5 ILE A CA 16
ATOM 6301 C C . ILE A 1 5 ? -5.536 -4.555 0.444 1.00 0.00 5 ILE A C 16
ATOM 6302 O O . ILE A 1 5 ? -5.695 -3.456 -0.035 1.00 0.00 5 ILE A O 16
ATOM 6318 N N . PRO A 1 6 ? -4.853 -4.758 1.545 1.00 0.00 6 PRO A N 16
ATOM 6319 C CA . PRO A 1 6 ? -4.008 -3.711 2.191 1.00 0.00 6 PRO A CA 16
ATOM 6320 C C . PRO A 1 6 ? -2.903 -3.183 1.268 1.00 0.00 6 PRO A C 16
ATOM 6321 O O . PRO A 1 6 ? -2.738 -1.987 1.157 1.00 0.00 6 PRO A O 16
ATOM 6332 N N . CYS A 1 7 ? -2.181 -4.081 0.650 1.00 0.00 7 CYS A N 16
ATOM 6333 C CA . CYS A 1 7 ? -1.067 -3.724 -0.291 1.00 0.00 7 CYS A CA 16
ATOM 6334 C C . CYS A 1 7 ? -0.457 -5.036 -0.800 1.00 0.00 7 CYS A C 16
ATOM 6335 O O . CYS A 1 7 ? -0.491 -5.332 -1.978 1.00 0.00 7 CYS A O 16
ATOM 6342 N N . THR A 1 8 ? 0.078 -5.764 0.152 1.00 0.00 8 THR A N 16
ATOM 6343 C CA . THR A 1 8 ? 0.742 -7.095 -0.058 1.00 0.00 8 THR A CA 16
ATOM 6344 C C . THR A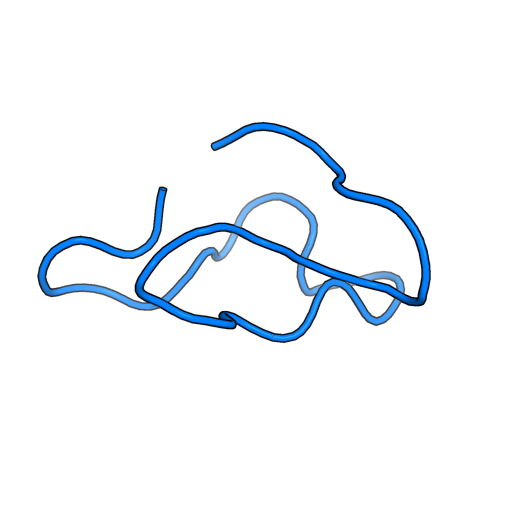 1 8 ? 1.612 -7.212 -1.296 1.00 0.00 8 THR A C 16
ATOM 6345 O O . THR A 1 8 ? 1.727 -8.264 -1.895 1.00 0.00 8 THR A O 16
ATOM 6356 N N . VAL A 1 9 ? 2.204 -6.103 -1.627 1.00 0.00 9 VAL A N 16
ATOM 6357 C CA . VAL A 1 9 ? 3.091 -6.069 -2.823 1.00 0.00 9 VAL A CA 16
ATOM 6358 C C . VAL A 1 9 ? 4.232 -5.063 -2.621 1.00 0.00 9 VAL A C 16
ATOM 6359 O O . VAL A 1 9 ? 5.372 -5.357 -2.925 1.00 0.00 9 VAL A O 16
ATOM 6372 N N . THR A 1 10 ? 3.877 -3.908 -2.118 1.00 0.00 10 THR A N 16
ATOM 6373 C CA . THR A 1 10 ? 4.879 -2.820 -1.866 1.00 0.00 10 THR A CA 16
ATOM 6374 C C . THR A 1 10 ? 4.984 -2.439 -0.383 1.00 0.00 10 THR A C 16
ATOM 6375 O O . THR A 1 10 ? 5.795 -1.610 -0.020 1.00 0.00 10 THR A O 16
ATOM 6386 N N . ALA A 1 11 ? 4.168 -3.044 0.444 1.00 0.00 11 ALA A N 16
ATOM 6387 C CA . ALA A 1 11 ? 4.202 -2.741 1.902 1.00 0.00 11 ALA A CA 16
ATOM 6388 C C . ALA A 1 11 ? 5.567 -3.141 2.499 1.00 0.00 11 ALA A C 16
ATOM 6389 O O . ALA A 1 11 ? 5.954 -2.672 3.552 1.00 0.00 11 ALA A O 16
ATOM 6396 N N . LEU A 1 12 ? 6.239 -4.007 1.781 1.00 0.00 12 LEU A N 16
ATOM 6397 C CA . LEU A 1 12 ? 7.577 -4.529 2.172 1.00 0.00 12 LEU A CA 16
ATOM 6398 C C . LEU A 1 12 ? 8.620 -3.429 2.413 1.00 0.00 12 LEU A C 16
ATOM 6399 O O . LEU A 1 12 ? 9.424 -3.544 3.318 1.00 0.00 12 LEU A O 16
ATOM 6415 N N . LEU A 1 13 ? 8.574 -2.401 1.603 1.00 0.00 13 LEU A N 16
ATOM 6416 C CA . LEU A 1 13 ? 9.536 -1.279 1.744 1.00 0.00 13 LEU A CA 16
ATOM 6417 C C . LEU A 1 13 ? 9.022 -0.189 2.699 1.00 0.00 13 LEU A C 16
ATOM 6418 O O . LEU A 1 13 ? 9.728 0.759 2.983 1.00 0.00 13 LEU A O 16
ATOM 6434 N N . GLY A 1 14 ? 7.808 -0.369 3.161 1.00 0.00 14 GLY A N 16
ATOM 6435 C CA . GLY A 1 14 ? 7.171 0.603 4.104 1.00 0.00 14 GLY A CA 16
ATOM 6436 C C . GLY A 1 14 ? 6.068 1.429 3.439 1.00 0.00 14 GLY A C 16
ATOM 6437 O O . GLY A 1 14 ? 5.693 2.464 3.955 1.00 0.00 14 GLY A O 16
ATOM 6441 N N . CYS A 1 15 ? 5.575 0.956 2.321 1.00 0.00 15 CYS A N 16
ATOM 6442 C CA . CYS A 1 15 ? 4.496 1.704 1.611 1.00 0.00 15 CYS A CA 16
ATOM 6443 C C . CYS A 1 15 ? 3.154 1.516 2.341 1.00 0.00 15 CYS A C 16
ATOM 6444 O O . CYS A 1 15 ? 2.653 0.420 2.498 1.00 0.00 15 CYS A O 16
ATOM 6451 N N . SER A 1 16 ? 2.639 2.644 2.759 1.00 0.00 16 SER A N 16
ATOM 6452 C CA . SER A 1 16 ? 1.343 2.741 3.506 1.00 0.00 16 SER A CA 16
ATOM 6453 C C . SER A 1 16 ? 0.164 3.045 2.588 1.00 0.00 16 SER A C 16
ATOM 6454 O O . SER A 1 16 ? 0.110 4.082 1.957 1.00 0.00 16 SER A O 16
ATOM 6462 N N . CYS A 1 17 ? -0.755 2.121 2.566 1.00 0.00 17 CYS A N 16
ATOM 6463 C CA . CYS A 1 17 ? -1.966 2.271 1.712 1.00 0.00 17 CYS A CA 16
ATOM 6464 C C . CYS A 1 17 ? -2.861 3.469 2.050 1.00 0.00 17 CYS A C 16
ATOM 6465 O O . CYS A 1 17 ? -3.574 3.486 3.036 1.00 0.00 17 CYS A O 16
ATOM 6472 N N . SER A 1 18 ? -2.762 4.438 1.178 1.00 0.00 18 SER A N 16
ATOM 6473 C CA . SER A 1 18 ? -3.537 5.711 1.278 1.00 0.00 18 SER A CA 16
ATOM 6474 C C . SER A 1 18 ? -4.480 5.665 0.070 1.00 0.00 18 SER A C 16
ATOM 6475 O O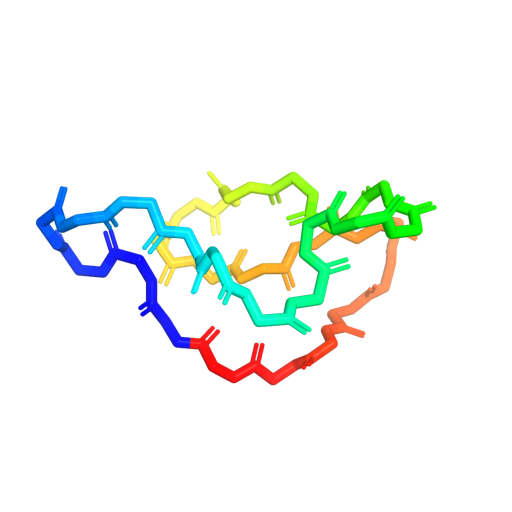 . SER A 1 18 ? -4.028 5.354 -1.014 1.00 0.00 18 SER A O 16
ATOM 6483 N N . ASN A 1 19 ? -5.740 5.967 0.288 1.00 0.00 19 ASN A N 16
ATOM 6484 C CA . ASN A 1 19 ? -6.784 5.963 -0.798 1.00 0.00 19 ASN A CA 16
ATOM 6485 C C . ASN A 1 19 ? -6.678 4.686 -1.651 1.00 0.00 19 ASN A C 16
ATOM 6486 O O . ASN A 1 19 ? -6.781 4.694 -2.863 1.00 0.00 19 ASN A O 16
ATOM 6497 N N . ARG A 1 20 ? -6.473 3.618 -0.924 1.00 0.00 20 ARG A N 16
ATOM 6498 C CA . ARG A 1 20 ? -6.328 2.241 -1.493 1.00 0.00 20 ARG A CA 16
ATOM 6499 C C . ARG A 1 20 ? -5.230 2.137 -2.567 1.00 0.00 20 ARG A C 16
ATOM 6500 O O . ARG A 1 20 ? -5.363 1.462 -3.568 1.00 0.00 20 ARG A O 16
ATOM 6521 N N . VAL A 1 21 ? -4.173 2.857 -2.301 1.00 0.00 21 VAL A N 16
ATOM 6522 C CA . VAL A 1 21 ? -2.968 2.901 -3.189 1.00 0.00 21 VAL A CA 16
ATOM 6523 C C . VAL A 1 21 ? -1.769 2.812 -2.224 1.00 0.00 21 VAL A C 16
ATOM 6524 O O . VAL A 1 21 ? -1.633 3.709 -1.413 1.00 0.00 21 VAL A O 16
ATOM 6537 N N . CYS A 1 22 ? -0.941 1.789 -2.298 1.00 0.00 22 CYS A N 16
ATOM 6538 C CA . CYS A 1 22 ? 0.227 1.724 -1.345 1.00 0.00 22 CYS A CA 16
ATOM 6539 C C . CYS A 1 22 ? 1.029 3.036 -1.513 1.00 0.00 22 CYS A C 16
ATOM 6540 O O . CYS A 1 22 ? 1.363 3.426 -2.616 1.00 0.00 22 CYS A O 16
ATOM 6547 N N . TYR A 1 23 ? 1.305 3.663 -0.395 1.00 0.00 23 TYR A N 16
ATOM 6548 C CA . TYR A 1 23 ? 2.056 4.964 -0.364 1.00 0.00 23 TYR A CA 16
ATOM 6549 C C . TYR A 1 23 ? 3.168 5.105 0.699 1.00 0.00 23 TYR A C 16
ATOM 6550 O O . T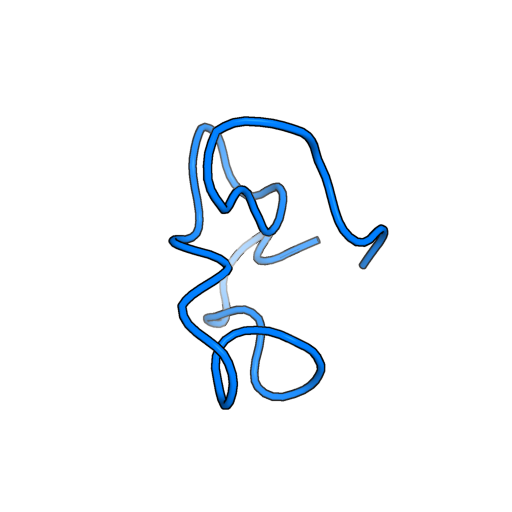YR A 1 23 ? 2.858 5.272 1.863 1.00 0.00 23 TYR A O 16
ATOM 6568 N N . ASN A 1 24 ? 4.415 5.045 0.296 1.00 0.00 24 ASN A N 16
ATOM 6569 C CA . ASN A 1 24 ? 5.541 5.185 1.285 1.00 0.00 24 ASN A CA 16
ATOM 6570 C C . ASN A 1 24 ? 5.981 6.659 1.224 1.00 0.00 24 ASN A C 16
ATOM 6571 O O . ASN A 1 24 ? 7.133 6.971 0.987 1.00 0.00 24 ASN A O 16
ATOM 6582 N N . GLY A 1 25 ? 5.025 7.528 1.450 1.00 0.00 25 GLY A N 16
ATOM 6583 C CA . GLY A 1 25 ? 5.260 8.993 1.421 1.00 0.00 25 GLY A CA 16
ATOM 6584 C C . GLY A 1 25 ? 5.034 9.432 -0.035 1.00 0.00 25 GLY A C 16
ATOM 6585 O O . GLY A 1 25 ? 4.408 10.436 -0.317 1.00 0.00 25 GLY A O 16
ATOM 6589 N N . ILE A 1 26 ? 5.579 8.619 -0.901 1.00 0.00 26 ILE A N 16
ATOM 6590 C CA . ILE A 1 26 ? 5.517 8.784 -2.379 1.00 0.00 26 ILE A CA 16
ATOM 6591 C C . ILE A 1 26 ? 5.083 7.365 -2.829 1.00 0.00 26 ILE A C 16
ATOM 6592 O O . ILE A 1 26 ? 5.462 6.403 -2.184 1.00 0.00 26 ILE A O 16
ATOM 6608 N N . PRO A 1 27 ? 4.319 7.232 -3.889 1.00 0.00 27 PRO A N 16
ATOM 6609 C CA . PRO A 1 27 ? 3.637 5.953 -4.210 1.00 0.00 27 PRO A CA 16
ATOM 6610 C C . PRO A 1 27 ? 4.647 4.844 -4.528 1.00 0.00 27 PRO A C 16
ATOM 6611 O O . PRO A 1 27 ? 5.838 5.074 -4.602 1.00 0.00 27 PRO A O 16
ATOM 6622 N N . CYS A 1 28 ? 4.113 3.667 -4.707 1.00 0.00 28 CYS A N 16
ATOM 6623 C CA . CYS A 1 28 ? 4.953 2.469 -5.024 1.00 0.00 28 CYS A CA 16
ATOM 6624 C C . CYS A 1 28 ? 4.170 1.547 -5.966 1.00 0.00 28 CYS A C 16
ATOM 6625 O O . CYS A 1 28 ? 4.462 0.372 -6.067 1.00 0.00 28 CYS A O 16
ATOM 6632 N N . ALA A 1 29 ? 3.196 2.121 -6.632 1.00 0.00 29 ALA A N 16
ATOM 6633 C CA . ALA A 1 29 ? 2.328 1.364 -7.592 1.00 0.00 29 ALA A CA 16
ATOM 6634 C C . ALA A 1 29 ? 1.473 0.342 -6.824 1.00 0.00 29 ALA A C 16
ATOM 6635 O O . ALA A 1 29 ? 1.525 0.286 -5.609 1.00 0.00 29 ALA A O 16
ATOM 6642 N N . GLU A 1 30 ? 0.715 -0.426 -7.570 1.00 0.00 30 GLU A N 16
ATOM 6643 C CA . GLU A 1 30 ? -0.190 -1.481 -7.008 1.00 0.00 30 GLU A CA 16
ATOM 6644 C C . GLU A 1 30 ? -1.271 -0.858 -6.112 1.00 0.00 30 GLU A C 16
ATOM 6645 O O . GLU A 1 30 ? -0.987 -0.260 -5.090 1.00 0.00 30 GLU A O 16
#

Foldseek 3Di:
DQPPNQAVPPCVVPFGQDPSFGHNVHGDGD

Radius of gyration: 7.31 Å; Cα contacts (8 Å, |Δi|>4): 62; chains: 1; bounding box: 20×16×12 Å

Solvent-accessible surface area: 2141 Å² total; per-residue (Å²): 46,5,91,211,108,87,1,92,84,18,46,152,122,32,0,71,54,43,101,130,44,0,75,61,82,134,64,29,76,82

Sequence (30 aa):
SCVYIPCTVTALLGCSCSNRVCYNGIPCAESCVYIPCTVTALLGCSCSNRVCYNGIPCAESCVYIPCTVTALLGCSCSNRVCYNGIPCAESCVYIPCTVTALLGCSCSNRVCYNGIPCAESCVYIPCTVTALLGCSCSNRVCYNGIPCAESCVYIPCTVTALLGCSCSNRVCYNGIPCAESCVYIPCTVTALLGCSCSNRVCYNGIPCAESCVYIPCTVTALLGCSCSNRVCYNGIPCAESCVYIPCTVTALLGCSCSNRVCYNGIPCAESCVYIPCTVTALLGCSCSNRVCYNGIPCAESCVYIPCTVTALLGCSCSNRVCYNGIPCAESCVYIPCTVTALLGCSCSNRVCYNGIPCAESCVYIPCTVTALLGCSCSNRVCYNGIPCAESCVYIPCTVTALLGCSCSNRVCYNGIPCAESCVYIPCTVTALLGCSCSNRVCYNGIPCAESCVYIPCTVTALLGCSCSNRVCYNGIPCAE